Protein 6S9U (pdb70)

Structure (mmCIF, N/CA/C/O backbone):
data_6S9U
#
_entry.id   6S9U
#
_cell.length_a   63.434
_cell.length_b   92.054
_cell.length_c   179.971
_cell.angle_alpha   90.000
_cell.angle_beta   90.000
_cell.angle_gamma   90.000
#
_symmetry.space_group_name_H-M   'C 2 2 21'
#
loop_
_entity.id
_entity.type
_entity.pdbx_description
1 polymer 'Putative sucrose phosphorylase'
2 non-polymer 'PHOSPHATE ION'
3 non-polymer 2-[3-(2-HYDROXY-1,1-DIHYDROXYMETHYL-ETHYLAMINO)-PROPYLAMINO]-2-HYDROXYMETHYL-PROPANE-1,3-DIOL
4 non-polymer 2-AMINO-2-HYDROXYMETHYL-PROPANE-1,3-DIOL
5 water water
#
loop_
_atom_site.group_PDB
_atom_site.id
_atom_site.type_symbol
_atom_site.label_atom_id
_atom_site.label_alt_id
_atom_site.label_comp_id
_atom_site.label_asym_id
_atom_site.label_entity_id
_atom_site.label_seq_id
_atom_site.pdbx_PDB_ins_code
_atom_site.Cartn_x
_atom_site.Cartn_y
_atom_site.Cartn_z
_atom_site.occupancy
_atom_site.B_iso_or_equiv
_atom_site.auth_seq_id
_atom_site.auth_comp_id
_atom_site.auth_asym_id
_atom_site.auth_atom_id
_atom_site.pdbx_PDB_model_num
ATOM 1 N N . GLY A 1 5 ? 0.212 28.217 75.936 1.00 39.43 5 GLY A N 1
ATOM 2 C CA . GLY A 1 5 ? 1.080 29.354 75.668 1.00 38.67 5 GLY A CA 1
ATOM 3 C C . GLY A 1 5 ? 2.297 29.004 74.842 1.00 37.11 5 GLY A C 1
ATOM 4 O O . GLY A 1 5 ? 2.710 27.844 74.806 1.00 37.06 5 GLY A O 1
ATOM 7 N N . MET A 1 6 ? 2.894 30.003 74.176 1.00 34.60 6 MET A N 1
ATOM 8 C CA . MET A 1 6 ? 4.001 29.707 73.273 1.00 33.18 6 MET A CA 1
ATOM 9 C C . MET A 1 6 ? 5.279 29.398 74.047 1.00 31.56 6 MET A C 1
ATOM 10 O O . MET A 1 6 ? 6.027 28.481 73.686 1.00 30.31 6 MET A O 1
ATOM 24 N N . LYS A 1 7 ? 5.561 30.161 75.104 1.00 28.57 7 LYS A N 1
ATOM 25 C CA . LYS A 1 7 ? 6.719 29.851 75.935 1.00 27.54 7 LYS A CA 1
ATOM 26 C C . LYS A 1 7 ? 6.651 28.419 76.437 1.00 27.60 7 LYS A C 1
ATOM 27 O O . LYS A 1 7 ? 7.646 27.690 76.395 1.00 27.50 7 LYS A O 1
ATOM 46 N N . ALA A 1 8 ? 5.478 27.996 76.918 1.00 29.52 8 ALA A N 1
ATOM 47 C CA . ALA A 1 8 ? 5.325 26.641 77.432 1.00 29.97 8 ALA A CA 1
ATOM 48 C C . ALA A 1 8 ? 5.492 25.589 76.348 1.00 30.96 8 ALA A C 1
ATOM 49 O O . ALA A 1 8 ? 5.798 24.434 76.669 1.00 31.70 8 ALA A O 1
ATOM 56 N N . SER A 1 9 ? 5.305 25.965 75.076 1.00 29.71 9 SER A N 1
ATOM 57 C CA . SER A 1 9 ? 5.417 25.020 73.972 1.00 29.82 9 SER A CA 1
ATOM 58 C C . SER A 1 9 ? 6.855 24.810 73.519 1.00 28.34 9 SER A C 1
ATOM 59 O O . SER A 1 9 ? 7.120 23.885 72.746 1.00 28.37 9 SER A O 1
ATOM 67 N N . LEU A 1 10 ? 7.775 25.645 73.958 1.00 27.25 10 LEU A N 1
ATOM 68 C CA . LEU A 1 10 ? 9.188 25.460 73.632 1.00 25.35 10 LEU A CA 1
ATOM 69 C C . LEU A 1 10 ? 9.641 24.102 74.142 1.00 24.49 10 LEU A C 1
ATOM 70 O O . LEU A 1 10 ? 9.656 23.878 75.352 1.00 24.94 10 LEU A O 1
ATOM 86 N N . PRO A 1 11 ? 10.016 23.168 73.265 1.00 25.75 11 PRO A N 1
ATOM 87 C CA . PRO A 1 11 ? 10.470 21.858 73.753 1.00 26.27 11 PRO A CA 1
ATOM 88 C C . PRO A 1 11 ? 11.749 22.005 74.564 1.00 26.13 11 PRO A C 1
ATOM 89 O O . PRO A 1 11 ? 12.652 22.762 74.200 1.00 26.02 11 PRO A O 1
ATOM 100 N N . ASN A 1 12 ? 11.816 21.271 75.671 1.00 29.67 12 ASN A N 1
ATOM 101 C CA . ASN A 1 12 ? 12.942 21.357 76.592 1.00 30.36 12 ASN A CA 1
ATOM 102 C C . ASN A 1 12 ? 14.021 20.319 76.298 1.00 31.13 12 ASN A C 1
ATOM 103 O O . ASN A 1 12 ? 14.691 19.846 77.227 1.00 33.33 12 ASN A O 1
ATOM 114 N N . ARG A 1 13 ? 14.201 19.953 75.038 1.00 24.18 13 ARG A N 1
ATOM 115 C CA . ARG A 1 13 ? 15.188 18.958 74.654 1.00 24.47 13 ARG A CA 1
ATOM 116 C C . ARG A 1 13 ? 16.520 19.634 74.336 1.00 22.32 13 ARG A C 1
ATOM 117 O O . ARG A 1 13 ? 16.590 20.835 74.084 1.00 21.58 13 ARG A O 1
ATOM 138 N N . VAL A 1 14 ? 17.590 18.843 74.354 1.00 21.73 14 VAL A N 1
ATOM 139 C CA . VAL A 1 14 ? 18.881 19.366 73.921 1.00 21.26 14 VAL A CA 1
ATOM 140 C C . VAL A 1 14 ? 18.848 19.533 72.410 1.00 20.93 14 VAL A C 1
ATOM 141 O O . VAL A 1 14 ? 18.370 18.655 71.674 1.00 20.95 14 VAL A O 1
ATOM 154 N N . MET A 1 15 ? 19.350 20.668 71.933 1.00 21.97 15 MET A N 1
ATOM 155 C CA . MET A 1 15 ? 19.216 21.030 70.530 1.00 21.18 15 MET A CA 1
ATOM 156 C C . MET A 1 15 ? 20.583 21.132 69.883 1.00 19.46 15 MET A C 1
ATOM 157 O O . MET A 1 15 ? 21.396 21.975 70.265 1.00 18.53 15 MET A O 1
ATOM 171 N N . LEU A 1 16 ? 20.832 20.270 68.907 1.00 21.02 16 LEU A N 1
ATOM 172 C CA . LEU A 1 16 ? 22.041 20.375 68.101 1.00 21.07 16 LEU A CA 1
ATOM 173 C C . LEU A 1 16 ? 21.927 21.557 67.151 1.00 20.81 16 LEU A C 1
ATOM 174 O O . LEU A 1 16 ? 20.837 21.929 66.714 1.00 21.43 16 LEU A O 1
ATOM 190 N N . ASN A 1 17 ? 23.073 22.143 66.819 1.00 19.73 17 ASN A N 1
ATOM 191 C CA . ASN A 1 17 ? 23.120 23.280 65.914 1.00 19.40 17 ASN A CA 1
ATOM 192 C C . ASN A 1 17 ? 24.313 23.111 64.987 1.00 20.16 17 ASN A C 1
ATOM 193 O O . ASN A 1 17 ? 25.429 22.853 65.450 1.00 20.72 17 ASN A O 1
ATOM 204 N N . ALA A 1 18 ? 24.085 23.255 63.687 1.00 19.55 18 ALA A N 1
ATOM 205 C CA . ALA A 1 18 ? 25.165 23.117 62.726 1.00 20.19 18 ALA A CA 1
ATOM 206 C C . ALA A 1 18 ? 24.683 23.575 61.359 1.00 20.15 18 ALA A C 1
ATOM 207 O O . ALA A 1 18 ? 23.486 23.779 61.130 1.00 19.34 18 ALA A O 1
ATOM 214 N N . TYR A 1 19 ? 25.652 23.755 60.451 1.00 21.69 19 TYR A N 1
ATOM 215 C CA . TYR A 1 19 ? 25.321 23.860 59.042 1.00 22.14 19 TYR A CA 1
ATOM 216 C C . TYR A 1 19 ? 25.032 22.466 58.487 1.00 22.49 19 TYR A C 1
ATOM 217 O O . TYR A 1 19 ? 25.526 21.465 59.022 1.00 23.21 19 TYR A O 1
ATOM 235 N N . PRO A 1 20 ? 24.225 22.368 57.429 1.00 21.16 20 PRO A N 1
ATOM 236 C CA . PRO A 1 20 ? 23.985 21.046 56.827 1.00 21.55 20 PRO A CA 1
ATOM 237 C C . PRO A 1 20 ? 25.265 20.347 56.392 1.00 22.81 20 PRO A C 1
ATOM 238 O O . PRO A 1 20 ? 25.302 19.110 56.365 1.00 23.33 20 PRO A O 1
ATOM 249 N N . ASP A 1 21 ? 26.319 21.100 56.064 1.00 21.92 21 ASP A N 1
ATOM 250 C CA . ASP A 1 21 ? 27.589 20.527 55.633 1.00 22.72 21 ASP A CA 1
ATOM 251 C C . ASP A 1 21 ? 28.667 20.584 56.716 1.00 21.58 21 ASP A C 1
ATOM 252 O O . ASP A 1 21 ? 29.858 20.421 56.410 1.00 21.91 21 ASP A O 1
ATOM 261 N N . SER A 1 22 ? 28.282 20.807 57.974 1.00 22.50 22 SER A N 1
ATOM 262 C CA . SER A 1 22 ? 29.275 20.856 59.042 1.00 23.20 22 SER A CA 1
ATOM 263 C C . SER A 1 22 ? 29.958 19.513 59.246 1.00 25.47 22 SER A C 1
ATOM 264 O O . SER A 1 22 ? 31.141 19.476 59.634 1.00 26.87 22 SER A O 1
ATOM 272 N N . ILE A 1 23 ? 29.259 18.407 58.978 1.00 24.19 23 ILE A N 1
ATOM 273 C CA . ILE A 1 23 ? 29.754 17.067 59.279 1.00 25.38 23 ILE A CA 1
ATOM 274 C C . ILE A 1 23 ? 29.753 16.247 57.994 1.00 25.47 23 ILE A C 1
ATOM 275 O O . ILE A 1 23 ? 28.690 15.809 57.532 1.00 25.11 23 ILE A O 1
ATOM 291 N N . ASP A 1 24 ? 30.935 16.034 57.424 1.00 29.88 24 ASP A N 1
ATOM 292 C CA . ASP A 1 24 ? 31.122 15.123 56.292 1.00 31.61 24 ASP A CA 1
ATOM 293 C C . ASP A 1 24 ? 30.328 15.555 55.062 1.00 31.06 24 ASP A C 1
ATOM 294 O O . ASP A 1 24 ? 29.695 14.736 54.383 1.00 32.35 24 ASP A O 1
ATOM 303 N N . GLY A 1 25 ? 30.357 16.851 54.763 1.00 25.28 25 GLY A N 1
ATOM 304 C CA . GLY A 1 25 ? 29.983 17.348 53.459 1.00 25.31 25 GLY A CA 1
ATOM 305 C C . GLY A 1 25 ? 28.511 17.666 53.255 1.00 25.04 25 GLY A C 1
ATOM 306 O O . GLY A 1 25 ? 28.189 18.539 52.445 1.00 25.31 25 GLY A O 1
ATOM 310 N N . ASP A 1 26 ? 27.605 16.970 53.940 1.00 25.22 26 ASP A N 1
ATOM 311 C CA . ASP A 1 26 ? 26.185 17.227 53.735 1.00 24.93 26 ASP A CA 1
ATOM 312 C C . ASP A 1 26 ? 25.400 16.662 54.909 1.00 23.74 26 ASP A C 1
ATOM 313 O O . ASP A 1 26 ? 25.947 15.999 55.792 1.00 23.93 26 ASP A O 1
ATOM 322 N N . LEU A 1 27 ? 24.096 16.948 54.911 1.00 23.84 27 LEU A N 1
ATOM 323 C CA . LEU A 1 27 ? 23.277 16.630 56.077 1.00 24.61 27 LEU A CA 1
ATOM 324 C C . LEU A 1 27 ? 23.234 15.129 56.330 1.00 26.05 27 LEU A C 1
ATOM 325 O O . LEU A 1 27 ? 23.098 14.699 57.476 1.00 26.74 27 LEU A O 1
ATOM 341 N N . ALA A 1 28 ? 23.354 14.318 55.283 1.00 23.72 28 ALA A N 1
ATOM 342 C CA . ALA A 1 28 ? 23.452 12.874 55.482 1.00 23.68 28 ALA A CA 1
ATOM 343 C C . ALA A 1 28 ? 24.633 12.537 56.380 1.00 23.67 28 ALA A C 1
ATOM 344 O O . ALA A 1 28 ? 24.573 11.574 57.151 1.00 23.87 28 ALA A O 1
ATOM 351 N N . GLY A 1 29 ? 25.706 13.340 56.314 1.00 28.57 29 GLY A N 1
ATOM 352 C CA . GLY A 1 29 ? 26.851 13.108 57.182 1.00 28.56 29 GLY A CA 1
ATOM 353 C C . GLY A 1 29 ? 26.524 13.302 58.650 1.00 27.39 29 GLY A C 1
ATOM 354 O O . GLY A 1 29 ? 26.969 12.531 59.499 1.00 27.25 29 GLY A O 1
ATOM 358 N N . THR A 1 30 ? 25.739 14.337 58.970 1.00 25.58 30 THR A N 1
ATOM 359 C CA . THR A 1 30 ? 25.296 14.531 60.350 1.00 25.36 30 THR A CA 1
ATOM 360 C C . THR A 1 30 ? 24.374 13.399 60.794 1.00 25.31 30 THR A C 1
ATOM 361 O O . THR A 1 30 ? 24.477 12.916 61.928 1.00 24.65 30 THR A O 1
ATOM 372 N N . VAL A 1 31 ? 23.476 12.951 59.909 1.00 24.74 31 VAL A N 1
ATOM 373 C CA . VAL A 1 31 ? 22.581 11.847 60.251 1.00 25.55 31 VAL A CA 1
ATOM 374 C C . VAL A 1 31 ? 23.382 10.606 60.626 1.00 26.73 31 VAL A C 1
ATOM 375 O O . VAL A 1 31 ? 23.129 9.963 61.652 1.00 26.18 31 VAL A O 1
ATOM 388 N N . ARG A 1 32 ? 24.348 10.238 59.785 1.00 27.78 32 ARG A N 1
ATOM 389 C CA . ARG A 1 32 ? 25.169 9.065 60.068 1.00 30.33 32 ARG A CA 1
ATOM 390 C C . ARG A 1 32 ? 25.821 9.173 61.441 1.00 29.06 32 ARG A C 1
ATOM 391 O O . ARG A 1 32 ? 25.798 8.220 62.228 1.00 28.79 32 ARG A O 1
ATOM 412 N N . MET A 1 33 ? 26.405 10.332 61.748 1.00 29.19 33 MET A N 1
ATOM 413 C CA . MET A 1 33 ? 26.964 10.551 63.077 1.00 29.09 33 MET A CA 1
ATOM 414 C C . MET A 1 33 ? 25.897 10.373 64.151 1.00 28.79 33 MET A C 1
ATOM 415 O O . MET A 1 33 ? 26.129 9.711 65.163 1.00 29.64 33 MET A O 1
ATOM 429 N N . LEU A 1 34 ? 24.715 10.959 63.945 1.00 29.00 34 LEU A N 1
ATOM 430 C CA . LEU A 1 34 ? 23.660 10.856 64.943 1.00 29.80 34 LEU A CA 1
ATOM 431 C C . LEU A 1 34 ? 23.180 9.425 65.127 1.00 30.53 34 LEU A C 1
ATOM 432 O O . LEU A 1 34 ? 22.538 9.123 66.141 1.00 30.99 34 LEU A O 1
ATOM 448 N N . GLN A 1 35 ? 23.468 8.546 64.173 1.00 28.32 35 GLN A N 1
ATOM 449 C CA . GLN A 1 35 ? 23.091 7.149 64.288 1.00 28.33 35 GLN A CA 1
ATOM 450 C C . GLN A 1 35 ? 24.090 6.331 65.090 1.00 29.27 35 GLN A C 1
ATOM 451 O O . GLN A 1 35 ? 23.799 5.168 65.391 1.00 30.07 35 GLN A O 1
ATOM 465 N N . ARG A 1 36 ? 25.243 6.904 65.447 1.00 34.28 36 ARG A N 1
ATOM 466 C CA . ARG A 1 36 ? 26.210 6.190 66.268 1.00 36.15 36 ARG A CA 1
ATOM 467 C C . ARG A 1 36 ? 25.604 5.879 67.640 1.00 35.81 36 ARG A C 1
ATOM 468 O O . ARG A 1 36 ? 24.707 6.587 68.104 1.00 34.52 36 ARG A O 1
ATOM 489 N N . PRO A 1 37 ? 26.094 4.833 68.321 1.00 31.26 37 PRO A N 1
ATOM 490 C CA . PRO A 1 37 ? 25.586 4.560 69.676 1.00 31.89 37 PRO A CA 1
ATOM 491 C C . PRO A 1 37 ? 25.865 5.683 70.663 1.00 31.28 37 PRO A C 1
ATOM 492 O O . PRO A 1 37 ? 25.045 5.941 71.546 1.00 30.62 37 PRO A O 1
ATOM 503 N N . GLU A 1 38 ? 27.012 6.357 70.540 1.00 36.54 38 GLU A N 1
ATOM 504 C CA . GLU A 1 38 ? 27.336 7.440 71.465 1.00 36.15 38 GLU A CA 1
ATOM 505 C C . GLU A 1 38 ? 26.314 8.568 71.406 1.00 34.57 38 GLU A C 1
ATOM 506 O O . GLU A 1 38 ? 26.193 9.325 72.373 1.00 35.37 38 GLU A O 1
ATOM 518 N N . PHE A 1 39 ? 25.570 8.688 70.307 1.00 29.48 39 PHE A N 1
ATOM 519 C CA . PHE A 1 39 ? 24.602 9.762 70.127 1.00 28.24 39 PHE A CA 1
ATOM 520 C C . PHE A 1 39 ? 23.159 9.321 70.351 1.00 28.07 39 PHE A C 1
ATOM 521 O O . PHE A 1 39 ? 22.235 10.067 70.017 1.00 27.27 39 PHE A O 1
ATOM 538 N N . THR A 1 40 ? 22.942 8.135 70.902 1.00 31.61 40 THR A N 1
ATOM 539 C CA . THR A 1 40 ? 21.586 7.637 71.090 1.00 33.47 40 THR A CA 1
ATOM 540 C C . THR A 1 40 ? 20.816 8.539 72.048 1.00 32.03 40 THR A C 1
ATOM 541 O O . THR A 1 40 ? 21.222 8.730 73.198 1.00 30.67 40 THR A O 1
ATOM 552 N N . ASP A 1 41 ? 19.707 9.097 71.559 1.00 36.18 41 ASP A N 1
ATOM 553 C CA . ASP A 1 41 ? 18.820 9.951 72.344 1.00 37.16 41 ASP A CA 1
ATOM 554 C C . ASP A 1 41 ? 19.558 11.142 72.945 1.00 35.83 41 ASP A C 1
ATOM 555 O O . ASP A 1 41 ? 19.205 11.625 74.024 1.00 36.48 41 ASP A O 1
ATOM 564 N N . ALA A 1 42 ? 20.581 11.638 72.247 1.00 26.52 42 ALA A N 1
ATOM 565 C CA . ALA A 1 42 ? 21.320 12.791 72.743 1.00 24.79 42 ALA A CA 1
ATOM 566 C C . ALA A 1 42 ? 20.566 14.089 72.479 1.00 23.71 42 ALA A C 1
ATOM 567 O O . ALA A 1 42 ? 20.513 14.971 73.345 1.00 22.78 42 ALA A O 1
ATOM 574 N N . PHE A 1 43 ? 19.956 14.210 71.299 1.00 27.73 43 PHE A N 1
ATOM 575 C CA . PHE A 1 43 ? 19.301 15.445 70.892 1.00 26.37 43 PHE A CA 1
ATOM 576 C C . PHE A 1 43 ? 17.858 15.172 70.507 1.00 26.60 43 PHE A C 1
ATOM 577 O O . PHE A 1 43 ? 17.577 14.225 69.762 1.00 27.93 43 PHE A O 1
ATOM 594 N N . GLY A 1 44 ? 16.958 16.015 70.986 1.00 23.55 44 GLY A N 1
ATOM 595 C CA . GLY A 1 44 ? 15.573 15.959 70.568 1.00 23.87 44 GLY A CA 1
ATOM 596 C C . GLY A 1 44 ? 15.225 17.118 69.663 1.00 22.76 44 GLY A C 1
ATOM 597 O O . GLY A 1 44 ? 1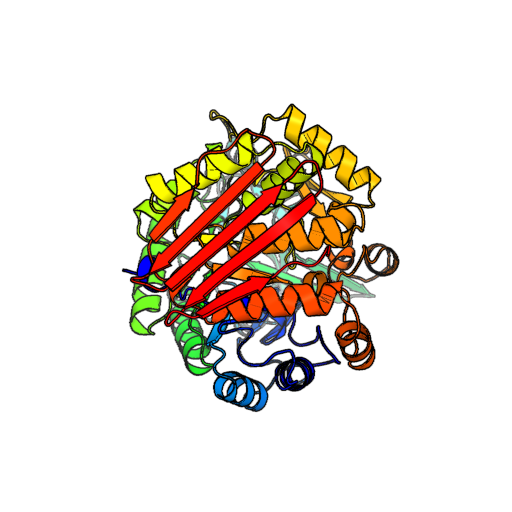4.085 17.235 69.207 1.00 22.93 44 GLY A O 1
ATOM 601 N N . LEU A 1 45 ? 16.204 17.984 69.406 1.00 21.83 45 LEU A N 1
ATOM 602 C CA . LEU A 1 45 ? 16.029 19.162 68.568 1.00 21.43 45 LEU A CA 1
ATOM 603 C C . LEU A 1 45 ? 17.280 19.352 67.718 1.00 20.95 45 LEU A C 1
ATOM 604 O O . LEU A 1 45 ? 18.376 18.956 68.119 1.00 20.93 45 LEU A O 1
ATOM 620 N N . PHE A 1 46 ? 17.106 19.965 66.545 1.00 22.43 46 PHE A N 1
ATOM 621 C CA . PHE A 1 46 ? 18.222 20.230 65.631 1.00 22.69 46 PHE A CA 1
ATOM 622 C C . PHE A 1 46 ? 17.924 21.521 64.877 1.00 21.00 46 PHE A C 1
ATOM 623 O O . PHE A 1 46 ? 17.040 21.552 64.008 1.00 20.07 46 PHE A O 1
ATOM 640 N N . TYR A 1 47 ? 18.666 22.579 65.208 1.00 19.85 47 TYR A N 1
ATOM 641 C CA . TYR A 1 47 ? 18.629 23.844 64.476 1.00 19.20 47 TYR A CA 1
ATOM 642 C C . TYR A 1 47 ? 19.626 23.738 63.329 1.00 19.92 47 TYR A C 1
ATOM 643 O O . TYR A 1 47 ? 20.845 23.824 63.531 1.00 19.37 47 TYR A O 1
ATOM 661 N N . VAL A 1 48 ? 19.108 23.539 62.119 1.00 22.42 48 VAL A N 1
ATOM 662 C CA . VAL A 1 48 ? 19.940 23.481 60.925 1.00 23.49 48 VAL A CA 1
ATOM 663 C C . VAL A 1 48 ? 19.974 24.870 60.311 1.00 23.05 48 VAL A C 1
ATOM 664 O O . VAL A 1 48 ? 18.920 25.464 60.033 1.00 23.85 48 VAL A O 1
ATOM 677 N N . LEU A 1 49 ? 21.182 25.382 60.083 1.00 20.56 49 LEU A N 1
ATOM 678 C CA . LEU A 1 49 ? 21.358 26.736 59.610 1.00 19.89 49 LEU A CA 1
ATOM 679 C C . LEU A 1 49 ? 20.894 26.862 58.162 1.00 20.98 49 LEU A C 1
ATOM 680 O O . LEU A 1 49 ? 20.812 25.868 57.434 1.00 22.01 49 LEU A O 1
ATOM 696 N N . PRO A 1 50 ? 20.571 28.086 57.729 1.00 20.23 50 PRO A N 1
ATOM 697 C CA . PRO A 1 50 ? 19.743 28.253 56.522 1.00 20.06 50 PRO A CA 1
ATOM 698 C C . PRO A 1 50 ? 20.425 27.912 55.210 1.00 19.71 50 PRO A C 1
ATOM 699 O O . PRO A 1 50 ? 19.769 27.993 54.165 1.00 19.46 50 PRO A O 1
ATOM 710 N N . SER A 1 51 ? 21.705 27.527 55.197 1.00 19.83 51 SER A N 1
ATOM 711 C CA . SER A 1 51 ? 22.265 26.990 53.959 1.00 20.92 51 SER A CA 1
ATOM 712 C C . SER A 1 51 ? 21.672 25.624 53.607 1.00 20.42 51 SER A C 1
ATOM 713 O O . SER A 1 51 ? 22.014 25.060 52.555 1.00 19.90 51 SER A O 1
ATOM 721 N N . ILE A 1 52 ? 20.789 25.078 54.450 1.00 20.02 52 ILE A N 1
ATOM 722 C CA . ILE A 1 52 ? 19.997 23.929 54.053 1.00 20.89 52 ILE A CA 1
ATOM 723 C C . ILE A 1 52 ? 19.042 24.295 52.922 1.00 20.80 52 ILE A C 1
ATOM 724 O O . ILE A 1 52 ? 18.635 23.418 52.162 1.00 21.20 52 ILE A O 1
ATOM 740 N N . PHE A 1 53 ? 18.702 25.574 52.789 1.00 21.43 53 PHE A N 1
ATOM 741 C CA . PHE A 1 53 ? 17.872 26.073 51.703 1.00 21.99 53 PHE A CA 1
ATOM 742 C C . PHE A 1 53 ? 18.734 26.654 50.577 1.00 22.11 53 PHE A C 1
ATOM 743 O O . PHE A 1 53 ? 19.926 26.927 50.729 1.00 21.64 53 PHE A O 1
ATOM 760 N N . ASN A 1 54 ? 18.103 26.858 49.425 1.00 23.78 54 ASN A N 1
ATOM 761 C CA . ASN A 1 54 ? 18.785 27.472 48.286 1.00 23.61 54 ASN A CA 1
ATOM 762 C C . ASN A 1 54 ? 19.166 28.905 48.634 1.00 23.11 54 ASN A C 1
ATOM 763 O O . ASN A 1 54 ? 18.301 29.714 48.985 1.00 23.25 54 ASN A O 1
ATOM 774 N N . SER A 1 55 ? 20.452 29.219 48.522 1.00 20.29 55 SER A N 1
ATOM 775 C CA . SER A 1 55 ? 20.989 30.473 49.025 1.00 21.07 55 SER A CA 1
ATOM 776 C C . SER A 1 55 ? 22.332 30.733 48.353 1.00 22.62 55 SER A C 1
ATOM 777 O O . SER A 1 55 ? 22.896 29.857 47.692 1.00 22.97 55 SER A O 1
ATOM 785 N N . ASP A 1 56 ? 22.841 31.957 48.536 1.00 25.08 56 ASP A N 1
ATOM 786 C CA . ASP A 1 56 ? 24.158 32.304 48.007 1.00 28.16 56 ASP A CA 1
ATOM 787 C C . ASP A 1 56 ? 25.055 32.891 49.098 1.00 31.19 56 ASP A C 1
ATOM 788 O O . ASP A 1 56 ? 25.846 32.161 49.704 1.00 33.25 56 ASP A O 1
ATOM 797 N N . LEU A 1 57 ? 24.920 34.185 49.381 1.00 31.68 57 LEU A N 1
ATOM 798 C CA . LEU A 1 57 ? 25.837 34.870 50.274 1.00 32.36 57 LEU A CA 1
ATOM 799 C C . LEU A 1 57 ? 25.581 34.518 51.742 1.00 31.41 57 LEU A C 1
ATOM 800 O O . LEU A 1 57 ? 24.597 33.863 52.100 1.00 30.83 57 LEU A O 1
ATOM 816 N N . ASP A 1 58 ? 26.501 34.971 52.599 1.00 30.80 58 ASP A N 1
ATOM 817 C CA . ASP A 1 58 ? 26.314 34.947 54.054 1.00 30.03 58 ASP A CA 1
ATOM 818 C C . ASP A 1 58 ? 25.977 33.543 54.545 1.00 27.41 58 ASP A C 1
ATOM 819 O O . ASP A 1 58 ? 25.167 33.365 55.449 1.00 25.79 58 ASP A O 1
ATOM 828 N N . ARG A 1 59 ? 26.614 32.549 53.932 1.00 28.54 59 ARG A N 1
ATOM 829 C CA . ARG A 1 59 ? 26.431 31.134 54.229 1.00 27.64 59 ARG A CA 1
ATOM 830 C C . ARG A 1 59 ? 25.010 30.812 54.665 1.00 27.21 59 ARG A C 1
ATOM 831 O O . ARG A 1 59 ? 24.777 30.427 55.819 1.00 28.34 59 ARG A O 1
ATOM 852 N N . GLY A 1 60 ? 24.055 30.988 53.755 1.00 23.42 60 GLY A N 1
ATOM 853 C CA . GLY A 1 60 ? 22.689 30.561 53.955 1.00 21.78 60 GLY A CA 1
ATOM 854 C C . GLY A 1 60 ? 21.716 31.682 54.227 1.00 20.16 60 GLY A C 1
ATOM 855 O O . GLY A 1 60 ? 20.512 31.516 53.976 1.00 20.08 60 GLY A O 1
ATOM 859 N N . PHE A 1 61 ? 22.180 32.812 54.739 1.00 20.23 61 PHE A N 1
ATOM 860 C CA . PHE A 1 61 ? 21.251 33.867 55.134 1.00 18.98 61 PHE A CA 1
ATOM 861 C C . PHE A 1 61 ? 20.882 34.791 53.985 1.00 19.09 61 PHE A C 1
ATOM 862 O O . PHE A 1 61 ? 20.085 35.710 54.182 1.00 18.97 61 PHE A O 1
ATOM 879 N N . SER A 1 62 ? 21.429 34.566 52.794 1.00 20.38 62 SER A N 1
ATOM 880 C CA . SER A 1 62 ? 20.933 35.214 51.577 1.00 21.89 62 SER A CA 1
ATOM 881 C C . SER A 1 62 ? 20.110 34.155 50.841 1.00 21.76 62 SER A C 1
ATOM 882 O O . SER A 1 62 ? 20.639 33.346 50.071 1.00 23.29 62 SER A O 1
ATOM 890 N N . ILE A 1 63 ? 18.804 34.162 51.098 1.00 19.42 63 ILE A N 1
ATOM 891 C CA . ILE A 1 63 ? 17.897 33.100 50.670 1.00 19.45 63 ILE A CA 1
ATOM 892 C C . ILE A 1 63 ? 17.424 33.364 49.248 1.00 19.92 63 ILE A C 1
ATOM 893 O O . ILE A 1 63 ? 16.946 34.458 48.933 1.00 20.21 63 ILE A O 1
ATOM 909 N N . ILE A 1 64 ? 17.530 32.347 48.398 1.00 22.04 64 ILE A N 1
ATOM 910 C CA . ILE A 1 64 ? 16.872 32.354 47.094 1.00 22.54 64 ILE A CA 1
ATOM 911 C C . ILE A 1 64 ? 15.435 31.855 47.205 1.00 23.72 64 ILE A C 1
ATOM 912 O O . ILE A 1 64 ? 14.497 32.538 46.788 1.00 24.27 64 ILE A O 1
ATOM 928 N N . ASP A 1 65 ? 15.249 30.669 47.784 1.00 23.11 65 ASP A N 1
ATOM 929 C CA . ASP A 1 65 ? 13.931 30.147 48.113 1.00 23.35 65 ASP A CA 1
ATOM 930 C C . ASP A 1 65 ? 14.099 29.152 49.262 1.00 23.70 65 ASP A C 1
ATOM 931 O O . ASP A 1 65 ? 15.222 28.840 49.689 1.00 24.12 65 ASP A O 1
ATOM 940 N N . TYR A 1 66 ? 12.970 28.644 49.759 1.00 22.11 66 TYR A N 1
ATOM 941 C CA . TYR A 1 66 ? 12.970 27.738 50.896 1.00 21.78 66 TYR A CA 1
ATOM 942 C C . TYR A 1 66 ? 12.853 26.276 50.492 1.00 22.50 66 TYR A C 1
ATOM 943 O O . TYR A 1 66 ? 12.534 25.428 51.331 1.00 22.79 66 TYR A O 1
ATOM 961 N N . ASP A 1 67 ? 13.099 25.958 49.230 1.00 22.76 67 ASP A N 1
ATOM 962 C CA . ASP A 1 67 ? 13.356 24.573 48.876 1.00 24.39 67 ASP A CA 1
ATOM 963 C C . ASP A 1 67 ? 14.752 24.197 49.361 1.00 24.61 67 ASP A C 1
ATOM 964 O O . ASP A 1 67 ? 15.601 25.055 49.614 1.00 23.61 67 ASP A O 1
ATOM 973 N N . LEU A 1 68 ? 14.982 22.897 49.503 1.00 26.04 68 LEU A N 1
ATOM 974 C CA . LEU A 1 68 ? 16.241 22.413 50.039 1.00 25.15 68 LEU A CA 1
ATOM 975 C C . LEU A 1 68 ? 17.334 22.480 48.980 1.00 25.23 68 LEU A C 1
ATOM 976 O O . LEU A 1 68 ? 17.108 22.191 47.801 1.00 25.70 68 LEU A O 1
ATOM 992 N N . ASN A 1 69 ? 18.528 22.867 49.411 1.00 24.29 69 ASN A N 1
ATOM 993 C CA . ASN A 1 69 ? 19.707 22.842 48.549 1.00 24.80 69 ASN A CA 1
ATOM 994 C C . ASN A 1 69 ? 20.141 21.390 48.407 1.00 24.94 69 ASN A C 1
ATOM 995 O O . ASN A 1 69 ? 20.717 20.810 49.329 1.00 23.86 69 ASN A O 1
ATOM 1006 N N . SER A 1 70 ? 19.860 20.796 47.243 1.00 25.51 70 SER A N 1
ATOM 1007 C CA . SER A 1 70 ? 20.054 19.363 47.079 1.00 27.28 70 SER A CA 1
ATOM 1008 C C . SER A 1 70 ? 21.516 18.953 47.212 1.00 28.46 70 SER A C 1
ATOM 1009 O O . SER A 1 70 ? 21.794 17.785 47.499 1.00 29.03 70 SER A O 1
ATOM 1017 N N . ASP A 1 71 ? 22.458 19.873 47.011 1.00 30.08 71 ASP A N 1
ATOM 1018 C CA . ASP A 1 71 ? 23.856 19.525 47.232 1.00 31.23 71 ASP A CA 1
ATOM 1019 C C . ASP A 1 71 ? 24.109 19.179 48.691 1.00 28.63 71 ASP A C 1
ATOM 1020 O O . ASP A 1 71 ? 24.978 18.354 48.995 1.00 28.14 71 ASP A O 1
ATOM 1029 N N . LEU A 1 72 ? 23.350 19.786 49.604 1.00 26.82 72 LEU A N 1
ATOM 1030 C CA . LEU A 1 72 ? 23.629 19.672 51.019 1.00 25.36 72 LEU A CA 1
ATOM 1031 C C . LEU A 1 72 ? 22.564 18.951 51.823 1.00 25.17 72 LEU A C 1
ATOM 1032 O O . LEU A 1 72 ? 22.885 18.441 52.902 1.00 25.99 72 LEU A O 1
ATOM 1048 N N . ALA A 1 73 ? 21.324 18.890 51.349 1.00 24.65 73 ALA A N 1
ATOM 1049 C CA . ALA A 1 73 ? 20.264 18.319 52.164 1.00 23.48 73 ALA A CA 1
ATOM 1050 C C . ALA A 1 73 ? 19.146 17.813 51.272 1.00 23.07 73 ALA A C 1
ATOM 1051 O O . ALA A 1 73 ? 18.972 18.271 50.142 1.00 23.70 73 ALA A O 1
ATOM 1058 N N . SER A 1 74 ? 18.390 16.860 51.815 1.00 22.09 74 SER A N 1
ATOM 1059 C CA . SER A 1 74 ? 17.274 16.248 51.118 1.00 22.73 74 SER A CA 1
ATOM 1060 C C . SER A 1 74 ? 16.175 15.914 52.119 1.00 23.22 74 SER A C 1
ATOM 1061 O O . SER A 1 74 ? 16.388 15.899 53.337 1.00 22.55 74 SER A O 1
ATOM 1069 N N . ALA A 1 75 ? 14.984 15.619 51.584 1.00 25.03 75 ALA A N 1
ATOM 1070 C CA . ALA A 1 75 ? 13.885 15.162 52.429 1.00 25.49 75 ALA A CA 1
ATOM 1071 C C . ALA A 1 75 ? 14.211 13.833 53.094 1.00 27.00 75 ALA A C 1
ATOM 1072 O O . ALA A 1 75 ? 13.681 13.525 54.170 1.00 26.78 75 ALA A O 1
ATOM 1079 N N . GLU A 1 76 ? 15.076 13.028 52.471 1.00 24.75 76 GLU A N 1
ATOM 1080 C CA . GLU A 1 76 ? 15.464 11.751 53.056 1.00 26.57 76 GLU A CA 1
ATOM 1081 C C . GLU A 1 76 ? 16.276 11.954 54.333 1.00 24.41 76 GLU A C 1
ATOM 1082 O O . GLU A 1 76 ? 16.152 11.168 55.277 1.00 24.62 76 GLU A O 1
ATOM 1094 N N . ASP A 1 77 ? 17.098 13.007 54.387 1.00 26.93 77 ASP A N 1
ATOM 1095 C CA . ASP A 1 77 ? 17.801 13.329 55.622 1.00 26.78 77 ASP A CA 1
ATOM 1096 C C . ASP A 1 77 ? 16.815 13.732 56.716 1.00 26.70 77 ASP A C 1
ATOM 1097 O O . ASP A 1 77 ? 16.974 13.348 57.881 1.00 27.16 77 ASP A O 1
ATOM 1106 N N . LEU A 1 78 ? 15.794 14.517 56.362 1.00 28.08 78 LEU A N 1
ATOM 1107 C CA . LEU A 1 78 ? 14.816 14.947 57.356 1.00 27.23 78 LEU A CA 1
ATOM 1108 C C . LEU A 1 78 ? 14.040 13.754 57.900 1.00 27.61 78 LEU A C 1
ATOM 1109 O O . LEU A 1 78 ? 13.802 13.658 59.107 1.00 28.30 78 LEU A O 1
ATOM 1125 N N . ALA A 1 79 ? 13.636 12.832 57.023 1.00 24.63 79 ALA A N 1
ATOM 1126 C CA . ALA A 1 79 ? 12.980 11.615 57.480 1.00 25.16 79 ALA A CA 1
ATOM 1127 C C . ALA A 1 79 ? 13.886 10.817 58.411 1.00 25.12 79 ALA A C 1
ATOM 1128 O O . ALA A 1 79 ? 13.424 10.273 59.422 1.00 25.17 79 ALA A O 1
ATOM 1135 N N . ALA A 1 80 ? 15.182 10.742 58.093 1.00 25.58 80 ALA A N 1
ATOM 1136 C CA . ALA A 1 80 ? 16.114 10.021 58.952 1.00 25.96 80 ALA A CA 1
ATOM 1137 C C . ALA A 1 80 ? 16.271 10.696 60.309 1.00 25.19 80 ALA A C 1
ATOM 1138 O O . ALA A 1 80 ? 16.457 10.007 61.316 1.00 25.20 80 ALA A O 1
ATOM 1145 N N . LEU A 1 81 ? 16.211 12.029 60.353 1.00 25.37 81 LEU A N 1
ATOM 1146 C CA . LEU A 1 81 ? 16.270 12.735 61.629 1.00 25.65 81 LEU A CA 1
ATOM 1147 C C . LEU A 1 81 ? 14.995 12.515 62.431 1.00 27.05 81 LEU A C 1
ATOM 1148 O O . LEU A 1 81 ? 15.039 12.341 63.652 1.00 26.09 81 LEU A O 1
ATOM 1164 N N . ASP A 1 82 ? 13.846 12.511 61.755 1.00 32.81 82 ASP A N 1
ATOM 1165 C CA . ASP A 1 82 ? 12.596 12.222 62.439 1.00 34.45 82 ASP A CA 1
ATOM 1166 C C . ASP A 1 82 ? 12.603 10.806 62.997 1.00 36.02 82 ASP A C 1
ATOM 1167 O O . ASP A 1 82 ? 12.125 10.566 64.110 1.00 37.17 82 ASP A O 1
ATOM 1176 N N . GLU A 1 83 ? 13.153 9.855 62.237 1.00 33.94 83 GLU A N 1
ATOM 1177 C CA . GLU A 1 83 ? 13.277 8.486 62.722 1.00 34.98 83 GLU A CA 1
ATOM 1178 C C . GLU A 1 83 ? 14.057 8.436 64.030 1.00 33.12 83 GLU A C 1
ATOM 1179 O O . GLU A 1 83 ? 13.743 7.633 64.919 1.00 32.91 83 GLU A O 1
ATOM 1191 N N . LEU A 1 84 ? 15.076 9.279 64.164 1.00 32.16 84 LEU A N 1
ATOM 1192 C CA . LEU A 1 84 ? 15.865 9.368 65.387 1.00 31.96 84 LEU A CA 1
ATOM 1193 C C . LEU A 1 84 ? 15.175 10.159 66.494 1.00 31.35 84 LEU A C 1
ATOM 1194 O O . LEU A 1 84 ? 15.777 10.355 67.552 1.00 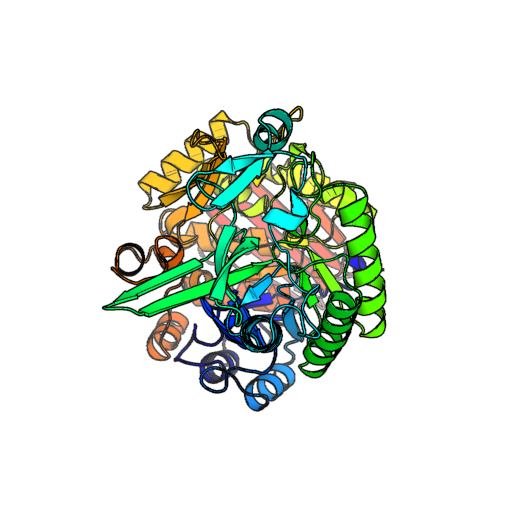30.61 84 LEU A O 1
ATOM 1210 N N . GLY A 1 85 ? 13.944 10.611 66.280 1.00 34.16 85 GLY A N 1
ATOM 1211 C CA . GLY A 1 85 ? 13.230 11.370 67.288 1.00 34.42 85 GLY A CA 1
ATOM 1212 C C . GLY A 1 85 ? 13.671 12.807 67.413 1.00 33.39 85 GLY A C 1
ATOM 1213 O O . GLY A 1 85 ? 13.567 13.393 68.494 1.00 33.92 85 GLY A O 1
ATOM 1217 N N . ILE A 1 86 ? 14.161 13.400 66.330 1.00 28.42 86 ILE A N 1
ATOM 1218 C CA . ILE A 1 86 ? 14.742 14.735 66.360 1.00 26.86 86 ILE A CA 1
ATOM 1219 C C . ILE A 1 86 ? 13.787 15.692 65.661 1.00 26.77 86 ILE A C 1
ATOM 1220 O O . ILE A 1 86 ? 13.491 15.529 64.472 1.00 26.20 86 ILE A O 1
ATOM 1236 N N . MET A 1 87 ? 13.290 16.671 66.414 1.00 28.49 87 MET A N 1
ATOM 1237 C CA . MET A 1 87 ? 12.506 17.762 65.866 1.00 28.69 87 MET A CA 1
ATOM 1238 C C . MET A 1 87 ? 13.429 18.830 65.285 1.00 26.96 87 MET A C 1
ATOM 1239 O O . MET A 1 87 ? 14.594 18.965 65.679 1.00 26.12 87 MET A O 1
ATOM 1253 N N . LEU A 1 88 ? 12.883 19.612 64.361 1.00 25.58 88 LEU A N 1
ATOM 1254 C CA . LEU A 1 88 ? 13.670 20.551 63.577 1.00 25.11 88 LEU A CA 1
ATOM 1255 C C . LEU A 1 88 ? 13.400 21.996 63.977 1.00 23.00 88 LEU A C 1
ATOM 1256 O O . LEU A 1 88 ? 12.283 22.372 64.337 1.00 23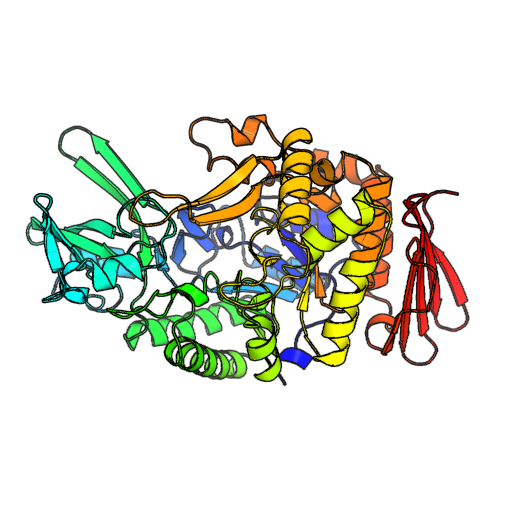.31 88 LEU A O 1
ATOM 1272 N N . LYS A 1 89 ? 14.450 22.804 63.907 1.00 21.73 89 LYS A N 1
ATOM 1273 C CA . LYS A 1 89 ? 14.360 24.250 64.027 1.00 21.59 89 LYS A CA 1
ATOM 1274 C C . LYS A 1 89 ? 14.990 24.874 62.790 1.00 21.51 89 LYS A C 1
ATOM 1275 O O . LYS A 1 89 ? 16.134 24.552 62.448 1.00 21.52 89 LYS A O 1
ATOM 1294 N N . PHE A 1 90 ? 14.245 25.761 62.125 1.00 22.15 90 PHE A N 1
ATOM 1295 C CA . PHE A 1 90 ? 14.735 26.436 60.936 1.00 22.42 90 PHE A CA 1
ATOM 1296 C C . PHE A 1 90 ? 14.527 27.943 61.053 1.00 23.21 90 PHE A C 1
ATOM 1297 O O . PHE A 1 90 ? 13.695 28.425 61.824 1.00 23.53 90 PHE A O 1
ATOM 1314 N N . ASP A 1 91 ? 15.269 28.682 60.230 1.00 23.76 91 ASP A N 1
ATOM 1315 C CA . ASP A 1 91 ? 15.064 30.112 60.088 1.00 23.08 91 ASP A CA 1
ATOM 1316 C C . ASP A 1 91 ? 13.904 30.404 59.141 1.00 23.33 91 ASP A C 1
ATOM 1317 O O . ASP A 1 91 ? 13.644 29.661 58.191 1.00 23.14 91 ASP A O 1
ATOM 1326 N N . MET A 1 92 ? 13.210 31.498 59.414 1.00 22.32 92 MET A N 1
ATOM 1327 C CA . MET A 1 92 ? 12.611 32.305 58.366 1.00 22.67 92 MET A CA 1
ATOM 1328 C C . MET A 1 92 ? 13.396 33.611 58.361 1.00 20.81 92 MET A C 1
ATOM 1329 O O . MET A 1 92 ? 13.325 34.388 59.322 1.00 19.50 92 MET A O 1
ATOM 1343 N N . VAL A 1 93 ? 14.179 33.829 57.305 1.00 22.76 93 VAL A N 1
ATOM 1344 C CA . VAL A 1 93 ? 15.000 35.030 57.176 1.00 21.92 93 VAL A CA 1
ATOM 1345 C C . VAL A 1 93 ? 14.088 36.138 56.661 1.00 21.74 93 VAL A C 1
ATOM 1346 O O . VAL A 1 93 ? 14.204 36.578 55.511 1.00 23.15 93 VAL A O 1
ATOM 1359 N N . LEU A 1 94 ? 13.179 36.599 57.511 1.00 20.21 94 LEU A N 1
ATOM 1360 C CA . LEU A 1 94 ? 12.065 37.410 57.033 1.00 20.83 94 LEU A CA 1
ATOM 1361 C C . LEU A 1 94 ? 12.450 38.840 56.698 1.00 19.90 94 LEU A C 1
ATOM 1362 O O . LEU A 1 94 ? 11.661 39.538 56.055 1.00 20.23 94 LEU A O 1
ATOM 1378 N N . ASN A 1 95 ? 13.628 39.294 57.098 1.00 19.47 95 ASN A N 1
ATOM 1379 C CA . ASN A 1 95 ? 13.993 40.668 56.807 1.00 19.55 95 ASN A CA 1
ATOM 1380 C C . ASN A 1 95 ? 14.467 40.874 55.374 1.00 19.50 95 ASN A C 1
ATOM 1381 O O . ASN A 1 95 ? 14.450 42.014 54.893 1.00 19.64 95 ASN A O 1
ATOM 1392 N N . HIS A 1 96 ? 14.884 39.823 54.673 1.00 21.04 96 HIS A N 1
ATOM 1393 C CA . HIS A 1 96 ? 15.495 40.057 53.372 1.00 21.00 96 HIS A CA 1
ATOM 1394 C C . HIS A 1 96 ? 15.554 38.783 52.554 1.00 21.43 96 HIS A C 1
ATOM 1395 O O . HIS A 1 96 ? 15.445 37.670 53.076 1.00 21.47 96 HIS A O 1
ATOM 1409 N N . LEU A 1 97 ? 15.709 38.974 51.249 1.00 20.38 97 LEU A N 1
ATOM 1410 C CA . LEU A 1 97 ? 15.888 37.885 50.302 1.00 21.65 97 LEU A CA 1
ATOM 1411 C C . LEU A 1 97 ? 17.089 38.191 49.416 1.00 22.53 97 LEU A C 1
ATOM 1412 O O . LEU A 1 97 ? 17.510 39.341 49.276 1.00 22.66 97 LEU A O 1
ATOM 1428 N N . SER A 1 98 ? 17.631 37.140 48.806 1.00 23.41 98 SER A N 1
ATOM 1429 C CA . SER A 1 98 ? 18.741 37.313 47.887 1.00 23.25 98 SER A CA 1
ATOM 1430 C C . SER A 1 98 ? 18.285 38.001 46.606 1.00 22.81 98 SER A C 1
ATOM 1431 O O . SER A 1 98 ? 17.163 37.793 46.124 1.00 22.42 98 SER A O 1
ATOM 1439 N N . VAL A 1 99 ? 19.184 38.819 46.048 1.00 21.81 99 VAL A N 1
ATOM 1440 C CA . VAL A 1 99 ? 19.005 39.331 44.691 1.00 21.43 99 VAL A CA 1
ATOM 1441 C C . VAL A 1 99 ? 18.617 38.212 43.741 1.00 20.87 99 VAL A C 1
ATOM 1442 O O . VAL A 1 99 ? 17.857 38.427 42.793 1.00 21.47 99 VAL A O 1
ATOM 1455 N N . GLY A 1 100 ? 19.139 37.011 43.967 1.00 20.96 100 GLY A N 1
ATOM 1456 C CA . GLY A 1 100 ? 18.846 35.873 43.121 1.00 21.44 100 GLY A CA 1
ATOM 1457 C C . GLY A 1 100 ? 17.535 35.192 43.389 1.00 20.79 100 GLY A C 1
ATOM 1458 O O . GLY A 1 100 ? 17.189 34.228 42.700 1.00 20.85 100 GLY A O 1
ATOM 1462 N N . SER A 1 101 ? 16.790 35.665 44.382 1.00 22.85 101 SER A N 1
ATOM 1463 C CA . SER A 1 101 ? 15.471 35.118 44.651 1.00 23.02 101 SER A CA 1
ATOM 1464 C C . SER A 1 101 ? 14.553 35.376 43.459 1.00 23.96 101 SER A C 1
ATOM 1465 O O . SER A 1 101 ? 14.724 36.364 42.734 1.00 25.29 101 SER A O 1
ATOM 1473 N N . PRO A 1 102 ? 13.555 34.518 43.243 1.00 23.35 102 PRO A N 1
ATOM 1474 C CA . PRO A 1 102 ? 12.624 34.769 42.125 1.00 24.02 102 PRO A CA 1
ATOM 1475 C C . PRO A 1 102 ? 11.913 36.107 42.223 1.00 23.79 102 PRO A C 1
ATOM 1476 O O . PRO A 1 102 ? 11.686 36.757 41.197 1.00 23.88 102 PRO A O 1
ATOM 1487 N N . GLN A 1 103 ? 11.561 36.546 43.433 1.00 22.69 103 GLN A N 1
ATOM 1488 C CA . GLN A 1 103 ? 10.870 37.822 43.573 1.00 22.79 103 GLN A CA 1
ATOM 1489 C C . GLN A 1 103 ? 11.739 38.969 43.070 1.00 22.38 103 GLN A C 1
ATOM 1490 O O . GLN A 1 103 ? 11.275 39.827 42.305 1.00 22.90 103 GLN A O 1
ATOM 1504 N N . PHE A 1 104 ? 13.013 39.002 43.483 1.00 21.01 104 PHE A N 1
ATOM 1505 C CA . PHE A 1 104 ? 13.862 40.129 43.106 1.00 22.12 104 PHE A CA 1
ATOM 1506 C C . PHE A 1 104 ? 14.276 40.031 41.642 1.00 23.59 104 PHE A C 1
ATOM 1507 O O . PHE A 1 104 ? 14.407 41.052 40.958 1.00 24.12 104 PHE A O 1
ATOM 1524 N N . GLN A 1 105 ? 14.507 38.810 41.150 1.00 22.57 105 GLN A N 1
ATOM 1525 C CA . GLN A 1 105 ? 14.782 38.628 39.730 1.00 23.32 105 GLN A CA 1
ATOM 1526 C C . GLN A 1 105 ? 13.612 39.123 38.890 1.00 23.12 105 GLN A C 1
ATOM 1527 O O . GLN A 1 105 ? 13.807 39.728 37.831 1.00 23.70 105 GLN A O 1
ATOM 1541 N N . ASP A 1 106 ? 12.384 38.876 39.349 1.00 23.86 106 ASP A N 1
ATOM 1542 C CA . ASP A 1 106 ? 11.217 39.383 38.622 1.00 25.58 106 ASP A CA 1
A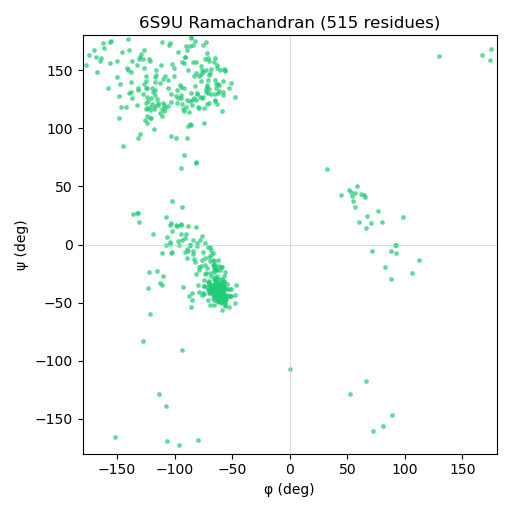TOM 1543 C C . ASP A 1 106 ? 11.182 40.907 38.661 1.00 25.55 106 ASP A C 1
ATOM 1544 O O . ASP A 1 106 ? 10.802 41.556 37.677 1.00 25.14 106 ASP A O 1
ATOM 1553 N N . LEU A 1 107 ? 11.604 41.499 39.780 1.00 25.49 107 LEU A N 1
ATOM 1554 C CA . LEU A 1 107 ? 11.685 42.954 39.866 1.00 25.43 107 LEU A CA 1
ATOM 1555 C C . LEU A 1 107 ? 12.670 43.498 38.838 1.00 25.23 107 LEU A C 1
ATOM 1556 O O . LEU A 1 107 ? 12.385 44.477 38.141 1.00 25.12 107 LEU A O 1
ATOM 1572 N N . LEU A 1 108 ? 13.846 42.870 38.732 1.00 25.08 108 LEU A N 1
ATOM 1573 C CA . LEU A 1 108 ? 14.858 43.329 37.785 1.00 25.60 108 LEU A CA 1
ATOM 1574 C C . LEU A 1 108 ? 14.448 43.083 36.340 1.00 26.89 108 LEU A C 1
ATOM 1575 O O . LEU A 1 108 ? 14.924 43.787 35.443 1.00 27.13 108 LEU A O 1
ATOM 1591 N N . LYS A 1 109 ? 13.569 42.104 36.106 1.00 27.77 109 LYS A N 1
ATOM 1592 C CA . LYS A 1 109 ? 13.165 41.758 34.749 1.00 30.32 109 LYS A CA 1
ATOM 1593 C C . LYS A 1 109 ? 12.025 42.646 34.260 1.00 30.76 109 LYS A C 1
ATOM 1594 O O . LYS A 1 109 ? 12.024 43.073 33.105 1.00 31.38 109 LYS A O 1
ATOM 1613 N N . HIS A 1 110 ? 11.043 42.927 35.117 1.00 32.52 110 HIS A N 1
ATOM 1614 C CA . HIS A 1 110 ? 9.880 43.712 34.734 1.00 33.02 110 HIS A CA 1
ATOM 1615 C C . HIS A 1 110 ? 9.823 45.084 35.389 1.00 32.14 110 HIS A C 1
ATOM 1616 O O . HIS A 1 110 ? 8.949 45.882 35.029 1.00 31.93 110 HIS A O 1
ATOM 1630 N N . GLY A 1 111 ? 10.715 45.375 36.330 1.00 28.45 111 GLY A N 1
ATOM 1631 C CA . GLY A 1 111 ? 10.788 46.708 36.903 1.00 28.19 111 GLY A CA 1
ATOM 1632 C C . GLY A 1 111 ? 9.448 47.202 37.401 1.00 28.73 111 GLY A C 1
ATOM 1633 O O . GLY A 1 111 ? 8.741 46.522 38.156 1.00 28.72 111 GLY A O 1
ATOM 1637 N N . ASP A 1 112 ? 9.078 48.406 36.959 1.00 33.00 112 ASP A N 1
ATOM 1638 C CA . ASP A 1 112 ? 7.866 49.051 37.451 1.00 33.56 112 ASP A CA 1
ATOM 1639 C C . ASP A 1 112 ? 6.609 48.251 37.131 1.00 33.89 112 ASP A C 1
ATOM 1640 O O . ASP A 1 112 ? 5.580 48.458 37.782 1.00 34.40 112 ASP A O 1
ATOM 1649 N N . ASP A 1 113 ? 6.670 47.332 36.171 1.00 31.82 113 ASP A N 1
ATOM 1650 C CA . ASP A 1 113 ? 5.542 46.466 35.859 1.00 31.74 113 ASP A CA 1
ATOM 1651 C C . ASP A 1 113 ? 5.536 45.173 36.667 1.00 30.36 113 ASP A C 1
ATOM 1652 O O . ASP A 1 113 ? 4.601 44.376 36.526 1.00 30.39 113 ASP A O 1
ATOM 1661 N N . SER A 1 114 ? 6.558 44.941 37.483 1.00 28.44 114 SER A N 1
ATOM 1662 C CA . SER A 1 114 ? 6.671 43.683 38.203 1.00 27.52 114 SER A CA 1
ATOM 1663 C C . SER A 1 114 ? 5.623 43.591 39.302 1.00 26.98 114 SER A C 1
ATOM 1664 O O . SER A 1 114 ? 5.308 44.578 39.971 1.00 26.50 114 SER A O 1
ATOM 1672 N N . ALA A 1 115 ? 5.072 42.389 39.481 1.00 29.06 115 ALA A N 1
ATOM 1673 C CA . ALA A 1 115 ? 4.177 42.130 40.601 1.00 29.59 115 ALA A CA 1
ATOM 1674 C C . ALA A 1 115 ? 4.865 42.296 41.950 1.00 28.08 115 ALA A C 1
ATOM 1675 O O . ALA A 1 115 ? 4.178 42.358 42.976 1.00 26.52 115 ALA A O 1
ATOM 1682 N N . PHE A 1 116 ? 6.196 42.370 41.972 1.00 29.16 116 PHE A N 1
ATOM 1683 C CA . PHE A 1 116 ? 6.965 42.551 43.193 1.00 28.43 116 PHE A CA 1
ATOM 1684 C C . PHE A 1 116 ? 7.547 43.956 43.296 1.00 28.06 116 PHE A C 1
ATOM 1685 O O . PHE A 1 116 ? 8.526 44.171 44.022 1.00 26.53 116 PHE A O 1
ATOM 1702 N N . ARG A 1 117 ? 6.931 44.923 42.606 1.00 30.08 117 ARG A N 1
ATOM 1703 C CA . ARG A 1 117 ? 7.407 46.301 42.641 1.00 31.37 117 ARG A CA 1
ATOM 1704 C C . ARG A 1 117 ? 7.267 46.920 44.024 1.00 30.35 117 ARG A C 1
ATOM 1705 O O . ARG A 1 117 ? 7.881 47.958 44.291 1.00 30.17 117 ARG A O 1
ATOM 1726 N N . ASP A 1 118 ? 6.497 46.299 44.919 1.00 28.22 118 ASP A N 1
ATOM 1727 C CA . ASP A 1 118 ? 6.342 46.779 46.290 1.00 28.25 118 ASP A CA 1
ATOM 1728 C C . ASP A 1 118 ? 6.832 45.767 47.317 1.00 25.11 118 ASP A C 1
ATOM 1729 O O . ASP A 1 118 ? 6.629 45.975 48.516 1.00 24.32 118 ASP A O 1
ATOM 1738 N N . PHE A 1 119 ? 7.499 44.692 46.872 1.00 24.33 119 PHE A N 1
ATOM 1739 C CA . PHE A 1 119 ? 7.944 43.602 47.738 1.00 22.94 119 PHE A CA 1
ATOM 1740 C C . PHE A 1 119 ? 9.225 43.961 48.488 1.00 22.11 119 PHE A C 1
ATOM 1741 O O . PHE A 1 119 ? 9.421 43.534 49.630 1.00 21.55 119 PHE A O 1
ATOM 1758 N N . PHE A 1 120 ? 10.113 44.718 47.854 1.00 21.47 120 PHE A N 1
ATOM 1759 C CA . PHE A 1 120 ? 11.357 45.202 48.440 1.00 20.84 120 PHE A CA 1
ATOM 1760 C C . PHE A 1 120 ? 11.208 46.700 48.714 1.00 21.10 120 PHE A C 1
ATOM 1761 O O . PHE A 1 120 ? 10.095 47.251 48.644 1.00 21.94 120 PHE A O 1
ATOM 1778 N N . ILE A 1 121 ? 12.313 47.367 49.049 1.00 21.01 121 ILE A N 1
ATOM 1779 C CA . ILE A 1 121 ? 12.257 48.765 49.472 1.00 22.14 121 ILE A CA 1
ATOM 1780 C C . ILE A 1 121 ? 13.154 49.621 48.588 1.00 22.12 121 ILE A C 1
ATOM 1781 O O . ILE A 1 121 ? 14.388 49.528 48.658 1.00 20.98 121 ILE A O 1
ATOM 1797 N N . ASP A 1 122 ? 12.535 50.470 47.772 1.00 23.26 122 ASP A N 1
ATOM 1798 C CA . ASP A 1 122 ? 13.252 51.474 46.998 1.00 24.16 122 ASP A CA 1
ATOM 1799 C C . ASP A 1 122 ? 13.687 52.580 47.952 1.00 24.07 122 ASP A C 1
ATOM 1800 O O . ASP A 1 122 ? 12.844 53.264 48.549 1.00 23.64 122 ASP A O 1
ATOM 1809 N N . TRP A 1 123 ? 15.007 52.755 48.083 1.00 22.33 123 TRP A N 1
ATOM 1810 C CA . TRP A 1 123 ? 15.561 53.690 49.055 1.00 22.76 123 TRP A CA 1
ATOM 1811 C C . TRP A 1 123 ? 15.191 55.130 48.735 1.00 24.04 123 TRP A C 1
ATOM 1812 O O . TRP A 1 123 ? 14.837 55.897 49.639 1.00 24.83 123 TRP A O 1
ATOM 1833 N N . ASN A 1 124 ? 15.268 55.524 47.460 1.00 25.71 124 ASN A N 1
ATOM 1834 C CA . ASN A 1 124 ? 14.958 56.902 47.096 1.00 27.63 124 ASN A CA 1
ATOM 1835 C C . ASN A 1 124 ? 13.472 57.202 47.270 1.00 27.56 124 ASN A C 1
ATOM 1836 O O . ASN A 1 124 ? 13.100 58.323 47.636 1.00 26.93 124 ASN A O 1
ATOM 1847 N N . GLU A 1 125 ? 12.609 56.222 46.986 1.00 31.88 125 GLU A N 1
ATOM 1848 C CA . GLU A 1 125 ? 11.196 56.357 47.328 1.00 33.77 125 GLU A CA 1
ATOM 1849 C C . GLU A 1 125 ? 11.015 56.543 48.828 1.00 32.09 125 GLU A C 1
ATOM 1850 O O . GLU A 1 125 ? 10.296 57.444 49.280 1.00 31.06 125 GLU A O 1
ATOM 1862 N N . PHE A 1 126 ? 11.647 55.667 49.616 1.00 29.79 126 PHE A N 1
ATOM 1863 C CA . PHE A 1 126 ? 11.447 55.657 51.063 1.00 29.42 126 PHE A CA 1
ATOM 1864 C C . PHE A 1 126 ? 11.783 57.007 51.676 1.00 29.33 126 PHE A C 1
ATOM 1865 O O . PHE A 1 126 ? 11.095 57.470 52.593 1.00 29.66 126 PHE A O 1
ATOM 1882 N N . TRP A 1 127 ? 12.835 57.654 51.180 1.00 27.76 127 TRP A N 1
ATOM 1883 C CA . TRP A 1 127 ? 13.319 58.899 51.752 1.00 28.31 127 TRP A CA 1
ATOM 1884 C C . TRP A 1 127 ? 12.920 60.113 50.930 1.00 29.67 127 TRP A C 1
ATOM 1885 O O . TRP A 1 127 ? 13.525 61.182 51.086 1.00 30.11 127 TRP A O 1
ATOM 1906 N N . GLU A 1 128 ? 11.917 59.975 50.064 1.00 31.74 128 GLU A N 1
ATOM 1907 C CA . GLU A 1 128 ? 11.475 61.103 49.254 1.00 34.17 128 GLU A CA 1
ATOM 1908 C C . GLU A 1 128 ? 11.050 62.255 50.157 1.00 34.44 128 GLU A C 1
ATOM 1909 O O . GLU A 1 128 ? 10.247 62.077 51.077 1.00 33.83 128 GLU A O 1
ATOM 1921 N N . GLY A 1 129 ? 11.598 63.437 49.893 1.00 39.54 129 GLY A N 1
ATOM 1922 C CA . GLY A 1 129 ? 11.301 64.597 50.704 1.00 41.18 129 GLY A CA 1
ATOM 1923 C C . GLY A 1 129 ? 11.894 64.570 52.092 1.00 41.66 129 GLY A C 1
ATOM 1924 O O . GLY A 1 129 ? 11.431 65.309 52.965 1.00 42.33 129 GLY A O 1
ATOM 1928 N N . GLU A 1 130 ? 12.908 63.736 52.328 1.00 38.55 130 GLU A N 1
ATOM 1929 C CA . GLU A 1 130 ? 13.519 63.638 53.647 1.00 39.15 130 GLU A CA 1
ATOM 1930 C C . GLU A 1 130 ? 15.040 63.591 53.553 1.00 39.28 130 GLU A C 1
ATOM 1931 O O . GLU A 1 130 ? 15.707 63.054 54.446 1.00 38.42 130 GLU A O 1
ATOM 1943 N N . GLY A 1 131 ? 15.598 64.150 52.487 1.00 39.75 131 GLY A N 1
ATOM 1944 C CA . GLY A 1 131 ? 17.036 64.181 52.311 1.00 40.80 131 GLY A CA 1
ATOM 1945 C C . GLY A 1 131 ? 17.380 64.769 50.964 1.00 42.42 131 GLY A C 1
ATOM 1946 O O . GLY A 1 131 ? 16.522 64.953 50.096 1.00 42.53 131 GLY A O 1
ATOM 1950 N N . GLU A 1 132 ? 18.662 65.070 50.802 1.00 51.80 132 GLU A N 1
ATOM 1951 C CA . GLU A 1 132 ? 19.180 65.607 49.553 1.00 54.22 132 GLU A CA 1
ATOM 1952 C C . GLU A 1 132 ? 19.846 64.492 48.759 1.00 53.42 132 GLU A C 1
ATOM 1953 O O . GLU A 1 132 ? 20.347 63.517 49.323 1.00 53.01 132 GLU A O 1
ATOM 1965 N N . LEU A 1 133 ? 19.848 64.644 47.439 1.00 49.68 133 LEU A N 1
ATOM 1966 C CA . LEU A 1 133 ? 20.417 63.632 46.563 1.00 49.35 133 LEU A CA 1
ATOM 1967 C C . LEU A 1 133 ? 21.933 63.761 46.494 1.00 51.12 133 LEU A C 1
ATOM 1968 O O . LEU A 1 133 ? 22.466 64.848 46.249 1.00 51.94 133 LEU A O 1
ATOM 1984 N N . HIS A 1 134 ? 22.620 62.646 46.715 1.00 55.95 134 HIS A N 1
ATOM 1985 C CA . HIS A 1 134 ? 24.060 62.583 46.555 1.00 57.90 134 HIS A CA 1
ATOM 1986 C C . HIS A 1 134 ? 24.424 62.664 45.077 1.00 58.02 134 HIS A C 1
ATOM 1987 O O . HIS A 1 134 ? 23.600 62.414 44.191 1.00 57.45 134 HIS A O 1
ATOM 2001 N N . ALA A 1 135 ? 25.684 63.015 44.810 1.00 58.89 135 ALA A N 1
ATOM 2002 C CA . ALA A 1 135 ? 26.152 63.022 43.430 1.00 58.58 135 ALA A CA 1
ATOM 2003 C C . ALA A 1 135 ? 25.967 61.656 42.782 1.00 56.83 135 ALA A C 1
ATOM 2004 O O . ALA A 1 135 ? 25.676 61.570 41.582 1.00 56.92 135 ALA A O 1
ATOM 2011 N N . ASP A 1 136 ? 26.105 60.583 43.561 1.00 50.64 136 ASP A N 1
ATOM 2012 C CA . ASP A 1 136 ? 25.998 59.235 43.027 1.00 49.80 136 ASP A CA 1
ATOM 2013 C C . ASP A 1 136 ? 24.568 58.836 42.681 1.00 47.54 136 ASP A C 1
ATOM 2014 O O . ASP A 1 136 ? 24.381 57.805 42.027 1.00 47.31 136 ASP A O 1
ATOM 2023 N N . GLY A 1 137 ? 23.567 59.609 43.101 1.00 40.20 137 GLY A N 1
ATOM 2024 C CA . GLY A 1 137 ? 22.187 59.364 42.731 1.00 37.78 137 GLY A CA 1
ATOM 2025 C C . GLY A 1 137 ? 21.288 58.929 43.865 1.00 35.54 137 GLY A C 1
ATOM 2026 O O . GLY A 1 137 ? 20.060 58.934 43.700 1.00 34.40 137 GLY A O 1
ATOM 2030 N N . HIS A 1 138 ? 21.850 58.549 45.006 1.00 36.34 138 HIS A N 1
ATOM 2031 C CA . HIS A 1 138 ? 21.051 58.076 46.124 1.00 34.33 138 HIS A CA 1
ATOM 2032 C C . HIS A 1 138 ? 20.694 59.233 47.047 1.00 34.36 138 HIS A C 1
ATOM 2033 O O . HIS A 1 138 ? 21.377 60.262 47.095 1.00 34.78 138 HIS A O 1
ATOM 2047 N N . VAL A 1 139 ? 19.612 59.047 47.792 1.00 31.76 139 VAL A N 1
ATOM 2048 C CA . VAL A 1 139 ? 19.166 60.058 48.738 1.00 32.24 139 VAL A CA 1
ATOM 2049 C C . VAL A 1 139 ? 19.941 59.902 50.040 1.00 32.14 139 VAL A C 1
ATOM 2050 O O . VAL A 1 139 ? 19.982 58.817 50.626 1.00 30.33 139 VAL A O 1
ATOM 2063 N N . VAL A 1 140 ? 20.557 60.995 50.487 1.00 37.90 140 VAL A N 1
ATOM 2064 C CA . VAL A 1 140 ? 21.203 61.048 51.799 1.00 38.73 140 VAL A CA 1
ATOM 2065 C C . VAL A 1 140 ? 20.154 61.565 52.791 1.00 38.96 140 VAL A C 1
ATOM 2066 O O . VAL A 1 140 ? 19.723 62.717 52.660 1.00 39.45 140 VAL A O 1
ATOM 2079 N N . PRO A 1 141 ? 19.732 60.758 53.761 1.00 33.68 141 PRO A N 1
ATOM 2080 C CA . PRO A 1 141 ? 18.747 61.251 54.731 1.00 34.16 141 PRO A CA 1
ATOM 2081 C C . PRO A 1 141 ? 19.243 62.504 55.431 1.00 36.00 141 PRO A C 1
ATOM 2082 O O . PRO A 1 141 ? 20.443 62.699 55.623 1.00 36.77 141 PRO A O 1
ATOM 2093 N N . SER A 1 142 ? 18.296 63.360 55.812 1.00 42.06 142 SER A N 1
ATOM 2094 C CA . SER A 1 142 ? 18.635 64.567 56.551 1.00 43.48 142 SER A CA 1
ATOM 2095 C C . SER A 1 142 ? 19.380 64.210 57.835 1.00 43.23 142 SER A C 1
ATOM 2096 O O . SER A 1 142 ? 19.179 63.130 58.399 1.00 42.26 142 SER A O 1
ATOM 2104 N N . PRO A 1 143 ? 20.247 65.105 58.322 1.00 41.76 143 PRO A N 1
ATOM 2105 C CA . PRO A 1 143 ? 21.023 64.790 59.536 1.00 41.88 143 PRO A CA 1
ATOM 2106 C C . PRO A 1 143 ? 20.186 64.347 60.724 1.00 41.57 143 PRO A C 1
ATOM 2107 O O . PRO A 1 143 ? 20.611 63.463 61.478 1.00 40.18 143 PRO A O 1
ATOM 2118 N N . GLU A 1 144 ? 19.011 64.949 60.925 1.00 52.22 144 GLU A N 1
ATOM 2119 C CA . GLU A 1 144 ? 18.139 64.532 62.017 1.00 53.34 144 GLU A CA 1
ATOM 2120 C C . GLU A 1 144 ? 17.747 63.067 61.872 1.00 50.79 144 GLU A C 1
ATOM 2121 O O . GLU A 1 144 ? 17.695 62.330 62.865 1.00 50.45 144 GLU A O 1
ATOM 2133 N N . HIS A 1 145 ? 17.472 62.628 60.639 1.00 37.35 145 HIS A N 1
ATOM 2134 C CA . HIS A 1 145 ? 17.142 61.231 60.383 1.00 34.95 145 HIS A CA 1
ATOM 2135 C C . HIS A 1 145 ? 18.385 60.351 60.421 1.00 36.31 145 HIS A C 1
ATOM 2136 O O . HIS A 1 145 ? 18.362 59.253 60.987 1.00 35.73 145 HIS A O 1
ATOM 2150 N N . LEU A 1 146 ? 19.471 60.818 59.806 1.00 48.81 146 LEU A N 1
ATOM 2151 C CA . LEU A 1 146 ? 20.682 60.012 59.707 1.00 50.09 146 LEU A CA 1
ATOM 2152 C C . LEU A 1 146 ? 21.253 59.710 61.084 1.00 51.68 146 LEU A C 1
ATOM 2153 O O . LEU A 1 146 ? 21.715 58.593 61.337 1.00 51.19 146 LEU A O 1
ATOM 2169 N N . ASP A 1 147 ? 21.222 60.691 61.992 1.00 58.45 147 ASP A N 1
ATOM 2170 C CA . ASP A 1 147 ? 21.704 60.466 63.350 1.00 60.81 147 ASP A CA 1
ATOM 2171 C C . ASP A 1 147 ? 21.040 59.243 63.971 1.00 60.39 147 ASP A C 1
ATOM 2172 O O . ASP A 1 147 ? 21.716 58.320 64.441 1.00 60.50 147 ASP A O 1
ATOM 2181 N N . ARG A 1 148 ? 19.705 59.220 63.969 1.00 58.29 148 ARG A N 1
ATOM 2182 C CA . ARG A 1 148 ? 18.958 58.169 64.643 1.00 57.48 148 ARG A CA 1
ATOM 2183 C C . ARG A 1 148 ? 19.159 56.805 64.006 1.00 55.62 148 ARG A C 1
ATOM 2184 O O . ARG A 1 148 ? 18.886 55.790 64.656 1.00 55.65 148 ARG A O 1
ATOM 2205 N N . LEU A 1 149 ? 19.646 56.760 62.768 1.00 50.21 149 LEU A N 1
ATOM 2206 C CA . LEU A 1 149 ? 19.695 55.516 62.013 1.00 47.37 149 LEU A CA 1
ATOM 2207 C C . LEU A 1 149 ? 20.639 54.519 62.666 1.00 46.14 149 LEU A C 1
ATOM 2208 O O . LEU A 1 149 ? 21.816 54.816 62.888 1.00 47.07 149 LEU A O 1
ATOM 2224 N N . PHE A 1 150 ? 20.120 53.334 62.969 1.00 39.83 150 PHE A N 1
ATOM 2225 C CA . PHE A 1 150 ? 20.949 52.224 63.420 1.00 39.30 150 PHE A CA 1
ATOM 2226 C C . PHE A 1 150 ? 21.647 51.609 62.214 1.00 39.64 150 PHE A C 1
ATOM 2227 O O . PHE A 1 150 ? 20.995 51.258 61.225 1.00 38.79 150 PHE A O 1
ATOM 2244 N N . MET A 1 151 ? 22.971 51.487 62.289 1.00 42.76 151 MET A N 1
ATOM 2245 C CA . MET A 1 151 ? 23.776 51.089 61.143 1.00 43.81 151 MET A CA 1
ATOM 2246 C C . MET A 1 151 ? 24.540 49.808 61.434 1.00 41.59 151 MET A C 1
ATOM 2247 O O . MET A 1 151 ? 25.266 49.720 62.431 1.00 41.86 151 MET A O 1
ATOM 2261 N N . ARG A 1 152 ? 24.367 48.823 60.557 1.00 41.63 152 ARG A N 1
ATOM 2262 C CA . ARG A 1 152 ? 25.157 47.597 60.562 1.00 41.79 152 ARG A CA 1
ATOM 2263 C C . ARG A 1 152 ? 26.218 47.643 59.469 1.00 44.77 152 ARG A C 1
ATOM 2264 O O . ARG A 1 152 ? 26.421 46.634 58.800 1.00 46.25 152 ARG A O 1
ATOM 2285 N N . LYS A 1 153 ? 26.830 48.817 59.202 1.00 41.44 153 LYS A N 1
ATOM 2286 C CA . LYS A 1 153 ? 27.962 48.957 58.289 1.00 40.79 153 LYS A CA 1
ATOM 2287 C C . LYS A 1 153 ? 28.225 50.424 57.963 1.00 41.51 153 LYS A C 1
ATOM 2288 O O . LYS A 1 153 ? 27.365 51.281 58.205 1.00 42.35 153 LYS A O 1
ATOM 2307 N N . PRO A 1 154 ? 29.398 50.761 57.427 1.00 44.36 154 PRO A N 1
ATOM 2308 C CA . PRO A 1 154 ? 29.677 52.160 57.091 1.00 44.89 154 PRO A CA 1
ATOM 2309 C C . PRO A 1 154 ? 28.935 52.579 55.835 1.00 43.55 154 PRO A C 1
ATOM 2310 O O . PRO A 1 154 ? 28.696 51.782 54.925 1.00 41.59 154 PRO A O 1
ATOM 2321 N N . GLY A 1 155 ? 28.579 53.856 55.793 1.00 51.09 155 GLY A N 1
ATOM 2322 C CA . GLY A 1 155 ? 27.759 54.360 54.718 1.00 50.23 155 GLY A CA 1
ATOM 2323 C C . GLY A 1 155 ? 26.296 54.053 54.976 1.00 47.93 155 GLY A C 1
ATOM 2324 O O . GLY A 1 155 ? 25.863 53.836 56.109 1.00 48.73 155 GLY A O 1
ATOM 2328 N N . LEU A 1 156 ? 25.540 54.012 53.907 1.00 35.82 156 LEU A N 1
ATOM 2329 C CA . LEU A 1 156 ? 24.110 53.771 54.018 1.00 32.95 156 LEU A CA 1
ATOM 2330 C C . LEU A 1 156 ? 23.775 52.334 53.657 1.00 30.54 156 LEU A C 1
ATOM 2331 O O . LEU A 1 156 ? 24.522 51.668 52.936 1.00 30.78 156 LEU A O 1
ATOM 2347 N N . PRO A 1 157 ? 22.660 51.818 54.156 1.00 27.01 157 PRO A N 1
ATOM 2348 C CA . PRO A 1 157 ? 22.259 50.432 53.830 1.00 25.54 157 PRO A CA 1
ATOM 2349 C C . PRO A 1 157 ? 21.559 50.346 52.479 1.00 24.14 157 PRO A C 1
ATOM 2350 O O . PRO A 1 157 ? 20.361 50.091 52.368 1.00 24.07 157 PRO A O 1
ATOM 2361 N N . ILE A 1 158 ? 22.331 50.531 51.407 1.00 25.95 158 ILE A N 1
ATOM 2362 C CA . ILE A 1 158 ? 21.773 50.579 50.062 1.00 25.90 158 ILE A CA 1
ATOM 2363 C C . ILE A 1 158 ? 22.642 49.796 49.090 1.00 25.34 158 ILE A C 1
ATOM 2364 O O . ILE A 1 158 ? 23.867 49.718 49.237 1.00 25.69 158 ILE A O 1
ATOM 2380 N N . LEU A 1 159 ? 21.991 49.223 48.077 1.00 23.61 159 LEU A N 1
ATOM 2381 C CA . LEU A 1 159 ? 22.672 48.609 46.943 1.00 23.26 159 LEU A CA 1
ATOM 2382 C C . LEU A 1 159 ? 22.092 49.198 45.665 1.00 25.00 159 LEU A C 1
ATOM 2383 O O . LEU A 1 159 ? 20.869 49.221 45.486 1.00 25.16 159 LEU A O 1
ATOM 2399 N N . GLN A 1 160 ? 22.960 49.664 44.782 1.00 26.34 160 GLN A N 1
ATOM 2400 C CA . GLN A 1 160 ? 22.523 50.165 43.486 1.00 27.78 160 GLN A CA 1
ATOM 2401 C C . GLN A 1 160 ? 22.281 48.994 42.542 1.00 27.04 160 GLN A C 1
ATOM 2402 O O . GLN A 1 160 ? 23.133 48.107 42.403 1.00 27.89 160 GLN A O 1
ATOM 2416 N N . VAL A 1 161 ? 21.118 48.990 41.898 1.00 25.04 161 VAL A N 1
ATOM 2417 C CA . VAL A 1 161 ? 20.745 47.930 40.975 1.00 25.32 161 VAL A CA 1
ATOM 2418 C C . VAL A 1 161 ? 20.283 48.560 39.668 1.00 26.24 161 VAL A C 1
ATOM 2419 O O . VAL A 1 161 ? 19.985 49.754 39.593 1.00 26.89 161 VAL A O 1
ATOM 2432 N N . ARG A 1 162 ? 20.233 47.734 38.632 1.00 29.02 162 ARG A N 1
ATOM 2433 C CA . ARG A 1 162 ? 19.904 48.168 37.278 1.00 30.35 162 ARG A CA 1
ATOM 2434 C C . ARG A 1 162 ? 18.526 47.638 36.917 1.00 29.96 162 ARG A C 1
ATOM 2435 O O . ARG A 1 162 ? 18.309 46.424 36.910 1.00 30.80 162 ARG A O 1
ATOM 2456 N N . PHE A 1 163 ? 17.595 48.554 36.618 1.00 28.23 163 PHE A N 1
ATOM 2457 C CA . PHE A 1 163 ? 16.245 48.211 36.221 1.00 26.60 163 PHE A CA 1
ATOM 2458 C C . PHE A 1 163 ? 16.132 48.073 34.706 1.00 26.86 163 PHE A C 1
ATOM 2459 O O . PHE A 1 163 ? 16.995 48.551 33.965 1.00 26.67 163 PHE A O 1
ATOM 2476 N N . PRO A 1 164 ? 15.079 47.411 34.215 1.00 27.70 164 PRO A N 1
ATOM 2477 C CA . PRO A 1 164 ? 15.012 47.102 32.776 1.00 27.63 164 PRO A CA 1
ATOM 2478 C C . PRO A 1 164 ? 14.815 48.319 31.882 1.00 27.86 164 PRO A C 1
ATOM 2479 O O . PRO A 1 164 ? 15.010 48.192 30.670 1.00 28.69 164 PRO A O 1
ATOM 2490 N N . ASP A 1 165 ? 14.444 49.481 32.425 1.00 27.09 165 ASP A N 1
ATOM 2491 C CA . ASP A 1 165 ? 14.351 50.696 31.625 1.00 28.47 165 ASP A CA 1
ATOM 2492 C C . ASP A 1 165 ? 15.692 51.403 31.476 1.00 29.96 165 ASP A C 1
ATOM 2493 O O . ASP A 1 165 ? 15.746 52.485 30.875 1.00 30.33 165 ASP A O 1
ATOM 2502 N N . GLY A 1 166 ? 16.770 50.821 32.002 1.00 31.23 166 GLY A N 1
ATOM 2503 C CA . GLY A 1 166 ? 18.080 51.418 31.898 1.00 31.98 166 GLY A CA 1
ATOM 2504 C C . GLY A 1 166 ? 18.455 52.326 33.049 1.00 32.02 166 GLY A C 1
ATOM 2505 O O . GLY A 1 166 ? 19.566 52.875 33.046 1.00 33.46 166 GLY A O 1
ATOM 2509 N N . SER A 1 167 ? 17.573 52.500 34.030 1.00 27.34 167 SER A N 1
ATOM 2510 C CA . SER A 1 167 ? 17.868 53.346 35.171 1.00 25.96 167 SER A CA 1
ATOM 2511 C C . SER A 1 167 ? 18.654 52.577 36.230 1.00 25.30 167 SER A C 1
ATOM 2512 O O . SER A 1 167 ? 18.625 51.347 36.295 1.00 24.13 167 SER A O 1
ATOM 2520 N N . ASP A 1 168 ? 19.375 53.330 37.057 1.00 29.64 168 ASP A N 1
ATOM 2521 C CA . ASP A 1 168 ? 20.025 52.802 38.248 1.00 29.40 168 ASP A CA 1
ATOM 2522 C C . ASP A 1 168 ? 19.205 53.215 39.463 1.00 29.16 168 ASP A C 1
ATOM 2523 O O . ASP A 1 168 ? 18.979 54.409 39.682 1.00 30.01 168 ASP A O 1
ATOM 2532 N N . ARG A 1 169 ? 18.763 52.234 40.245 1.00 25.92 169 ARG A N 1
ATOM 2533 C CA . ARG A 1 169 ? 17.937 52.487 41.412 1.00 25.56 169 ARG A CA 1
ATOM 2534 C C . ARG A 1 169 ? 18.626 51.944 42.657 1.00 24.01 169 ARG A C 1
ATOM 2535 O O . ARG A 1 169 ? 19.502 51.078 42.590 1.00 23.59 169 ARG A O 1
ATOM 2556 N N . PHE A 1 170 ? 18.230 52.481 43.800 1.00 23.67 170 PHE A N 1
ATOM 2557 C CA . PHE A 1 170 ? 18.845 52.146 45.077 1.00 23.09 170 PHE A CA 1
ATOM 2558 C C . PHE A 1 170 ? 17.834 51.428 45.948 1.00 21.60 170 PHE A C 1
ATOM 2559 O O . PHE A 1 170 ? 16.758 51.965 46.228 1.00 20.82 170 PHE A O 1
ATOM 2576 N N . TYR A 1 171 ? 18.179 50.209 46.358 1.00 21.27 171 TYR A N 1
ATOM 2577 C CA . TYR A 1 171 ? 17.300 49.368 47.159 1.00 21.71 171 TYR A CA 1
ATOM 2578 C C . TYR A 1 171 ? 17.916 49.087 48.519 1.00 23.50 171 TYR A C 1
ATOM 2579 O O . TYR A 1 171 ? 19.134 48.951 48.647 1.00 24.59 171 TYR A O 1
ATOM 2597 N N . TRP A 1 172 ? 17.054 49.030 49.532 1.00 22.90 172 TRP A N 1
ATOM 2598 C CA . TRP A 1 172 ? 17.504 48.885 50.908 1.00 22.00 172 TRP A CA 1
ATOM 2599 C C . TRP A 1 172 ? 18.243 47.567 51.085 1.00 21.17 172 TRP A C 1
ATOM 2600 O O . TRP A 1 172 ? 17.742 46.504 50.705 1.00 21.17 172 TRP A O 1
ATOM 2621 N N . ASN A 1 173 ? 19.425 47.637 51.694 1.00 23.55 173 ASN A N 1
ATOM 2622 C CA . ASN A 1 173 ? 20.318 46.482 51.839 1.00 22.96 173 ASN A CA 1
ATOM 2623 C C . ASN A 1 173 ? 21.024 46.607 53.186 1.00 21.80 173 ASN A C 1
ATOM 2624 O O . ASN A 1 173 ? 22.145 47.105 53.287 1.00 22.99 173 ASN A O 1
ATOM 2635 N N . THR A 1 174 ? 20.365 46.133 54.248 1.00 19.37 174 THR A N 1
ATOM 2636 C CA . THR A 1 174 ? 20.922 46.328 55.586 1.00 19.80 174 THR A CA 1
ATOM 2637 C C . THR A 1 174 ? 22.227 45.554 55.772 1.00 19.32 174 THR A C 1
ATOM 2638 O O . THR A 1 174 ? 23.149 46.045 56.434 1.00 19.16 174 THR A O 1
ATOM 2649 N N . PHE A 1 175 ? 22.331 44.359 55.201 1.00 20.82 175 PHE A N 1
ATOM 2650 C CA . PHE A 1 175 ? 23.396 43.411 55.532 1.00 22.39 175 PHE A CA 1
ATOM 2651 C C . PHE A 1 175 ? 24.314 43.223 54.318 1.00 24.22 175 PHE A C 1
ATOM 2652 O O . PHE A 1 175 ? 24.790 44.228 53.790 1.00 23.83 175 PHE A O 1
ATOM 2669 N N . TYR A 1 176 ? 24.595 41.985 53.878 1.00 26.65 176 TYR A N 1
ATOM 2670 C CA . TYR A 1 176 ? 25.655 41.681 52.915 1.00 29.40 176 TYR A CA 1
ATOM 2671 C C . TYR A 1 176 ? 25.338 42.228 51.526 1.00 26.59 176 TYR A C 1
ATOM 2672 O O . TYR A 1 176 ? 24.175 42.275 51.097 1.00 25.03 176 TYR A O 1
ATOM 2690 N N . GLN A 1 177 ? 26.394 42.543 50.782 1.00 23.73 177 GLN A N 1
ATOM 2691 C CA . GLN A 1 177 ? 26.271 42.762 49.349 1.00 23.93 177 GLN A CA 1
ATOM 2692 C C . GLN A 1 177 ? 27.583 42.362 48.683 1.00 24.60 177 GLN A C 1
ATOM 2693 O O . GLN A 1 177 ? 28.633 42.315 49.323 1.00 24.77 177 GLN A O 1
ATOM 2707 N N . ARG A 1 178 ? 27.500 42.063 47.389 1.00 27.60 178 ARG A N 1
ATOM 2708 C CA . ARG A 1 178 ? 28.656 41.752 46.563 1.00 28.98 178 ARG A CA 1
ATOM 2709 C C . ARG A 1 178 ? 28.483 42.465 45.232 1.00 28.46 178 ARG A C 1
ATOM 2710 O O . ARG A 1 178 ? 27.450 42.300 44.577 1.00 29.20 178 ARG A O 1
ATOM 2731 N N . VAL A 1 179 ? 29.476 43.252 44.836 1.00 23.90 179 VAL A N 1
ATOM 2732 C CA . VAL A 1 179 ? 29.462 43.922 43.540 1.00 24.81 179 VAL A CA 1
ATOM 2733 C C . VAL A 1 179 ? 30.690 43.483 42.756 1.00 26.07 179 VAL A C 1
ATOM 2734 O O . VAL A 1 179 ? 31.820 43.769 43.161 1.00 26.18 179 VAL A O 1
ATOM 2747 N N . GLU A 1 180 ? 30.459 42.800 41.636 1.00 35.08 180 GLU A N 1
ATOM 2748 C CA . GLU A 1 180 ? 31.506 42.320 40.749 1.00 38.71 180 GLU A CA 1
ATOM 2749 C C . GLU A 1 180 ? 31.475 43.099 39.442 1.00 39.83 180 GLU A C 1
ATOM 2750 O O . GLU A 1 180 ? 30.397 43.427 38.929 1.00 39.71 180 GLU A O 1
ATOM 2762 N N . THR A 1 181 ? 32.647 43.378 38.889 1.00 32.05 181 THR A N 1
ATOM 2763 C CA . THR A 1 181 ? 32.696 44.080 37.618 1.00 34.99 181 THR A CA 1
ATOM 2764 C C . THR A 1 181 ? 33.797 43.513 36.734 1.00 37.62 181 THR A C 1
ATOM 2765 O O . THR A 1 181 ? 34.813 43.003 37.216 1.00 37.95 181 THR A O 1
ATOM 2776 N N . ILE A 1 182 ? 33.558 43.603 35.425 1.00 52.17 182 ILE A N 1
ATOM 2777 C CA . ILE A 1 182 ? 34.566 43.451 34.382 1.00 56.54 182 ILE A CA 1
ATOM 2778 C C . ILE A 1 182 ? 33.980 44.220 33.198 1.00 59.49 182 ILE A C 1
ATOM 2779 O O . ILE A 1 182 ? 32.826 44.672 33.257 1.00 59.26 182 ILE A O 1
ATOM 2795 N N . ASP A 1 183 ? 34.757 44.343 32.119 1.00 61.69 183 ASP A N 1
ATOM 2796 C CA . ASP A 1 183 ? 34.501 45.268 31.010 1.00 63.81 183 ASP A CA 1
ATOM 2797 C C . ASP A 1 183 ? 33.239 46.092 31.230 1.00 64.11 183 ASP A C 1
ATOM 2798 O O . ASP A 1 183 ? 33.248 46.996 32.065 1.00 63.77 183 ASP A O 1
ATOM 2807 N N . GLY A 1 184 ? 32.157 45.813 30.517 1.00 77.60 184 GLY A N 1
ATOM 2808 C CA . GLY A 1 184 ? 30.957 46.612 30.657 1.00 75.40 184 GLY A CA 1
ATOM 2809 C C . GLY A 1 184 ? 29.942 46.081 31.636 1.00 71.43 184 GLY A C 1
ATOM 2810 O O . GLY A 1 184 ? 28.828 46.618 31.704 1.00 70.63 184 GLY A O 1
ATOM 2814 N N . GLU A 1 185 ? 30.285 45.060 32.410 1.00 50.65 185 GLU A N 1
ATOM 2815 C CA . GLU A 1 185 ? 29.297 44.271 33.134 1.00 47.94 185 GLU A CA 1
ATOM 2816 C C . GLU A 1 185 ? 29.474 44.451 34.635 1.00 43.99 185 GLU A C 1
ATOM 2817 O O . GLU A 1 185 ? 30.538 44.153 35.186 1.00 44.53 185 GLU A O 1
ATOM 2829 N N . ARG A 1 186 ? 28.428 44.947 35.279 1.00 39.00 186 ARG A N 1
ATOM 2830 C CA . ARG A 1 186 ? 28.357 45.088 36.729 1.00 36.15 186 ARG A CA 1
ATOM 2831 C C . ARG A 1 186 ? 27.300 44.114 37.224 1.00 34.93 186 ARG A C 1
ATOM 2832 O O . ARG A 1 186 ? 26.112 44.274 36.921 1.00 35.48 186 ARG A O 1
ATOM 2853 N N . SER A 1 187 ? 27.728 43.103 37.969 1.00 36.37 187 SER A N 1
ATOM 2854 C CA . SER A 1 187 ? 26.826 42.131 38.565 1.00 34.79 187 SER A CA 1
ATOM 2855 C C . SER A 1 187 ? 26.850 42.310 40.078 1.00 32.68 187 SER A C 1
ATOM 2856 O O . SER A 1 187 ? 27.826 42.819 40.641 1.00 32.57 187 SER A O 1
ATOM 2864 N N . TYR A 1 188 ? 25.765 41.909 40.731 1.00 28.39 188 TYR A N 1
ATOM 2865 C CA . TYR A 1 188 ? 25.653 42.136 42.162 1.00 27.15 188 TYR A CA 1
ATOM 2866 C C . TYR A 1 188 ? 24.810 41.045 42.788 1.00 26.08 188 TYR A C 1
ATOM 2867 O O . TYR A 1 188 ? 23.860 40.543 42.176 1.00 26.39 188 TYR A O 1
ATOM 2885 N N . LEU A 1 189 ? 25.193 40.666 43.995 1.00 26.69 189 LEU A N 1
ATOM 2886 C CA . LEU A 1 189 ? 24.378 39.854 44.880 1.00 26.22 189 LEU A CA 1
ATOM 2887 C C . LEU A 1 189 ? 24.179 40.631 46.174 1.00 25.58 189 LEU A C 1
ATOM 2888 O O . LEU A 1 189 ? 24.935 41.560 46.486 1.00 25.45 189 LEU A O 1
ATOM 2904 N N . GLY A 1 190 ? 23.151 40.259 46.925 1.00 21.59 190 GLY A N 1
ATOM 2905 C CA . GLY A 1 190 ? 22.909 40.950 48.168 1.00 21.33 190 GLY A CA 1
ATOM 2906 C C . GLY A 1 190 ? 21.641 40.555 48.890 1.00 20.55 190 GLY A C 1
ATOM 2907 O O . GLY A 1 190 ? 20.694 40.033 48.289 1.00 20.42 190 GLY A O 1
ATOM 2911 N N . GLN A 1 191 ? 21.616 40.822 50.190 1.00 23.42 191 GLN A N 1
ATOM 2912 C CA . GLN A 1 191 ? 20.434 40.603 51.025 1.00 23.05 191 GLN A CA 1
ATOM 2913 C C . GLN A 1 191 ? 19.565 41.849 50.924 1.00 22.23 191 GLN A C 1
ATOM 2914 O O . GLN A 1 191 ? 19.855 42.876 51.535 1.00 23.20 191 GLN A O 1
ATOM 2928 N N . MET A 1 192 ? 18.497 41.755 50.138 1.00 20.78 192 MET A N 1
ATOM 2929 C CA . MET A 1 192 ? 17.620 42.889 49.872 1.00 20.09 192 MET A CA 1
ATOM 2930 C C . MET A 1 192 ? 16.457 42.875 50.858 1.00 19.70 192 MET A C 1
ATOM 2931 O O . MET A 1 192 ? 15.685 41.915 50.899 1.00 20.74 192 MET A O 1
ATOM 2945 N N . ASP A 1 193 ? 16.326 43.947 51.632 1.00 17.56 193 ASP A N 1
ATOM 2946 C CA . ASP A 1 193 ? 15.327 43.995 52.691 1.00 17.24 193 ASP A CA 1
ATOM 2947 C C . ASP A 1 193 ? 13.920 43.944 52.104 1.00 18.27 193 ASP A C 1
ATOM 2948 O O . ASP A 1 193 ? 13.639 44.536 51.060 1.00 19.25 193 ASP A O 1
ATOM 2957 N N . LEU A 1 194 ? 13.042 43.222 52.784 1.00 19.78 194 LEU A N 1
ATOM 2958 C CA . LEU A 1 194 ? 11.661 43.060 52.355 1.00 19.85 194 LEU A CA 1
ATOM 2959 C C . LEU A 1 194 ? 10.801 44.185 52.920 1.00 19.47 194 LEU A C 1
ATOM 2960 O O . LEU A 1 194 ? 11.072 44.722 53.990 1.00 19.25 194 LEU A O 1
ATOM 2976 N N . ASN A 1 195 ? 9.752 44.532 52.185 1.00 20.81 195 ASN A N 1
ATOM 2977 C CA . ASN A 1 195 ? 8.818 45.561 52.615 1.00 20.99 195 ASN A CA 1
ATOM 2978 C C . ASN A 1 195 ? 7.739 44.906 53.464 1.00 21.14 195 ASN A C 1
ATOM 2979 O O . ASN A 1 195 ? 6.794 44.313 52.936 1.00 21.95 195 ASN A O 1
ATOM 2990 N N . ALA A 1 196 ? 7.855 45.060 54.787 1.00 17.44 196 ALA A N 1
ATOM 2991 C CA . ALA A 1 196 ? 6.887 44.496 55.710 1.00 18.75 196 ALA A CA 1
ATOM 2992 C C . ALA A 1 196 ? 5.518 45.167 55.638 1.00 21.55 196 ALA A C 1
ATOM 2993 O O . ALA A 1 196 ? 4.589 44.711 56.314 1.00 21.28 196 ALA A O 1
ATOM 3000 N N . GLU A 1 197 ? 5.365 46.222 54.845 1.00 31.52 197 GLU A N 1
ATOM 3001 C CA . GLU A 1 197 ? 4.047 46.822 54.627 1.00 35.37 197 GLU A CA 1
ATOM 3002 C C . GLU A 1 197 ? 3.284 46.176 53.470 1.00 34.51 197 GLU A C 1
ATOM 3003 O O . GLU A 1 197 ? 2.111 46.509 53.263 1.00 35.14 197 GLU A O 1
ATOM 3015 N N . SER A 1 198 ? 3.932 45.258 52.740 1.00 29.33 198 SER A N 1
ATOM 3016 C CA . SER A 1 198 ? 3.363 44.671 51.525 1.00 28.54 198 SER A CA 1
ATOM 3017 C C . SER A 1 198 ? 2.551 43.428 51.847 1.00 25.43 198 SER A C 1
ATOM 3018 O O . SER A 1 198 ? 3.093 42.495 52.461 1.00 23.27 198 SER A O 1
ATOM 3026 N N . PRO A 1 199 ? 1.276 43.356 51.454 1.00 24.88 199 PRO A N 1
ATOM 3027 C CA . PRO A 1 199 ? 0.540 42.097 51.643 1.00 25.66 199 PRO A CA 1
ATOM 3028 C C . PRO A 1 199 ? 1.206 40.912 50.966 1.00 25.76 199 PRO A C 1
ATOM 3029 O O . PRO A 1 199 ? 1.101 39.787 51.469 1.00 24.88 199 PRO A O 1
ATOM 3040 N N . ARG A 1 200 ? 1.897 41.130 49.839 1.00 29.71 200 ARG A N 1
ATOM 3041 C CA . ARG A 1 200 ? 2.584 40.030 49.170 1.00 31.38 200 ARG A CA 1
ATOM 3042 C C . ARG A 1 200 ? 3.684 39.449 50.053 1.00 29.59 200 ARG A C 1
ATOM 3043 O O . ARG A 1 200 ? 3.897 38.228 50.079 1.00 29.23 200 ARG A O 1
ATOM 3064 N N . VAL A 1 201 ? 4.409 40.311 50.774 1.00 24.35 201 VAL A N 1
ATOM 3065 C CA . VAL A 1 201 ? 5.418 39.816 51.705 1.00 23.72 201 VAL A CA 1
ATOM 3066 C C . VAL A 1 201 ? 4.767 38.956 52.785 1.00 22.97 201 VAL A C 1
ATOM 3067 O O . VAL A 1 201 ? 5.285 37.898 53.148 1.00 22.01 201 VAL A O 1
ATOM 3080 N N . TRP A 1 202 ? 3.620 39.395 53.313 1.00 25.48 202 TRP A N 1
ATOM 3081 C CA . TRP A 1 202 ? 2.961 38.626 54.366 1.00 25.66 202 TRP A CA 1
ATOM 3082 C C . TRP A 1 202 ? 2.385 37.330 53.824 1.00 24.84 202 TRP A C 1
ATOM 3083 O O . TRP A 1 202 ? 2.387 36.320 54.536 1.00 24.05 202 TRP A O 1
ATOM 3104 N N . THR A 1 203 ? 1.919 37.333 52.572 1.00 25.13 203 THR A N 1
ATOM 3105 C CA . THR A 1 203 ? 1.556 36.077 51.926 1.00 26.04 203 THR A CA 1
ATOM 3106 C C . THR A 1 203 ? 2.770 35.151 51.801 1.00 25.28 203 THR A C 1
ATOM 3107 O O . THR A 1 203 ? 2.655 33.930 51.961 1.00 25.49 203 THR A O 1
ATOM 3118 N N . PHE A 1 204 ? 3.947 35.711 51.524 1.00 23.36 204 PHE A N 1
ATOM 3119 C CA . PHE A 1 204 ? 5.153 34.893 51.438 1.00 23.63 204 PHE A CA 1
ATOM 3120 C C . PHE A 1 204 ? 5.535 34.345 52.807 1.00 23.52 204 PHE A C 1
ATOM 3121 O O . PHE A 1 204 ? 5.990 33.199 52.914 1.00 23.82 204 PHE A O 1
ATOM 3138 N N . TYR A 1 205 ? 5.346 35.140 53.864 1.00 23.09 205 TYR A N 1
ATOM 3139 C CA . TYR A 1 205 ? 5.594 34.645 55.214 1.00 22.93 205 TYR A CA 1
ATOM 3140 C C . TYR A 1 205 ? 4.721 33.427 55.511 1.00 24.28 205 TYR A C 1
ATOM 3141 O O . TYR A 1 205 ? 5.204 32.405 56.008 1.00 23.48 205 TYR A O 1
ATOM 3159 N N . ARG A 1 206 ? 3.421 33.524 55.220 1.00 27.46 206 ARG A N 1
ATOM 3160 C CA . ARG A 1 206 ? 2.505 32.425 55.519 1.00 31.12 206 ARG A CA 1
ATOM 3161 C C . ARG A 1 206 ? 2.887 31.166 54.744 1.00 31.16 206 ARG A C 1
ATOM 3162 O O . ARG A 1 206 ? 2.968 30.076 55.314 1.00 31.03 206 ARG A O 1
ATOM 3183 N N . GLU A 1 207 ? 3.113 31.297 53.432 1.00 30.72 207 GLU A N 1
ATOM 3184 C CA . GLU A 1 207 ? 3.549 30.155 52.635 1.00 30.60 207 GLU A CA 1
ATOM 3185 C C . GLU A 1 207 ? 4.852 29.571 53.177 1.00 28.16 207 GLU A C 1
ATOM 3186 O O . GLU A 1 207 ? 5.020 28.349 53.224 1.00 28.79 207 GLU A O 1
ATOM 3198 N N . THR A 1 208 ? 5.789 30.428 53.585 1.00 24.38 208 THR A N 1
ATOM 3199 C CA . THR A 1 208 ? 7.061 29.925 54.089 1.00 23.02 208 THR A CA 1
ATOM 3200 C C . THR A 1 208 ? 6.859 29.143 55.383 1.00 23.34 208 THR A C 1
ATOM 3201 O O . THR A 1 208 ? 7.449 28.073 55.560 1.00 22.79 208 THR A O 1
ATOM 3212 N N . PHE A 1 209 ? 6.014 29.651 56.287 1.00 28.25 209 PHE A N 1
ATOM 3213 C CA . PHE A 1 209 ? 5.692 28.912 57.506 1.00 29.54 209 PHE A CA 1
ATOM 3214 C C . PHE A 1 209 ? 5.109 27.538 57.176 1.00 29.01 209 PHE A C 1
ATOM 3215 O O . PHE A 1 209 ? 5.459 26.538 57.810 1.00 27.47 209 PHE A O 1
ATOM 3232 N N . GLU A 1 210 ? 4.215 27.472 56.186 1.00 29.89 210 GLU A N 1
ATOM 3233 C CA . GLU A 1 210 ? 3.656 26.184 55.786 1.00 33.07 210 GLU A CA 1
ATOM 3234 C C . GLU A 1 210 ? 4.742 25.268 55.245 1.00 31.80 210 GLU A C 1
ATOM 3235 O O . GLU A 1 210 ? 4.779 24.075 55.570 1.00 32.08 210 GLU A O 1
ATOM 3247 N N . LYS A 1 211 ? 5.644 25.812 54.428 1.00 31.61 211 LYS A N 1
ATOM 3248 C CA . LYS A 1 211 ? 6.740 25.016 53.895 1.00 31.93 211 LYS A CA 1
ATOM 3249 C C . LYS A 1 211 ? 7.600 24.455 55.022 1.00 31.62 211 LYS A C 1
ATOM 3250 O O . LYS A 1 211 ? 7.932 23.266 55.035 1.00 32.12 211 LYS A O 1
ATOM 3269 N N . LEU A 1 212 ? 7.963 25.298 55.990 1.00 27.12 212 LEU A N 1
ATOM 3270 C CA . LEU A 1 212 ? 8.824 24.838 57.074 1.00 26.17 212 LEU A CA 1
ATOM 3271 C C . LEU A 1 212 ? 8.118 23.789 57.923 1.00 26.31 212 LEU A C 1
ATOM 3272 O O . LEU A 1 212 ? 8.732 22.796 58.334 1.00 25.20 212 LEU A O 1
ATOM 3288 N N . ALA A 1 213 ? 6.829 23.995 58.205 1.00 27.63 213 ALA A N 1
ATOM 3289 C CA . ALA A 1 213 ? 6.073 22.999 58.955 1.00 29.18 213 ALA A CA 1
ATOM 3290 C C . ALA A 1 213 ? 6.058 21.667 58.218 1.00 31.30 213 ALA A C 1
ATOM 3291 O O . ALA A 1 213 ? 6.218 20.607 58.832 1.00 31.14 213 ALA A O 1
ATOM 3298 N N . ARG A 1 214 ? 5.879 21.703 56.892 1.00 42.48 214 ARG A N 1
ATOM 3299 C CA . ARG A 1 214 ? 5.913 20.479 56.101 1.00 44.91 214 ARG A CA 1
ATOM 3300 C C . ARG A 1 214 ? 7.241 19.747 56.266 1.00 42.76 214 ARG A C 1
ATOM 3301 O O . ARG A 1 214 ? 7.283 18.513 56.244 1.00 42.93 214 ARG A O 1
ATOM 3322 N N . TYR A 1 215 ? 8.341 20.491 56.399 1.00 35.10 215 TYR A N 1
ATOM 3323 C CA . TYR A 1 215 ? 9.642 19.862 56.567 1.00 34.51 215 TYR A CA 1
ATOM 3324 C C . TYR A 1 215 ? 9.794 19.190 57.929 1.00 35.54 215 TYR A C 1
ATOM 3325 O O . TYR A 1 215 ? 10.777 18.468 58.139 1.00 36.33 215 TYR A O 1
ATOM 3343 N N . GLY A 1 216 ? 8.877 19.431 58.859 1.00 34.18 216 GLY A N 1
ATOM 3344 C CA . GLY A 1 216 ? 9.021 18.959 60.214 1.00 33.24 216 GLY A CA 1
ATOM 3345 C C . GLY A 1 216 ? 9.552 19.991 61.184 1.00 32.04 216 GLY A C 1
ATOM 3346 O O . GLY A 1 216 ? 10.141 19.614 62.206 1.00 32.35 216 GLY A O 1
ATOM 3350 N N . ALA A 1 217 ? 9.385 21.276 60.890 1.00 27.75 217 ALA A N 1
ATOM 3351 C CA . ALA A 1 217 ? 9.829 22.309 61.809 1.00 26.47 217 ALA A CA 1
ATOM 3352 C C . ALA A 1 217 ? 8.918 22.358 63.030 1.00 25.70 217 ALA A C 1
ATOM 3353 O O . ALA A 1 217 ? 7.695 22.259 62.918 1.00 26.07 217 ALA A O 1
ATOM 3360 N N . LYS A 1 218 ? 9.526 22.499 64.203 1.00 28.05 218 LYS A N 1
ATOM 3361 C CA . LYS A 1 218 ? 8.798 22.812 65.425 1.00 28.53 218 LYS A CA 1
ATOM 3362 C C . LYS A 1 218 ? 9.084 24.218 65.923 1.00 25.61 218 LYS A C 1
ATOM 3363 O O . LYS A 1 218 ? 8.237 24.809 66.593 1.00 25.44 218 LYS A O 1
ATOM 3382 N N . ILE A 1 219 ? 10.259 24.758 65.609 1.00 24.47 219 ILE A N 1
ATOM 3383 C CA . ILE A 1 219 ? 10.654 26.107 65.996 1.00 23.20 219 ILE A CA 1
ATOM 3384 C C . ILE A 1 219 ? 11.026 26.856 64.730 1.00 23.80 219 ILE A C 1
ATOM 3385 O O . ILE A 1 219 ? 11.757 26.320 63.883 1.00 23.98 219 ILE A O 1
ATOM 3401 N N . VAL A 1 220 ? 10.550 28.089 64.609 1.00 22.63 220 VAL A N 1
ATOM 3402 C CA . VAL A 1 220 ? 10.957 28.976 63.533 1.00 23.19 220 VAL A CA 1
ATOM 3403 C C . VAL A 1 220 ? 11.650 30.175 64.162 1.00 22.34 220 VAL A C 1
ATOM 3404 O O . VAL A 1 220 ? 11.048 30.903 64.960 1.00 22.70 220 VAL A O 1
ATOM 3417 N N . ARG A 1 221 ? 12.916 30.360 63.814 1.00 22.18 221 ARG A N 1
ATOM 3418 C CA . ARG A 1 221 ? 13.730 31.473 64.280 1.00 22.23 221 ARG A CA 1
ATOM 3419 C C . ARG A 1 221 ? 13.483 32.669 63.375 1.00 20.85 221 ARG A C 1
ATOM 3420 O O . ARG A 1 221 ? 13.660 32.571 62.161 1.00 20.92 221 ARG A O 1
ATOM 3441 N N . LEU A 1 222 ? 13.082 33.790 63.963 1.00 20.86 222 LEU A N 1
ATOM 3442 C CA . LEU A 1 222 ? 12.864 35.031 63.208 1.00 20.15 222 LEU A CA 1
ATOM 3443 C C . LEU A 1 222 ? 14.197 35.777 63.182 1.00 19.90 222 LEU A C 1
ATOM 3444 O O . LEU A 1 222 ? 14.522 36.565 64.074 1.00 20.33 222 LEU A O 1
ATOM 3460 N N . ASP A 1 223 ? 14.968 35.521 62.137 1.00 20.33 223 ASP A N 1
ATOM 3461 C CA . ASP A 1 223 ? 16.301 36.093 61.997 1.00 20.03 223 ASP A CA 1
ATOM 3462 C C . ASP A 1 223 ? 16.239 37.610 61.927 1.00 20.62 223 ASP A C 1
ATOM 3463 O O . ASP A 1 223 ? 15.361 38.179 61.271 1.00 22.07 223 ASP A O 1
ATOM 3472 N N . ALA A 1 224 ? 17.169 38.262 62.629 1.00 18.44 224 ALA A N 1
ATOM 3473 C CA . ALA A 1 224 ? 17.311 39.713 62.586 1.00 19.44 224 ALA A CA 1
ATOM 3474 C C . ALA A 1 224 ? 15.959 40.420 62.671 1.00 19.83 224 ALA A C 1
ATOM 3475 O O . ALA A 1 224 ? 15.716 41.406 61.964 1.00 18.66 224 ALA A O 1
ATOM 3482 N N . PHE A 1 225 ? 15.091 39.939 63.563 1.00 21.25 225 PHE A N 1
ATOM 3483 C CA . PHE A 1 225 ? 13.710 40.408 63.585 1.00 21.76 225 PHE A CA 1
ATOM 3484 C C . PHE A 1 225 ? 13.605 41.876 63.977 1.00 21.89 225 PHE A C 1
ATOM 3485 O O . PHE A 1 225 ? 12.664 42.565 63.546 1.00 20.70 225 PHE A O 1
ATOM 3502 N N . ALA A 1 226 ? 14.540 42.371 64.789 1.00 21.35 226 ALA A N 1
ATOM 3503 C CA . ALA A 1 226 ? 14.490 43.760 65.226 1.00 21.75 226 ALA A CA 1
ATOM 3504 C C . ALA A 1 226 ? 14.719 44.743 64.083 1.00 20.40 226 ALA A C 1
ATOM 3505 O O . ALA A 1 226 ? 14.393 45.931 64.222 1.00 20.50 226 ALA A O 1
ATOM 3512 N N . TYR A 1 227 ? 15.266 44.278 62.964 1.00 20.17 227 TYR A N 1
ATOM 3513 C CA . TYR A 1 227 ? 15.574 45.137 61.829 1.00 19.51 227 TYR A CA 1
ATOM 3514 C C . TYR A 1 227 ? 14.436 45.238 60.819 1.00 20.12 227 TYR A C 1
ATOM 3515 O O . TYR A 1 227 ? 14.523 46.048 59.889 1.00 20.36 227 TYR A O 1
ATOM 3533 N N . LEU A 1 228 ? 13.370 44.459 60.985 1.00 21.32 228 LEU A N 1
ATOM 3534 C CA . LEU A 1 228 ? 12.341 44.366 59.951 1.00 21.63 228 LEU A CA 1
ATOM 3535 C C . LEU A 1 228 ? 11.612 45.691 59.761 1.00 23.14 228 LEU A C 1
ATOM 3536 O O . LEU A 1 228 ? 11.501 46.186 58.635 1.00 23.37 228 LEU A O 1
ATOM 3552 N N . HIS A 1 229 ? 11.097 46.278 60.842 1.00 24.71 229 HIS A N 1
ATOM 3553 C CA . HIS A 1 229 ? 10.288 47.481 60.712 1.00 25.29 229 HIS A CA 1
ATOM 3554 C C . HIS A 1 229 ? 11.170 48.694 60.428 1.00 24.93 229 HIS A C 1
ATOM 3555 O O . HIS A 1 229 ? 12.118 48.980 61.169 1.00 24.66 229 HIS A O 1
ATOM 3569 N N . LYS A 1 230 ? 10.837 49.420 59.362 1.00 24.77 230 LYS A N 1
ATOM 3570 C CA . LYS A 1 230 ? 11.604 50.581 58.938 1.00 24.40 230 LYS A CA 1
ATOM 3571 C C . LYS A 1 230 ? 10.691 51.785 58.843 1.00 24.70 230 LYS A C 1
ATOM 3572 O O . LYS A 1 230 ? 9.542 51.684 58.408 1.00 24.28 230 LYS A O 1
ATOM 3591 N N . ALA A 1 231 ? 11.207 52.933 59.267 1.00 26.42 231 ALA A N 1
ATOM 3592 C CA . ALA A 1 231 ? 10.397 54.142 59.251 1.00 28.41 231 ALA A CA 1
ATOM 3593 C C . ALA A 1 231 ? 11.314 55.349 59.247 1.00 29.97 231 ALA A C 1
ATOM 3594 O O . ALA A 1 231 ? 12.289 55.387 60.003 1.00 30.25 231 ALA A O 1
ATOM 3601 N N . VAL A 1 232 ? 11.010 56.314 58.380 1.00 28.79 232 VAL A N 1
ATOM 3602 C CA . VAL A 1 232 ? 11.706 57.587 58.407 1.00 30.05 232 VAL A CA 1
ATOM 3603 C C . VAL A 1 232 ? 11.634 58.143 59.818 1.00 31.26 232 VAL A C 1
ATOM 3604 O O . VAL A 1 232 ? 10.577 58.119 60.455 1.00 31.40 232 VAL A O 1
ATOM 3617 N N . GLY A 1 233 ? 12.764 58.629 60.318 1.00 32.57 233 GLY A N 1
ATOM 3618 C CA . GLY A 1 233 ? 12.800 59.297 61.594 1.00 34.01 233 GLY A CA 1
ATOM 3619 C C . GLY A 1 233 ? 13.000 58.402 62.797 1.00 34.47 233 GLY A C 1
ATOM 3620 O O . GLY A 1 233 ? 13.145 58.920 63.909 1.00 35.99 233 GLY A O 1
ATOM 3624 N N . ASP A 1 234 ? 13.007 57.089 62.618 1.00 32.27 234 ASP A N 1
ATOM 3625 C CA . ASP A 1 234 ? 13.257 56.150 63.701 1.00 31.72 234 ASP A CA 1
ATOM 3626 C C . ASP A 1 234 ? 14.602 55.463 63.489 1.00 29.43 234 ASP A C 1
ATOM 3627 O O . ASP A 1 234 ? 15.275 55.666 62.475 1.00 28.10 234 ASP A O 1
ATOM 3636 N N . THR A 1 235 ? 14.998 54.657 64.480 1.00 30.43 235 THR A N 1
ATOM 3637 C CA . THR A 1 235 ? 16.315 54.024 64.443 1.00 29.06 235 THR A CA 1
ATOM 3638 C C . THR A 1 235 ? 16.326 52.777 63.570 1.00 27.58 235 THR A C 1
ATOM 3639 O O . THR A 1 235 ? 17.383 52.390 63.055 1.00 27.39 235 THR A O 1
ATOM 3650 N N . ASN A 1 236 ? 15.169 52.136 63.406 1.00 25.91 236 ASN A N 1
ATOM 3651 C CA . ASN A 1 236 ? 15.032 50.894 62.658 1.00 23.78 236 ASN A CA 1
ATOM 3652 C C . ASN A 1 236 ? 15.735 49.732 63.335 1.00 22.94 236 ASN A C 1
ATOM 3653 O O . ASN A 1 236 ? 16.117 48.752 62.673 1.00 21.95 236 ASN A O 1
ATOM 3664 N N . PHE A 1 237 ? 15.913 49.819 64.647 1.00 21.56 237 PHE A N 1
ATOM 3665 C CA . PHE A 1 237 ? 16.199 48.653 65.474 1.00 21.61 237 PHE A CA 1
ATOM 3666 C C . PHE A 1 237 ? 15.076 48.554 66.500 1.00 22.18 237 PHE A C 1
ATOM 3667 O O . PHE A 1 237 ? 14.976 49.393 67.403 1.00 22.28 237 PHE A O 1
ATOM 3684 N N . PHE A 1 238 ? 14.216 47.548 66.333 1.00 23.13 238 PHE A N 1
ATOM 3685 C CA . PHE A 1 238 ? 13.081 47.313 67.215 1.00 24.32 238 PHE A CA 1
ATOM 3686 C C . PHE A 1 238 ? 12.207 48.565 67.355 1.00 23.79 238 PHE A C 1
ATOM 3687 O O . PHE A 1 238 ? 11.799 48.951 68.448 1.00 24.35 238 PHE A O 1
ATOM 3704 N N . ASN A 1 239 ? 11.918 49.207 66.224 1.00 25.04 239 ASN A N 1
ATOM 3705 C CA . ASN A 1 239 ? 10.936 50.282 66.225 1.00 26.24 239 ASN A CA 1
ATOM 3706 C C . ASN A 1 239 ? 9.655 49.793 66.892 1.00 27.30 239 ASN A C 1
ATOM 3707 O O . ASN A 1 239 ? 9.224 48.657 66.682 1.00 27.08 239 ASN A O 1
ATOM 3718 N N . THR A 1 240 ? 9.051 50.650 67.702 1.00 29.96 240 THR A N 1
ATOM 3719 C CA . THR A 1 240 ? 7.787 50.299 68.332 1.00 31.97 240 THR A CA 1
ATOM 3720 C C . THR A 1 240 ? 6.754 51.377 68.053 1.00 32.81 240 THR A C 1
ATOM 3721 O O . THR A 1 240 ? 7.106 52.546 67.868 1.00 33.63 240 THR A O 1
ATOM 3732 N N . PRO A 1 241 ? 5.465 51.014 68.024 1.00 30.80 241 PRO A N 1
ATOM 3733 C CA . PRO A 1 241 ? 4.948 49.658 68.258 1.00 29.47 241 PRO A CA 1
ATOM 3734 C C . PRO A 1 241 ? 5.034 48.731 67.054 1.00 26.47 241 PRO A C 1
ATOM 3735 O O . PRO A 1 241 ? 4.631 47.578 67.153 1.00 26.73 241 PRO A O 1
ATOM 3746 N N . GLY A 1 242 ? 5.586 49.219 65.942 1.00 27.18 242 GLY A N 1
ATOM 3747 C CA . GLY A 1 242 ? 5.568 48.450 64.708 1.00 26.30 242 GLY A CA 1
ATOM 3748 C C . GLY A 1 242 ? 6.093 47.034 64.860 1.00 26.25 242 GLY A C 1
ATOM 3749 O O . GLY A 1 242 ? 5.513 46.083 64.317 1.00 25.60 242 GLY A O 1
ATOM 3753 N N . THR A 1 243 ? 7.214 46.870 65.571 1.00 23.90 243 THR A N 1
ATOM 3754 C CA . THR A 1 243 ? 7.799 45.541 65.713 1.00 22.90 243 THR A CA 1
ATOM 3755 C C . THR A 1 243 ? 6.855 44.600 66.449 1.00 23.41 243 THR A C 1
ATOM 3756 O O . THR A 1 243 ? 6.765 43.411 66.117 1.00 22.40 243 THR A O 1
ATOM 3767 N N . TRP A 1 244 ? 6.138 45.111 67.449 1.00 25.62 244 TRP A N 1
ATOM 3768 C CA . TRP A 1 244 ? 5.178 44.274 68.155 1.00 27.53 244 TRP A CA 1
ATOM 3769 C C . TRP A 1 244 ? 4.026 43.870 67.241 1.00 28.33 244 TRP A C 1
ATOM 3770 O O . TRP A 1 244 ? 3.549 42.733 67.304 1.00 28.15 244 TRP A O 1
ATOM 3791 N N . ASP A 1 245 ? 3.563 44.788 66.385 1.00 29.93 245 ASP A N 1
ATOM 3792 C CA . ASP A 1 245 ? 2.440 44.472 65.505 1.00 31.58 245 ASP A CA 1
ATOM 3793 C C . ASP A 1 245 ? 2.824 43.395 64.494 1.00 29.08 245 ASP A C 1
ATOM 3794 O O . ASP A 1 245 ? 2.037 42.482 64.222 1.00 28.51 245 ASP A O 1
ATOM 3803 N N . HIS A 1 246 ? 4.027 43.489 63.926 1.00 25.73 246 HIS A N 1
ATOM 3804 C CA . HIS A 1 246 ? 4.510 42.440 63.034 1.00 24.44 246 HIS A CA 1
ATOM 3805 C C . HIS A 1 246 ? 4.638 41.111 63.768 1.00 23.76 246 HIS A C 1
ATOM 3806 O O . HIS A 1 246 ? 4.275 40.062 63.230 1.00 23.82 246 HIS A O 1
ATOM 3820 N N . LEU A 1 247 ? 5.153 41.135 64.999 1.00 24.18 247 LEU A N 1
ATOM 3821 C CA . LEU A 1 247 ? 5.381 39.887 65.725 1.00 24.56 247 LEU A CA 1
ATOM 3822 C C . LEU A 1 247 ? 4.062 39.182 66.036 1.00 25.29 247 LEU A C 1
ATOM 3823 O O . LEU A 1 247 ? 3.927 37.975 65.807 1.00 24.47 247 LEU A O 1
ATOM 3839 N N . ASP A 1 248 ? 3.076 39.918 66.560 1.00 26.38 248 ASP A N 1
ATOM 3840 C CA . ASP A 1 248 ? 1.788 39.298 66.860 1.00 30.76 248 ASP A CA 1
ATOM 3841 C C . ASP A 1 248 ? 1.136 38.728 65.607 1.00 30.25 248 ASP A C 1
ATOM 3842 O O . ASP A 1 248 ? 0.446 37.704 65.675 1.00 31.15 248 ASP A O 1
ATOM 3851 N N . ARG A 1 249 ? 1.335 39.376 64.457 1.00 32.11 249 ARG A N 1
ATOM 3852 C CA . ARG A 1 249 ? 0.760 38.858 63.221 1.00 32.26 249 ARG A CA 1
ATOM 3853 C C . ARG A 1 249 ? 1.448 37.559 62.816 1.00 30.71 249 ARG A C 1
ATOM 3854 O O . ARG A 1 249 ? 0.788 36.598 62.401 1.00 31.17 249 ARG A O 1
ATOM 3875 N N . LEU A 1 250 ? 2.776 37.509 62.951 1.00 25.66 250 LEU A N 1
ATOM 3876 C CA . LEU A 1 250 ? 3.499 36.268 62.720 1.00 24.63 250 LEU A CA 1
ATOM 3877 C C . LEU A 1 250 ? 3.054 35.194 63.699 1.00 25.42 250 LEU A C 1
ATOM 3878 O O . LEU A 1 250 ? 2.905 34.023 63.325 1.00 25.25 250 LEU A O 1
ATOM 3894 N N . ARG A 1 251 ? 2.826 35.582 64.958 1.00 27.61 251 ARG A N 1
ATOM 3895 C CA . ARG A 1 251 ? 2.407 34.627 65.975 1.00 29.13 251 ARG A CA 1
ATOM 3896 C C . ARG A 1 251 ? 1.146 33.896 65.541 1.00 31.44 251 ARG A C 1
ATOM 3897 O O . ARG A 1 251 ? 1.056 32.669 65.642 1.00 31.80 251 ARG A O 1
ATOM 3918 N N . THR A 1 252 ? 0.155 34.642 65.063 1.00 34.82 252 THR A N 1
ATOM 3919 C CA . THR A 1 252 ? -1.076 34.021 64.590 1.00 37.24 252 THR A CA 1
ATOM 3920 C C . THR A 1 252 ? -0.776 33.002 63.502 1.00 37.94 252 THR A C 1
ATOM 3921 O O . THR A 1 252 ? -1.184 31.839 63.591 1.00 39.23 252 THR A O 1
ATOM 3932 N N . ILE A 1 253 ? -0.039 33.416 62.471 1.00 36.23 253 ILE A N 1
ATOM 3933 C CA . ILE A 1 253 ? 0.318 32.485 61.407 1.00 36.35 253 ILE A CA 1
ATOM 3934 C C . ILE A 1 253 ? 1.060 31.293 61.991 1.00 36.01 253 ILE A C 1
ATOM 3935 O O . ILE A 1 253 ? 0.774 30.136 61.658 1.00 35.91 253 ILE A O 1
ATOM 3951 N N . SER A 1 254 ? 2.015 31.558 62.881 1.00 37.67 254 SER A N 1
ATOM 3952 C CA . SER A 1 254 ? 2.783 30.484 63.497 1.00 37.95 254 SER A CA 1
ATOM 3953 C C . SER A 1 254 ? 1.860 29.485 64.177 1.00 38.60 254 SER A C 1
ATOM 3954 O O . SER A 1 254 ? 1.997 28.271 63.995 1.00 38.83 254 SER A O 1
ATOM 3962 N N . GLU A 1 255 ? 0.889 29.985 64.943 1.00 38.56 255 GLU A N 1
ATOM 3963 C CA . GLU A 1 255 ? 0.024 29.099 65.709 1.00 39.97 255 GLU A CA 1
ATOM 3964 C C . GLU A 1 255 ? -0.828 28.222 64.804 1.00 39.49 255 GLU A C 1
ATOM 3965 O O . GLU A 1 255 ? -1.120 27.072 65.152 1.00 38.62 255 GLU A O 1
ATOM 3977 N N . GLU A 1 256 ? -1.231 28.739 63.641 1.00 44.31 256 GLU A N 1
ATOM 3978 C CA . GLU A 1 256 ? -2.005 27.941 62.699 1.00 46.09 256 GLU A CA 1
ATOM 3979 C C . GLU A 1 256 ? -1.220 26.750 62.169 1.00 43.56 256 GLU A C 1
ATOM 3980 O O . GLU A 1 256 ? -1.825 25.788 61.685 1.00 44.00 256 GLU A O 1
ATOM 3992 N N . ASN A 1 257 ? 0.107 26.788 62.249 1.00 39.14 257 ASN A N 1
ATOM 3993 C CA . ASN A 1 257 ? 0.942 25.691 61.790 1.00 38.50 257 ASN A CA 1
ATOM 3994 C C . ASN A 1 257 ? 1.557 24.904 62.938 1.00 37.33 257 ASN A C 1
ATOM 3995 O O . ASN A 1 257 ? 2.388 24.021 62.690 1.00 37.59 257 ASN A O 1
ATOM 4006 N N . GLY A 1 258 ? 1.180 25.197 64.178 1.00 36.45 258 GLY A N 1
ATOM 4007 C CA . GLY A 1 258 ? 1.735 24.486 65.310 1.00 34.90 258 GLY A CA 1
ATOM 4008 C C . GLY A 1 258 ? 3.220 24.714 65.507 1.00 34.51 258 GLY A C 1
ATOM 4009 O O . GLY A 1 258 ? 3.949 23.770 65.836 1.00 35.88 258 GLY A O 1
ATOM 4013 N N . LEU A 1 259 ? 3.683 25.945 65.330 1.00 32.51 259 LEU A N 1
ATOM 4014 C CA . LEU A 1 259 ? 5.102 26.267 65.395 1.00 30.31 259 LEU A CA 1
ATOM 4015 C C . LEU A 1 259 ? 5.386 27.215 66.549 1.00 28.33 259 LEU A C 1
ATOM 4016 O O . LEU A 1 259 ? 4.546 28.037 66.919 1.00 29.18 259 LEU A O 1
ATOM 4032 N N . VAL A 1 260 ? 6.585 27.106 67.102 1.00 27.69 260 VAL A N 1
ATOM 4033 C CA . VAL A 1 260 ? 7.054 27.992 68.157 1.00 27.94 260 VAL A CA 1
ATOM 4034 C C . VAL A 1 260 ? 7.929 29.063 67.521 1.00 27.30 260 VAL A C 1
ATOM 4035 O O . VAL A 1 260 ? 8.875 28.744 66.786 1.00 27.16 260 VAL A O 1
ATOM 4048 N N . LEU A 1 261 ? 7.628 30.325 67.811 1.00 27.76 261 LEU A N 1
ATOM 4049 C CA . LEU A 1 261 ? 8.388 31.444 67.276 1.00 27.31 261 LEU A CA 1
ATOM 4050 C C . LEU A 1 261 ? 9.512 31.816 68.234 1.00 26.06 261 LEU A C 1
ATOM 4051 O O . LEU A 1 261 ? 9.287 31.934 69.443 1.00 27.31 261 LEU A O 1
ATOM 4067 N N . LEU A 1 262 ? 10.707 32.027 67.688 1.00 24.82 262 LEU A N 1
ATOM 4068 C CA . LEU A 1 262 ? 11.882 32.419 68.462 1.00 23.17 262 LEU A CA 1
ATOM 4069 C C . LEU A 1 262 ? 12.550 33.600 67.769 1.00 23.33 262 LEU A C 1
ATOM 4070 O O . LEU A 1 262 ? 13.400 33.421 66.888 1.00 22.78 262 LEU A O 1
ATOM 4086 N N . PRO A 1 263 ? 12.182 34.827 68.130 1.00 25.16 263 PRO A N 1
ATOM 4087 C CA . PRO A 1 263 ? 12.802 35.994 67.485 1.00 25.62 263 PRO A CA 1
ATOM 4088 C C . PRO A 1 263 ? 14.240 36.190 67.942 1.00 25.02 263 PRO A C 1
ATOM 4089 O O . PRO A 1 263 ? 14.535 36.181 69.140 1.00 25.63 263 PRO A O 1
ATOM 4100 N N . GLU A 1 264 ? 15.136 36.376 66.973 1.00 22.99 264 GLU A N 1
ATOM 4101 C CA . GLU A 1 264 ? 16.551 36.612 67.259 1.00 21.85 264 GLU A CA 1
ATOM 4102 C C . GLU A 1 264 ? 16.777 38.108 67.453 1.00 22.59 264 GLU A C 1
ATOM 4103 O O . GLU A 1 264 ? 16.634 38.892 66.505 1.00 22.99 264 GLU A O 1
ATOM 4115 N N . ILE A 1 265 ? 17.145 38.504 68.669 1.00 21.44 265 ILE A N 1
ATOM 4116 C CA . ILE A 1 265 ? 17.346 39.911 68.998 1.00 22.80 265 ILE A CA 1
ATOM 4117 C C . ILE A 1 265 ? 18.532 40.039 69.942 1.00 21.65 265 ILE A C 1
ATOM 4118 O O . ILE A 1 265 ? 18.508 39.506 71.057 1.00 20.77 265 ILE A O 1
ATOM 4134 N N . HIS A 1 266 ? 19.564 40.751 69.494 1.00 24.36 266 HIS A N 1
ATOM 4135 C CA . HIS A 1 266 ? 20.735 41.044 70.318 1.00 23.52 266 HIS A CA 1
ATOM 4136 C C . HIS A 1 266 ? 20.558 42.412 70.977 1.00 24.97 266 HIS A C 1
ATOM 4137 O O . HIS A 1 266 ? 21.272 43.378 70.713 1.00 24.91 266 HIS A O 1
ATOM 4151 N N . GLY A 1 267 ? 19.566 42.473 71.864 1.00 23.56 267 GLY A N 1
ATOM 4152 C CA . GLY A 1 267 ? 19.332 43.684 72.627 1.00 24.45 267 GLY A CA 1
ATOM 4153 C C . GLY A 1 267 ? 20.240 43.773 73.846 1.00 23.80 267 GLY A C 1
ATOM 4154 O O . GLY A 1 267 ? 20.592 42.771 74.473 1.00 21.97 267 GLY A O 1
ATOM 4158 N N . GLU A 1 268 ? 20.649 45.000 74.165 1.00 25.95 268 GLU A N 1
ATOM 4159 C CA . GLU A 1 268 ? 21.392 45.226 75.397 1.00 25.82 268 GLU A CA 1
ATOM 4160 C C . GLU A 1 268 ? 20.488 44.885 76.578 1.00 24.96 268 GLU A C 1
ATOM 4161 O O . GLU A 1 268 ? 19.309 45.264 76.603 1.00 24.49 268 GLU A O 1
ATOM 4173 N N . TYR A 1 269 ? 21.039 44.147 77.544 1.00 24.91 269 TYR A N 1
ATOM 4174 C CA . TYR A 1 269 ? 20.271 43.743 78.711 1.00 25.72 269 TYR A CA 1
ATOM 4175 C C . TYR A 1 269 ? 19.506 44.907 79.320 1.00 26.73 269 TYR A C 1
ATOM 4176 O O . TYR A 1 269 ? 18.336 44.760 79.697 1.00 26.62 269 TYR A O 1
ATOM 4194 N N . GLY A 1 270 ? 20.147 46.064 79.436 1.00 27.74 270 GLY A N 1
ATOM 4195 C CA . GLY A 1 270 ? 19.538 47.186 80.114 1.00 29.27 270 GLY A CA 1
ATOM 4196 C C . GLY A 1 270 ? 18.328 47.769 79.417 1.00 29.79 270 GLY A C 1
ATOM 4197 O O . GLY A 1 270 ? 17.619 48.569 80.041 1.00 31.04 270 GLY A O 1
ATOM 4201 N N . THR A 1 271 ? 18.088 47.409 78.150 1.00 28.76 271 THR A N 1
ATOM 4202 C CA . THR A 1 271 ? 16.867 47.816 77.469 1.00 29.64 271 THR A CA 1
ATOM 4203 C C . THR A 1 271 ? 15.659 46.996 77.906 1.00 30.00 271 THR A C 1
ATOM 4204 O O . THR A 1 271 ? 14.523 47.423 77.671 1.00 30.90 271 THR A O 1
ATOM 4215 N N . LYS A 1 272 ? 15.884 45.825 78.504 1.00 30.30 272 LYS A N 1
ATOM 4216 C CA . LYS A 1 272 ? 14.835 44.927 78.981 1.00 30.91 272 LYS A CA 1
ATOM 4217 C C . LYS A 1 272 ? 13.910 44.456 77.859 1.00 29.77 272 LYS A C 1
ATOM 4218 O O . LYS A 1 272 ? 12.798 43.982 78.124 1.00 29.75 272 LYS A O 1
ATOM 4237 N N . ILE A 1 273 ? 14.354 44.556 76.603 1.00 28.82 273 ILE A N 1
ATOM 4238 C CA . ILE A 1 273 ? 13.600 43.969 75.497 1.00 28.95 273 ILE A CA 1
ATOM 4239 C C . I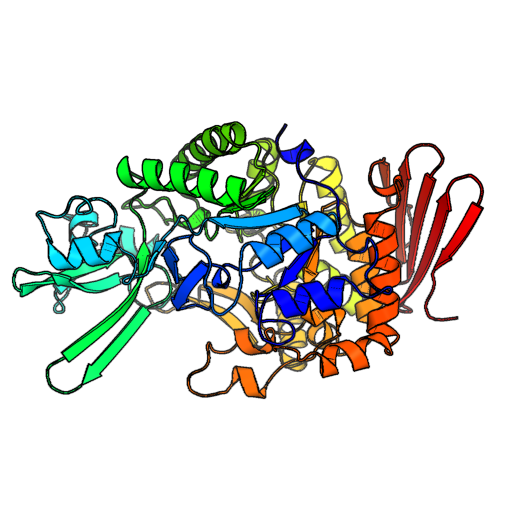LE A 1 273 ? 13.287 42.506 75.784 1.00 26.82 273 ILE A C 1
ATOM 4240 O O . ILE A 1 273 ? 12.163 42.037 75.560 1.00 25.58 273 ILE A O 1
ATOM 4256 N N . HIS A 1 274 ? 14.278 41.758 76.284 1.00 24.65 274 HIS A N 1
ATOM 4257 C CA . HIS A 1 274 ? 14.057 40.351 76.587 1.00 25.30 274 HIS A CA 1
ATOM 4258 C C . HIS A 1 274 ? 12.944 40.162 77.605 1.00 26.82 274 HIS A C 1
ATOM 4259 O O . HIS A 1 274 ? 12.202 39.173 77.535 1.00 27.16 274 HIS A O 1
ATOM 4273 N N . GLU A 1 275 ? 12.800 41.100 78.546 1.00 28.95 275 GLU A N 1
ATOM 4274 C CA . GLU A 1 275 ? 11.706 41.014 79.506 1.00 29.21 275 GLU A CA 1
ATOM 4275 C C . GLU A 1 275 ? 10.362 41.282 78.842 1.00 28.93 275 GLU A C 1
ATOM 4276 O O . GLU A 1 275 ? 9.373 40.600 79.138 1.00 28.88 275 GLU A O 1
ATOM 4288 N N . GLU A 1 276 ? 10.298 42.272 77.948 1.00 28.16 276 GLU A N 1
ATOM 4289 C CA . GLU A 1 276 ? 9.042 42.555 77.260 1.00 28.68 276 GLU A CA 1
ATOM 4290 C C . GLU A 1 276 ? 8.619 41.379 76.385 1.00 27.52 276 GLU A C 1
ATOM 4291 O O . GLU A 1 276 ? 7.445 41.001 76.369 1.00 28.37 276 GLU A O 1
ATOM 4303 N N . LEU A 1 277 ? 9.563 40.789 75.650 1.00 26.14 277 LEU A N 1
ATOM 4304 C CA . LEU A 1 277 ? 9.247 39.618 74.839 1.00 25.71 277 LEU A CA 1
ATOM 4305 C C . LEU A 1 277 ? 8.714 38.475 75.695 1.00 25.79 277 LEU A C 1
ATOM 4306 O O . LEU A 1 277 ? 7.726 37.823 75.326 1.00 26.08 277 LEU A O 1
ATOM 4322 N N . SER A 1 278 ? 9.342 38.224 76.843 1.00 27.05 278 SER A N 1
ATOM 4323 C CA . SER A 1 278 ? 8.887 37.154 77.724 1.00 28.25 278 SER A CA 1
ATOM 4324 C C . SER A 1 278 ? 7.513 37.459 78.302 1.00 29.10 278 SER A C 1
ATOM 4325 O O . SER A 1 278 ? 6.644 36.578 78.352 1.00 28.62 278 SER A O 1
ATOM 4333 N N . ASP A 1 279 ? 7.284 38.705 78.726 1.00 25.78 279 ASP A N 1
ATOM 4334 C CA . ASP A 1 279 ? 5.987 39.058 79.282 1.00 27.44 279 ASP A CA 1
ATOM 4335 C C . ASP A 1 279 ? 4.879 38.982 78.239 1.00 27.73 279 ASP A C 1
ATOM 4336 O O . ASP A 1 279 ? 3.704 38.897 78.602 1.00 28.38 279 ASP A O 1
ATOM 4345 N N . ARG A 1 280 ? 5.227 39.018 76.958 1.00 30.64 280 ARG A N 1
ATOM 4346 C CA . ARG A 1 280 ? 4.274 38.823 75.878 1.00 30.43 280 ARG A CA 1
ATOM 4347 C C . ARG A 1 280 ? 4.231 37.375 75.406 1.00 29.09 280 ARG A C 1
ATOM 4348 O O . ARG A 1 280 ? 3.731 37.100 74.309 1.00 29.82 280 ARG A O 1
ATOM 4369 N N . ASP A 1 281 ? 4.737 36.451 76.223 1.00 27.27 281 ASP A N 1
ATOM 4370 C CA . ASP A 1 281 ? 4.658 35.013 75.969 1.00 27.17 281 ASP A CA 1
ATOM 4371 C C . ASP A 1 281 ? 5.446 34.609 74.724 1.00 26.94 281 ASP A C 1
ATOM 4372 O O . ASP A 1 281 ? 4.985 33.797 73.923 1.00 27.56 281 ASP A O 1
ATOM 4381 N N . TYR A 1 282 ? 6.641 35.164 74.564 1.00 26.80 282 TYR A N 1
ATOM 4382 C CA . TYR A 1 282 ? 7.531 34.744 73.505 1.00 26.68 282 TYR A CA 1
ATOM 4383 C C . TYR A 1 282 ? 8.814 34.186 74.115 1.00 26.29 282 TYR A C 1
ATOM 4384 O O . TYR A 1 282 ? 9.395 34.820 75.008 1.00 27.23 282 TYR A O 1
ATOM 4402 N N . PRO A 1 283 ? 9.280 33.016 73.689 1.00 21.57 283 PRO A N 1
ATOM 4403 C CA . PRO A 1 283 ? 10.626 32.587 74.086 1.00 20.70 283 PRO A CA 1
ATOM 4404 C C . PRO A 1 283 ? 11.659 33.518 73.473 1.00 20.37 283 PRO A C 1
ATOM 4405 O O . PRO A 1 283 ? 11.412 34.194 72.476 1.00 20.80 283 PRO A O 1
ATOM 4416 N N . VAL A 1 284 ? 12.828 33.560 74.101 1.00 23.14 284 VAL A N 1
ATOM 4417 C CA . VAL A 1 284 ? 13.928 34.391 73.628 1.00 23.24 284 VAL A CA 1
ATOM 4418 C C . VAL A 1 284 ? 15.222 33.594 73.711 1.00 23.28 284 VAL A C 1
ATOM 4419 O O . VAL A 1 284 ? 15.336 32.618 74.453 1.00 22.49 284 VAL A O 1
ATOM 4432 N N . TYR A 1 285 ? 16.203 34.021 72.923 1.00 23.52 285 TYR A N 1
ATOM 4433 C CA . TYR A 1 285 ? 17.561 33.530 73.102 1.00 22.12 285 TYR A CA 1
ATOM 4434 C C . TYR A 1 285 ? 18.132 34.069 74.409 1.00 22.19 285 TYR A C 1
ATOM 4435 O O . TYR A 1 285 ? 17.817 35.179 74.831 1.00 22.19 285 TYR A O 1
ATOM 4453 N N . ASP A 1 286 ? 18.991 33.278 75.042 1.00 23.10 286 ASP A N 1
ATOM 4454 C CA . ASP A 1 286 ? 19.793 33.745 76.168 1.00 22.59 286 ASP A CA 1
ATOM 4455 C C . ASP A 1 286 ? 21.177 34.093 75.621 1.00 20.35 286 ASP A C 1
ATOM 4456 O O . ASP A 1 286 ? 22.058 33.248 75.533 1.00 19.64 286 ASP A O 1
ATOM 4465 N N . PHE A 1 287 ? 21.347 35.357 75.232 1.00 20.59 287 PHE A N 1
ATOM 4466 C CA . PHE A 1 287 ? 22.628 35.887 74.770 1.00 20.75 287 PHE A CA 1
ATOM 4467 C C . PHE A 1 287 ? 23.452 36.491 75.905 1.00 20.52 287 PHE A C 1
ATOM 4468 O O . PHE A 1 287 ? 24.508 37.085 75.649 1.00 20.72 287 PHE A O 1
ATOM 4485 N N . PHE A 1 288 ? 22.984 36.370 77.147 1.00 20.98 288 PHE A N 1
ATOM 4486 C CA . PHE A 1 288 ? 23.730 36.817 78.314 1.00 21.33 288 PHE A CA 1
ATOM 4487 C C . PHE A 1 288 ? 24.579 35.698 78.904 1.00 21.70 288 PHE A C 1
ATOM 4488 O O . PHE A 1 288 ? 25.695 35.941 79.379 1.00 21.66 288 PHE A O 1
ATOM 4505 N N . PHE A 1 289 ? 24.070 34.466 78.877 1.00 20.34 289 PHE A N 1
ATOM 4506 C CA . PHE A 1 289 ? 24.791 33.356 79.495 1.00 20.17 289 PHE A CA 1
ATOM 4507 C C . PHE A 1 289 ? 26.177 33.107 78.905 1.00 20.12 289 PHE A C 1
ATOM 4508 O O . PHE A 1 289 ? 27.094 32.769 79.679 1.00 19.75 289 PHE A O 1
ATOM 4525 N N . PRO A 1 290 ? 26.402 33.225 77.592 1.00 19.56 290 PRO A N 1
ATOM 4526 C CA . PRO A 1 290 ? 27.758 32.947 77.074 1.00 19.43 290 PRO A CA 1
ATOM 4527 C C . PRO A 1 290 ? 28.833 33.786 77.734 1.00 19.01 290 PRO A C 1
ATOM 4528 O O . PRO A 1 290 ? 29.859 33.246 78.192 1.00 18.32 290 PRO A O 1
ATOM 4539 N N . GLY A 1 291 ? 28.634 35.104 77.793 1.00 19.16 291 GLY A N 1
ATOM 4540 C CA . GLY A 1 291 ? 29.607 35.952 78.456 1.00 20.00 291 GLY A CA 1
ATOM 4541 C C . GLY A 1 291 ? 29.628 35.777 79.961 1.00 20.31 291 GLY A C 1
ATOM 4542 O O . GLY A 1 291 ? 30.687 35.910 80.595 1.00 19.95 291 GLY A O 1
ATOM 4546 N N . LEU A 1 292 ? 28.467 35.512 80.561 1.00 21.29 292 LEU A N 1
ATOM 4547 C CA . LEU A 1 292 ? 28.414 35.367 82.015 1.00 22.34 292 LEU A CA 1
ATOM 4548 C C . LEU A 1 292 ? 29.148 34.107 82.472 1.00 21.35 292 LEU A C 1
ATOM 4549 O O . LEU A 1 292 ? 29.792 34.105 83.525 1.00 21.13 292 LEU A O 1
ATOM 4565 N N . VAL A 1 293 ? 29.062 33.025 81.702 1.00 19.57 293 VAL A N 1
ATOM 4566 C CA . VAL A 1 293 ? 29.707 31.785 82.115 1.00 19.58 293 VAL A CA 1
ATOM 4567 C C . VAL A 1 293 ? 31.220 31.887 81.926 1.00 19.95 293 VAL A C 1
ATOM 4568 O O . VAL A 1 293 ? 31.996 31.376 82.734 1.00 19.86 293 VAL A O 1
ATOM 4581 N N . ILE A 1 294 ? 31.657 32.583 80.875 1.00 20.25 294 ILE A N 1
ATOM 4582 C CA . ILE A 1 294 ? 33.085 32.852 80.710 1.00 20.84 294 ILE A CA 1
ATOM 4583 C C . ILE A 1 294 ? 33.597 33.677 81.883 1.00 21.60 294 ILE A C 1
ATOM 4584 O O . ILE A 1 294 ? 34.639 33.369 82.479 1.00 22.90 294 ILE A O 1
ATOM 4600 N N . ASP A 1 295 ? 32.868 34.739 82.237 1.00 22.78 295 ASP A N 1
ATOM 4601 C CA . ASP A 1 295 ? 33.288 35.580 83.346 1.00 23.60 295 ASP A CA 1
ATOM 4602 C C . ASP A 1 295 ? 33.249 34.813 84.663 1.00 22.63 295 ASP A C 1
ATOM 4603 O O . ASP A 1 295 ? 34.154 34.940 85.490 1.00 21.94 295 ASP A O 1
ATOM 4612 N N . ALA A 1 296 ? 32.205 34.006 84.871 1.00 23.68 296 ALA A N 1
ATOM 4613 C CA . ALA A 1 296 ? 32.114 33.214 86.090 1.00 23.55 296 ALA A CA 1
ATOM 4614 C C . ALA A 1 296 ? 33.284 32.245 86.198 1.00 24.25 296 ALA A C 1
ATOM 4615 O O . ALA A 1 296 ? 33.861 32.070 87.277 1.00 25.12 296 ALA A O 1
ATOM 4622 N N . ILE A 1 297 ? 33.656 31.608 85.086 1.00 22.73 297 ILE A N 1
ATOM 4623 C CA . ILE A 1 297 ? 34.756 30.652 85.121 1.00 23.36 297 ILE A CA 1
ATOM 4624 C C . ILE A 1 297 ? 36.092 31.377 85.233 1.00 23.78 297 ILE A C 1
ATOM 4625 O O . ILE A 1 297 ? 36.950 30.985 86.032 1.00 23.61 297 ILE A O 1
ATOM 4641 N N . ASP A 1 298 ? 36.276 32.468 84.477 1.00 23.04 298 ASP A N 1
ATOM 4642 C CA . ASP A 1 298 ? 37.550 33.184 84.510 1.00 23.16 298 ASP A CA 1
ATOM 4643 C C . ASP A 1 298 ? 37.813 33.798 85.881 1.00 23.68 298 ASP A C 1
ATOM 4644 O O . ASP A 1 298 ? 38.972 33.967 86.279 1.00 22.84 298 ASP A O 1
ATOM 4653 N N . SER A 1 299 ? 36.752 34.159 86.617 1.00 26.90 299 SER A N 1
ATOM 4654 C CA . SER A 1 299 ? 36.919 34.783 87.924 1.00 27.44 299 SER A CA 1
ATOM 4655 C C . SER A 1 299 ? 36.669 33.826 89.084 1.00 26.63 299 SER A C 1
ATOM 4656 O O . SER A 1 299 ? 36.909 34.199 90.235 1.00 26.98 299 SER A O 1
ATOM 4664 N N . ALA A 1 300 ? 36.189 32.616 88.812 1.00 23.04 300 ALA A N 1
ATOM 4665 C CA . ALA A 1 300 ? 35.847 31.655 89.862 1.00 24.09 300 ALA A CA 1
ATOM 4666 C C . ALA A 1 300 ? 34.878 32.267 90.877 1.00 25.55 300 ALA A C 1
ATOM 4667 O O . ALA A 1 300 ? 35.045 32.136 92.092 1.00 25.51 300 ALA A O 1
ATOM 4674 N N A SER A 1 301 ? 33.857 32.952 90.370 0.50 27.27 301 SER A N 1
ATOM 4675 N N B SER A 1 301 ? 33.846 32.933 90.357 0.50 27.25 301 SER A N 1
ATOM 4676 C CA A SER A 1 301 ? 32.815 33.512 91.221 0.50 27.96 301 SER A CA 1
ATOM 4677 C CA B SER A 1 301 ? 32.820 33.573 91.176 0.50 27.44 301 SER A CA 1
ATOM 4678 C C A SER A 1 301 ? 31.502 33.480 90.452 0.50 27.63 301 SER A C 1
ATOM 4679 C C B SER A 1 301 ? 31.492 33.496 90.434 0.50 27.56 301 SER A C 1
ATOM 4680 O O A SER A 1 301 ? 31.474 33.724 89.241 0.50 27.17 301 SER A O 1
ATOM 4681 O O B SER A 1 301 ? 31.442 33.717 89.219 0.50 27.14 301 SER A O 1
ATOM 4696 N N . ASN A 1 302 ? 30.422 33.185 91.167 1.00 27.47 302 ASN A N 1
ATOM 4697 C CA . ASN A 1 302 ? 29.105 32.992 90.569 1.00 26.55 302 ASN A CA 1
ATOM 4698 C C . ASN A 1 302 ? 28.213 34.225 90.634 1.00 26.70 302 ASN A C 1
ATOM 4699 O O . ASN A 1 302 ? 27.068 34.163 90.162 1.00 26.70 302 ASN A O 1
ATOM 4711 N N . THR A 1 303 ? 28.705 35.333 91.196 1.00 27.90 303 THR A N 1
ATOM 4712 C CA . THR A 1 303 ? 27.824 36.428 91.593 1.00 28.64 303 THR A CA 1
ATOM 4713 C C . THR A 1 303 ? 26.980 36.934 90.429 1.00 27.11 303 THR A C 1
ATOM 4714 O O . THR A 1 303 ? 25.755 37.057 90.539 1.00 26.53 303 THR A O 1
ATOM 4725 N N . HIS A 1 304 ? 27.621 37.261 89.309 1.00 25.73 304 HIS A N 1
ATOM 4726 C CA . HIS A 1 304 ? 26.890 37.838 88.189 1.00 26.34 304 HIS A CA 1
ATOM 4727 C C . HIS A 1 304 ? 26.001 36.797 87.522 1.00 27.10 304 HIS A C 1
ATOM 4728 O O . HIS A 1 304 ? 24.861 37.097 87.135 1.00 26.79 304 HIS A O 1
ATOM 4742 N N . LEU A 1 305 ? 26.491 35.564 87.400 1.00 25.32 305 LEU A N 1
ATOM 4743 C CA . LEU A 1 305 ? 25.692 34.521 86.768 1.00 24.53 305 LEU A CA 1
ATOM 4744 C C . LEU A 1 305 ? 24.452 34.204 87.587 1.00 24.91 305 LEU A C 1
ATOM 4745 O O . LEU A 1 305 ? 23.352 34.072 87.026 1.00 24.63 305 LEU A O 1
ATOM 4761 N N . LEU A 1 306 ? 24.598 34.101 88.916 1.00 28.52 306 LEU A N 1
ATOM 4762 C CA . LEU A 1 306 ? 23.444 33.804 89.756 1.00 29.77 306 LEU A CA 1
ATOM 4763 C C . LEU A 1 306 ? 22.383 34.899 89.645 1.00 29.90 306 LEU A C 1
ATOM 4764 O O . LEU A 1 306 ? 21.183 34.609 89.618 1.00 30.58 306 LEU A O 1
ATOM 4780 N N . ARG A 1 307 ? 22.803 36.167 89.609 1.00 30.20 307 ARG A N 1
ATOM 4781 C CA . ARG A 1 307 ? 21.834 37.245 89.460 1.00 31.78 307 ARG A CA 1
ATOM 4782 C C . ARG A 1 307 ? 20.974 37.027 88.217 1.00 28.87 307 ARG A C 1
ATOM 4783 O O . ARG A 1 307 ? 19.750 37.181 88.270 1.00 28.25 307 ARG A O 1
ATOM 4804 N N . TRP A 1 308 ? 21.596 36.658 87.095 1.00 23.62 308 TRP A N 1
ATOM 4805 C CA . TRP A 1 308 ? 20.842 36.419 85.870 1.00 22.96 308 TRP A CA 1
ATOM 4806 C C . TRP A 1 308 ? 19.972 35.170 85.990 1.00 23.96 308 TRP A C 1
ATOM 4807 O O . TRP A 1 308 ? 18.816 35.164 85.544 1.00 24.70 308 TRP A O 1
ATOM 4828 N N . ILE A 1 309 ? 20.504 34.107 86.593 1.00 24.78 309 ILE A N 1
ATOM 4829 C CA . ILE A 1 309 ? 19.700 32.908 86.819 1.00 26.04 309 ILE A CA 1
ATOM 4830 C C . ILE A 1 309 ? 18.461 33.239 87.644 1.00 27.82 309 ILE A C 1
ATOM 4831 O O . ILE A 1 309 ? 17.360 32.744 87.365 1.00 27.82 309 ILE A O 1
ATOM 4847 N N . ASP A 1 310 ? 18.614 34.079 88.668 1.00 29.05 310 ASP A N 1
ATOM 4848 C CA . ASP A 1 310 ? 17.468 34.418 89.508 1.00 31.34 310 ASP A CA 1
ATOM 4849 C C . ASP A 1 310 ? 16.404 35.176 88.718 1.00 29.94 310 ASP A C 1
ATOM 4850 O O . ASP A 1 310 ? 15.200 35.000 88.952 1.00 29.32 310 ASP A O 1
ATOM 4859 N N . GLU A 1 311 ? 16.826 36.037 87.785 1.00 28.37 311 GLU A N 1
ATOM 4860 C CA . GLU A 1 311 ? 15.853 36.802 87.005 1.00 28.84 311 GLU A CA 1
ATOM 4861 C C . GLU A 1 311 ? 15.098 35.918 86.021 1.00 27.36 311 GLU A C 1
ATOM 4862 O O . GLU A 1 311 ? 13.917 36.170 85.749 1.00 27.45 311 GLU A O 1
ATOM 4874 N N . ILE A 1 312 ? 15.751 34.878 85.494 1.00 27.65 312 ILE A N 1
ATOM 4875 C CA . ILE A 1 312 ? 15.058 33.909 84.645 1.00 26.73 312 ILE A CA 1
ATOM 4876 C C . ILE A 1 312 ? 13.870 33.315 85.389 1.00 27.84 312 ILE A C 1
ATOM 4877 O O . ILE A 1 312 ? 12.761 33.202 84.844 1.00 27.59 312 ILE A O 1
ATOM 4893 N N . ILE A 1 313 ? 14.089 32.918 86.648 1.00 28.00 313 ILE A N 1
ATOM 4894 C CA . ILE A 1 313 ? 13.013 32.356 87.454 1.00 29.45 313 ILE A CA 1
ATOM 4895 C C . ILE A 1 313 ? 11.995 33.436 87.800 1.00 30.73 313 ILE A C 1
ATOM 4896 O O . ILE A 1 313 ? 10.789 33.269 87.580 1.00 30.64 313 ILE A O 1
ATOM 4912 N N . GLU A 1 314 ? 12.470 34.560 88.347 1.00 32.99 314 GLU A N 1
ATOM 4913 C CA . GLU A 1 314 ? 11.568 35.598 88.834 1.00 36.50 314 GLU A CA 1
ATOM 4914 C C . GLU A 1 314 ? 10.731 36.186 87.706 1.00 35.59 314 GLU A C 1
ATOM 4915 O O . GLU A 1 314 ? 9.553 36.510 87.904 1.00 36.63 314 GLU A O 1
ATOM 4927 N N . ARG A 1 315 ? 11.311 36.325 86.517 1.00 37.01 315 ARG A N 1
ATOM 4928 C CA . ARG A 1 315 ? 10.588 36.864 85.373 1.00 37.46 315 ARG A CA 1
ATOM 4929 C C . ARG A 1 315 ? 10.002 35.781 84.471 1.00 35.92 315 ARG A C 1
ATOM 4930 O O . ARG A 1 315 ? 9.371 36.111 83.461 1.00 35.23 315 ARG A O 1
ATOM 4951 N N . ASP A 1 316 ? 10.207 34.506 84.801 1.00 32.39 316 ASP A N 1
ATOM 4952 C CA . ASP A 1 316 ? 9.608 33.394 84.065 1.00 32.08 316 ASP A CA 1
ATOM 4953 C C . ASP A 1 316 ? 10.005 33.426 82.590 1.00 29.33 316 ASP A C 1
ATOM 4954 O O . ASP A 1 316 ? 9.170 33.326 81.686 1.00 28.95 316 ASP A O 1
ATOM 4963 N N . ILE A 1 317 ? 11.303 33.539 82.352 1.00 28.26 317 ILE A N 1
ATOM 4964 C CA . ILE A 1 317 ? 11.837 33.708 81.010 1.00 26.84 317 ILE A CA 1
ATOM 4965 C C . ILE A 1 317 ? 12.121 32.335 80.410 1.00 25.29 317 ILE A C 1
ATOM 4966 O O . ILE A 1 317 ? 12.959 31.583 80.925 1.00 23.50 317 ILE A O 1
ATOM 4982 N N . ALA A 1 318 ? 11.433 32.022 79.315 1.00 23.57 318 ALA A N 1
ATOM 4983 C CA . ALA A 1 318 ? 11.708 30.821 78.541 1.00 23.08 318 ALA A CA 1
ATOM 4984 C C . ALA A 1 318 ? 12.807 31.161 77.545 1.00 23.21 318 ALA A C 1
ATOM 4985 O O . ALA A 1 318 ? 12.664 32.101 76.753 1.00 24.37 318 ALA A O 1
ATOM 4992 N N . THR A 1 319 ? 13.905 30.411 77.594 1.00 22.37 319 THR A N 1
ATOM 4993 C CA . THR A 1 319 ? 15.060 30.731 76.773 1.00 21.90 319 THR A CA 1
ATOM 4994 C C . THR A 1 319 ? 15.519 29.529 75.961 1.00 20.46 319 THR A C 1
ATOM 4995 O O . THR A 1 319 ? 15.200 28.375 76.247 1.00 19.56 319 THR A O 1
ATOM 5006 N N . VAL A 1 320 ? 16.262 29.843 74.913 1.00 21.86 320 VAL A N 1
ATOM 5007 C CA . VAL A 1 320 ? 17.196 28.924 74.280 1.00 21.06 320 VAL A CA 1
ATOM 5008 C C . VAL A 1 320 ? 18.578 29.457 74.621 1.00 20.27 320 VAL A C 1
ATOM 5009 O O . VAL A 1 320 ? 18.932 30.568 74.206 1.00 19.77 320 VAL A O 1
ATOM 5022 N N . ASN A 1 321 ? 19.350 28.695 75.384 1.00 21.11 321 ASN A N 1
ATOM 5023 C CA . ASN A 1 321 ? 20.688 29.128 75.757 1.00 21.11 321 ASN A CA 1
ATOM 5024 C C . ASN A 1 321 ? 21.732 28.376 74.924 1.00 20.73 321 ASN A C 1
ATOM 5025 O O . ASN A 1 321 ? 21.428 27.458 74.154 1.00 20.42 321 ASN A O 1
ATOM 5036 N N . MET A 1 322 ? 22.980 28.786 75.087 1.00 19.10 322 MET A N 1
ATOM 5037 C CA . MET A 1 322 ? 24.040 28.275 74.247 1.00 18.62 322 MET A CA 1
ATOM 5038 C C . MET A 1 322 ? 25.375 28.688 74.845 1.00 18.25 322 MET A C 1
ATOM 5039 O O . MET A 1 322 ? 25.463 29.620 75.643 1.00 17.52 322 MET A O 1
ATOM 5053 N N . LEU A 1 323 ? 26.420 27.990 74.423 1.00 20.64 323 LEU A N 1
ATOM 5054 C CA . LEU A 1 323 ? 27.777 28.494 74.582 1.00 20.77 323 LEU A CA 1
ATOM 5055 C C . LEU A 1 323 ? 28.090 29.218 73.275 1.00 20.95 323 LEU A C 1
ATOM 5056 O O . LEU A 1 323 ? 27.771 30.399 73.128 1.00 20.77 323 LEU A O 1
ATOM 5072 N N . GLY A 1 324 ? 28.664 28.508 72.301 1.00 20.00 324 GLY A N 1
ATOM 5073 C CA . GLY A 1 324 ? 28.918 29.091 71.002 1.00 19.69 324 GLY A CA 1
ATOM 5074 C C . GLY A 1 324 ? 27.752 28.912 70.043 1.00 19.42 324 GLY A C 1
ATOM 5075 O O . GLY A 1 324 ? 26.829 28.145 70.296 1.00 19.25 324 GLY A O 1
ATOM 5079 N N . CYS A 1 325 ? 27.808 29.651 68.934 1.00 20.47 325 CYS A N 1
ATOM 5080 C CA . CYS A 1 325 ? 26.891 29.468 67.824 1.00 20.11 325 CYS A CA 1
ATOM 5081 C C . CYS A 1 325 ? 27.608 29.898 66.546 1.00 19.22 325 CYS A C 1
ATOM 5082 O O . CYS A 1 325 ? 28.836 30.066 66.521 1.00 19.35 325 CYS A O 1
ATOM 5090 N N . HIS A 1 326 ? 26.836 30.085 65.469 1.00 18.05 326 HIS A N 1
ATOM 5091 C CA . HIS A 1 326 ? 27.443 30.432 64.188 1.00 18.56 326 HIS A CA 1
ATOM 5092 C C . HIS A 1 326 ? 27.937 31.871 64.155 1.00 18.75 326 HIS A C 1
ATOM 5093 O O . HIS A 1 326 ? 28.739 32.211 63.276 1.00 19.24 326 HIS A O 1
ATOM 5107 N N . ASP A 1 327 ? 27.466 32.718 65.076 1.00 20.71 327 ASP A N 1
ATOM 5108 C CA . ASP A 1 327 ? 27.964 34.076 65.210 1.00 22.59 327 ASP A CA 1
ATOM 5109 C C . ASP A 1 327 ? 29.031 34.120 66.314 1.00 23.12 327 ASP A C 1
ATOM 5110 O O . ASP A 1 327 ? 29.426 33.090 66.879 1.00 22.45 327 ASP A O 1
ATOM 5119 N N . GLY A 1 328 ? 29.475 35.336 66.657 1.00 23.76 328 GLY A N 1
ATOM 5120 C CA . GLY A 1 328 ? 30.437 35.502 67.726 1.00 23.15 328 GLY A CA 1
ATOM 5121 C C . GLY A 1 328 ? 29.791 35.496 69.109 1.00 22.10 328 GLY A C 1
ATOM 5122 O O . GLY A 1 328 ? 28.563 35.448 69.271 1.00 20.26 328 GLY A O 1
ATOM 5126 N N . ILE A 1 329 ? 30.652 35.544 70.117 1.00 19.54 329 ILE A N 1
ATOM 5127 C CA . ILE A 1 329 ? 30.237 35.616 71.517 1.00 19.91 329 ILE A CA 1
ATOM 5128 C C . ILE A 1 329 ? 29.669 37.006 71.777 1.00 19.22 329 ILE A C 1
ATOM 5129 O O . ILE A 1 329 ? 30.379 38.002 71.599 1.00 19.14 329 ILE A O 1
ATOM 5145 N N . PRO A 1 330 ? 28.407 37.128 72.198 1.00 19.64 330 PRO A N 1
ATOM 5146 C CA . PRO A 1 330 ? 27.822 38.465 72.385 1.00 20.35 330 PRO A CA 1
ATOM 5147 C C . PRO A 1 330 ? 28.439 39.179 73.578 1.00 20.92 330 PRO A C 1
ATOM 5148 O O . PRO A 1 330 ? 28.561 38.607 74.660 1.00 22.24 330 PRO A O 1
ATOM 5159 N N . VAL A 1 331 ? 28.806 40.445 73.382 1.00 21.52 331 VAL A N 1
ATOM 5160 C CA . VAL A 1 331 ? 29.323 41.285 74.454 1.00 21.35 331 VAL A CA 1
ATOM 5161 C C . VAL A 1 331 ? 28.505 42.559 74.630 1.00 22.23 331 VAL A C 1
ATOM 5162 O O . VAL A 1 331 ? 28.285 43.009 75.758 1.00 22.56 331 VAL A O 1
ATOM 5175 N N . ILE A 1 332 ? 28.027 43.157 73.538 1.00 23.71 332 ILE A N 1
ATOM 5176 C CA . ILE A 1 332 ? 27.156 44.313 73.689 1.00 25.22 332 ILE A CA 1
ATOM 5177 C C . ILE A 1 332 ? 25.899 43.924 74.457 1.00 23.71 332 ILE A C 1
ATOM 5178 O O . ILE A 1 332 ? 25.348 44.733 75.219 1.00 23.30 332 ILE A O 1
ATOM 5194 N N . ASP A 1 333 ? 25.433 42.681 74.280 1.00 21.58 333 ASP A N 1
ATOM 5195 C CA . ASP A 1 333 ? 24.220 42.227 74.947 1.00 21.61 333 ASP A CA 1
ATOM 5196 C C . ASP A 1 333 ? 24.309 42.384 76.460 1.00 22.40 333 ASP A C 1
ATOM 5197 O O . ASP A 1 333 ? 23.275 42.482 77.130 1.00 21.13 333 ASP A O 1
ATOM 5206 N N . LEU A 1 334 ? 25.521 42.429 77.015 1.00 23.43 334 LEU A N 1
ATOM 5207 C CA . LEU A 1 334 ? 25.694 42.478 78.457 1.00 24.23 334 LEU A CA 1
ATOM 5208 C C . LEU A 1 334 ? 25.599 43.887 79.030 1.00 26.10 334 LEU A C 1
ATOM 5209 O O . LEU A 1 334 ? 25.604 44.037 80.253 1.00 26.55 334 LEU A O 1
ATOM 5225 N N . LYS A 1 335 ? 25.492 44.907 78.190 1.00 23.91 335 LYS A N 1
ATOM 5226 C CA . LYS A 1 335 ? 25.547 46.284 78.649 1.00 25.37 335 LYS A CA 1
ATOM 5227 C C . LYS A 1 335 ? 24.180 46.751 79.146 1.00 25.68 335 LYS A C 1
ATOM 5228 O O . LYS A 1 335 ? 23.159 46.068 79.009 1.00 24.11 335 LYS A O 1
ATOM 5247 N N . GLY A 1 336 ? 24.174 47.938 79.742 1.00 26.77 336 GLY A N 1
ATOM 5248 C CA . GLY A 1 336 ? 22.982 48.490 80.344 1.00 27.78 336 GLY A CA 1
ATOM 5249 C C . GLY A 1 336 ? 22.125 49.339 79.434 1.00 28.34 336 GLY A C 1
ATOM 5250 O O . GLY A 1 336 ? 21.178 49.976 79.910 1.00 28.19 336 GLY A O 1
ATOM 5254 N N . GLY A 1 337 ? 22.410 49.366 78.143 1.00 31.07 337 GLY A N 1
ATOM 5255 C CA . GLY A 1 337 ? 21.634 50.158 77.223 1.00 32.92 337 GLY A CA 1
ATOM 5256 C C . GLY A 1 337 ? 21.893 51.640 77.392 1.00 36.33 337 GLY A C 1
ATOM 5257 O O . GLY A 1 337 ? 22.908 52.061 77.956 1.00 37.13 337 GLY A O 1
ATOM 5261 N N . PRO A 1 338 ? 20.968 52.467 76.901 1.00 42.38 338 PRO A N 1
ATOM 5262 C CA . PRO A 1 338 ? 21.195 53.921 76.970 1.00 44.70 338 PRO A CA 1
ATOM 5263 C C . PRO A 1 338 ? 21.203 54.472 78.386 1.00 46.01 338 PRO A C 1
ATOM 5264 O O . PRO A 1 338 ? 22.026 55.341 78.695 1.00 46.96 338 PRO A O 1
ATOM 5275 N N . THR A 1 339 ? 20.306 54.003 79.257 1.00 46.84 339 THR A N 1
ATOM 5276 C CA . THR A 1 339 ? 20.211 54.518 80.615 1.00 49.05 339 THR A CA 1
ATOM 5277 C C . THR A 1 339 ? 20.385 53.466 81.700 1.00 50.42 339 THR A C 1
ATOM 5278 O O . THR A 1 339 ? 20.768 53.822 82.821 1.00 52.67 339 THR A O 1
ATOM 5289 N N . GLY A 1 340 ? 20.135 52.196 81.407 1.00 44.50 340 GLY A N 1
ATOM 5290 C CA . GLY A 1 340 ? 20.093 51.173 82.424 1.00 42.78 340 GLY A CA 1
ATOM 5291 C C . GLY A 1 340 ? 21.466 50.687 82.849 1.00 41.21 340 GLY A C 1
ATOM 5292 O O . GLY A 1 340 ? 22.505 51.266 82.537 1.00 41.03 340 GLY A O 1
ATOM 5296 N N . GLN A 1 341 ? 21.448 49.586 83.590 1.00 39.63 341 GLN A N 1
ATOM 5297 C CA . GLN A 1 341 ? 22.632 48.934 84.137 1.00 39.65 341 GLN A CA 1
ATOM 5298 C C . GLN A 1 341 ? 22.730 47.541 83.537 1.00 36.23 341 GLN A C 1
ATOM 5299 O O . GLN A 1 341 ? 21.714 46.864 83.355 1.00 35.36 341 GLN A O 1
ATOM 5313 N N . GLY A 1 342 ? 23.951 47.122 83.207 1.00 32.90 342 GLY A N 1
ATOM 5314 C CA . GLY A 1 342 ? 24.163 45.842 82.567 1.00 30.52 342 GLY A CA 1
ATOM 5315 C C . GLY A 1 342 ? 24.289 44.699 83.558 1.00 29.21 342 GLY A C 1
ATOM 5316 O O . GLY A 1 342 ? 24.252 44.879 84.773 1.00 30.44 342 GLY A O 1
ATOM 5320 N N . LEU A 1 343 ? 24.429 43.490 83.008 1.00 30.18 343 LEU A N 1
ATOM 5321 C CA . LEU A 1 343 ? 24.656 42.298 83.815 1.00 28.31 343 LEU A CA 1
ATOM 5322 C C . LEU A 1 343 ? 26.116 42.131 84.210 1.00 28.42 343 LEU A C 1
ATOM 5323 O O . LEU A 1 343 ? 26.418 41.314 85.088 1.00 29.36 343 LEU A O 1
ATOM 5339 N N . LEU A 1 344 ? 27.020 42.857 83.562 1.00 25.78 344 LEU A N 1
ATOM 5340 C CA . LEU A 1 344 ? 28.424 42.942 83.935 1.00 25.88 344 LEU A CA 1
ATOM 5341 C C . LEU A 1 344 ? 28.792 44.412 83.778 1.00 25.92 344 LEU A C 1
ATOM 5342 O O . LEU A 1 344 ? 28.350 45.057 82.815 1.00 25.95 344 LEU A O 1
ATOM 5358 N N . PRO A 1 345 ? 29.580 44.972 84.692 1.00 26.71 345 PRO A N 1
ATOM 5359 C CA . PRO A 1 345 ? 30.030 46.357 84.509 1.00 28.18 345 PRO A CA 1
ATOM 5360 C C . PRO A 1 345 ? 30.746 46.530 83.181 1.00 28.83 345 PRO A C 1
ATOM 5361 O O . PRO A 1 345 ? 31.370 45.601 82.663 1.00 28.64 345 PRO A O 1
ATOM 5372 N N . ASP A 1 346 ? 30.641 47.742 82.625 1.00 31.08 346 ASP A N 1
ATOM 5373 C CA . ASP A 1 346 ? 31.336 48.043 81.379 1.00 30.60 346 ASP A CA 1
ATOM 5374 C C . ASP A 1 346 ? 32.785 47.582 81.456 1.00 29.36 346 ASP A C 1
ATOM 5375 O O . ASP A 1 346 ? 33.276 46.870 80.571 1.00 28.55 346 ASP A O 1
ATOM 5384 N N . ALA A 1 347 ? 33.474 47.965 82.531 1.00 27.97 347 ALA A N 1
ATOM 5385 C CA . ALA A 1 347 ? 34.888 47.649 82.679 1.00 27.90 347 ALA A CA 1
ATOM 5386 C C . ALA A 1 347 ? 35.126 46.147 82.714 1.00 26.73 347 ALA A C 1
ATOM 5387 O O . ALA A 1 347 ? 36.150 45.671 82.211 1.00 26.59 347 ALA A O 1
ATOM 5394 N N . THR A 1 348 ? 34.199 45.387 83.300 1.00 28.81 348 THR A N 1
ATOM 5395 C CA . THR A 1 348 ? 34.347 43.939 83.336 1.00 28.22 348 THR A CA 1
ATOM 5396 C C . THR A 1 348 ? 34.166 43.332 81.948 1.00 28.28 348 THR A C 1
ATOM 5397 O O . THR A 1 348 ? 34.854 42.366 81.596 1.00 28.53 348 THR A O 1
ATOM 5408 N N . ILE A 1 349 ? 33.248 43.878 81.147 1.00 27.09 349 ILE A N 1
ATOM 5409 C CA . ILE A 1 349 ? 33.082 43.374 79.788 1.00 27.16 349 ILE A CA 1
ATOM 5410 C C . ILE A 1 349 ? 34.336 43.639 78.965 1.00 27.77 349 ILE A C 1
ATOM 5411 O O . ILE A 1 349 ? 34.809 42.765 78.229 1.00 27.59 349 ILE A O 1
ATOM 5427 N N . GLU A 1 350 ? 34.880 44.848 79.070 1.00 28.06 350 GLU A N 1
ATOM 5428 C CA . GLU A 1 350 ? 36.053 45.218 78.291 1.00 29.51 350 GLU A CA 1
ATOM 5429 C C . GLU A 1 350 ? 37.251 44.362 78.665 1.00 29.09 350 GLU A C 1
ATOM 5430 O O . GLU A 1 350 ? 38.009 43.927 77.790 1.00 29.34 350 GLU A O 1
ATOM 5442 N N . ALA A 1 351 ? 37.439 44.103 79.961 1.00 27.01 351 ALA A N 1
ATOM 5443 C CA . ALA A 1 351 ? 38.534 43.238 80.386 1.00 25.45 351 ALA A CA 1
ATOM 5444 C C . ALA A 1 351 ? 38.342 41.813 79.870 1.00 24.33 351 ALA A C 1
ATOM 5445 O O . ALA A 1 351 ? 39.314 41.140 79.519 1.00 24.38 351 ALA A O 1
ATOM 5452 N N . MET A 1 352 ? 37.095 41.330 79.822 1.00 27.26 352 MET A N 1
ATOM 5453 C CA . MET A 1 352 ? 36.838 40.015 79.241 1.00 27.45 352 MET A CA 1
ATOM 5454 C C . MET A 1 352 ? 37.184 40.006 77.754 1.00 27.99 352 MET A C 1
ATOM 5455 O O . MET A 1 352 ? 37.809 39.058 77.254 1.00 28.42 352 MET A O 1
ATOM 5469 N N . ILE A 1 353 ? 36.793 41.058 77.028 1.00 23.54 353 ILE A N 1
ATOM 5470 C CA . ILE A 1 353 ? 37.154 41.157 75.621 1.00 22.88 353 ILE A CA 1
ATOM 5471 C C . ILE A 1 353 ? 38.666 41.082 75.458 1.00 23.58 353 ILE A C 1
ATOM 5472 O O . ILE A 1 353 ? 39.176 40.370 74.587 1.00 23.45 353 ILE A O 1
ATOM 5488 N N . SER A 1 354 ? 39.409 41.805 76.299 1.00 25.37 354 SER A N 1
ATOM 5489 C CA . SER A 1 354 ? 40.865 41.765 76.211 1.00 27.16 354 SER A CA 1
ATOM 5490 C C . SER A 1 354 ? 41.379 40.339 76.369 1.00 26.74 354 SER A C 1
ATOM 5491 O O . SER A 1 354 ? 42.239 39.890 75.604 1.00 27.24 354 SER A O 1
ATOM 5499 N N . ARG A 1 355 ? 40.875 39.615 77.369 1.00 28.26 355 ARG A N 1
ATOM 5500 C CA . ARG A 1 355 ? 41.305 38.234 77.564 1.00 29.03 355 ARG A CA 1
ATOM 5501 C C . ARG A 1 355 ? 40.981 37.395 76.337 1.00 29.38 355 ARG A C 1
ATOM 5502 O O . ARG A 1 355 ? 41.834 36.655 75.826 1.00 30.55 355 ARG A O 1
ATOM 5523 N N . LEU A 1 356 ? 39.746 37.506 75.838 1.00 25.28 356 LEU A N 1
ATOM 5524 C CA . LEU A 1 356 ? 39.360 36.745 74.657 1.00 24.49 356 LEU A CA 1
ATOM 5525 C C . LEU A 1 356 ? 40.268 37.074 73.476 1.00 25.48 356 LEU A C 1
ATOM 5526 O O . LEU A 1 356 ? 40.587 36.194 72.668 1.00 24.59 356 LEU A O 1
ATOM 5542 N N . LEU A 1 357 ? 40.701 38.335 73.365 1.00 26.34 357 LEU A N 1
ATOM 5543 C CA . LEU A 1 357 ? 41.633 38.701 72.308 1.00 28.65 357 LEU A CA 1
ATOM 5544 C C . LEU A 1 357 ? 43.002 38.076 72.541 1.00 30.56 357 LEU A C 1
ATOM 5545 O O . LEU A 1 357 ? 43.669 37.662 71.586 1.00 30.37 357 LEU A O 1
ATOM 5561 N N . GLU A 1 358 ? 43.444 38.013 73.802 1.00 35.13 358 GLU A N 1
ATOM 5562 C CA . GLU A 1 358 ? 44.684 37.309 74.114 1.00 37.05 358 GLU A CA 1
ATOM 5563 C C . GLU A 1 358 ? 44.596 35.839 73.723 1.00 33.27 358 GLU A C 1
ATOM 5564 O O . GLU A 1 358 ? 45.613 35.219 73.403 1.00 32.77 358 GLU A O 1
ATOM 5576 N N . ARG A 1 359 ? 43.393 35.262 73.758 1.00 30.30 359 ARG A N 1
ATOM 5577 C CA . ARG A 1 359 ? 43.170 33.867 73.398 1.00 28.07 359 ARG A CA 1
ATOM 5578 C C . ARG A 1 359 ? 42.901 33.681 71.905 1.00 26.56 359 ARG A C 1
ATOM 5579 O O . ARG A 1 359 ? 42.409 32.621 71.498 1.00 25.91 359 ARG A O 1
ATOM 5600 N N . GLY A 1 360 ? 43.218 34.678 71.082 1.00 27.78 360 GLY A N 1
ATOM 5601 C CA . GLY A 1 360 ? 43.033 34.576 69.651 1.00 27.92 360 GLY A CA 1
ATOM 5602 C C . GLY A 1 360 ? 41.705 35.086 69.143 1.00 27.64 360 GLY A C 1
ATOM 5603 O O . GLY A 1 360 ? 41.469 35.046 67.930 1.00 27.91 360 GLY A O 1
ATOM 5607 N N . GLY A 1 361 ? 40.835 35.568 70.025 1.00 27.11 361 GLY A N 1
ATOM 5608 C CA . GLY A 1 361 ? 39.571 36.113 69.584 1.00 27.05 361 GLY A CA 1
ATOM 5609 C C . GLY A 1 361 ? 39.761 37.365 68.752 1.00 28.06 361 GLY A C 1
ATOM 5610 O O . GLY A 1 361 ? 40.803 38.030 68.782 1.00 28.36 361 GLY A O 1
ATOM 5614 N N . ARG A 1 362 ? 38.728 37.688 67.982 1.00 29.56 362 ARG A N 1
ATOM 5615 C CA . ARG A 1 362 ? 38.742 38.861 67.118 1.00 31.18 362 ARG A CA 1
ATOM 5616 C C . ARG A 1 362 ? 37.444 39.617 67.326 1.00 28.71 362 ARG A C 1
ATOM 5617 O O . ARG A 1 362 ? 36.358 39.063 67.115 1.00 27.86 362 ARG A O 1
ATOM 5638 N N . VAL A 1 363 ? 37.563 40.863 67.752 1.00 24.84 363 VAL A N 1
ATOM 5639 C CA . VAL A 1 363 ? 36.392 41.640 68.127 1.00 25.57 363 VAL A CA 1
ATOM 5640 C C . VAL A 1 363 ? 35.681 42.124 66.873 1.00 26.70 363 VAL A C 1
ATOM 5641 O O . VAL A 1 363 ? 36.303 42.421 65.847 1.00 26.47 363 VAL A O 1
ATOM 5654 N N . LYS A 1 364 ? 34.359 42.213 66.974 1.00 26.70 364 LYS A N 1
ATOM 5655 C CA . LYS A 1 364 ? 33.490 42.712 65.916 1.00 27.67 364 LYS A CA 1
ATOM 5656 C C . LYS A 1 364 ? 32.685 43.868 66.489 1.00 29.18 364 LYS A C 1
ATOM 5657 O O . LYS A 1 364 ? 31.918 43.676 67.436 1.00 28.27 364 LYS A O 1
ATOM 5676 N N . ASN A 1 365 ? 32.867 45.058 65.925 1.00 35.60 365 ASN A N 1
ATOM 5677 C CA . ASN A 1 365 ? 32.261 46.266 66.462 1.00 38.57 365 ASN A CA 1
ATOM 5678 C C . ASN A 1 365 ? 31.078 46.713 65.602 1.00 40.58 365 ASN A C 1
ATOM 5679 O O . ASN A 1 365 ? 30.812 46.172 64.527 1.00 40.78 365 ASN A O 1
ATOM 5690 N N . LEU A 1 366 ? 30.349 47.704 66.114 1.00 44.53 366 LEU A N 1
ATOM 5691 C CA . LEU A 1 366 ? 29.303 48.393 65.370 1.00 46.26 366 LEU A CA 1
ATOM 5692 C C . LEU A 1 366 ? 29.731 49.833 65.119 1.00 48.56 366 LEU A C 1
ATOM 5693 O O . LEU A 1 366 ? 30.283 50.488 66.010 1.00 48.12 366 LEU A O 1
ATOM 5709 N N . TYR A 1 367 ? 29.460 50.328 63.913 1.00 61.12 367 TYR A N 1
ATOM 5710 C CA . TYR A 1 367 ? 29.816 51.687 63.535 1.00 65.29 367 TYR A CA 1
ATOM 5711 C C . TYR A 1 367 ? 28.591 52.416 63.007 1.00 66.16 367 TYR A C 1
ATOM 5712 O O . TYR A 1 367 ? 27.798 51.850 62.244 1.00 66.41 367 TYR A O 1
ATOM 5730 N N . GLY A 1 368 ? 28.451 53.677 63.405 1.00 58.98 368 GLY A N 1
ATOM 5731 C CA . GLY A 1 368 ? 27.389 54.509 62.889 1.00 59.79 368 GLY A CA 1
ATOM 5732 C C . GLY A 1 368 ? 27.647 54.927 61.455 1.00 60.65 368 GLY A C 1
ATOM 5733 O O . GLY A 1 368 ? 28.697 54.659 60.868 1.00 60.61 368 GLY A O 1
ATOM 5737 N N . ALA A 1 369 ? 26.648 55.599 60.876 1.00 58.21 369 ALA A N 1
ATOM 5738 C CA . ALA A 1 369 ? 26.784 56.084 59.508 1.00 58.94 369 ALA A CA 1
ATOM 5739 C C . ALA A 1 369 ? 27.966 57.034 59.373 1.00 59.34 369 ALA A C 1
ATOM 5740 O O . ALA A 1 369 ? 28.637 57.046 58.334 1.00 58.74 369 ALA A O 1
ATOM 5747 N N . ASP A 1 370 ? 28.249 57.819 60.415 1.00 72.80 370 ASP A N 1
ATOM 5748 C CA . ASP A 1 370 ? 29.363 58.759 60.418 1.00 74.35 370 ASP A CA 1
ATOM 5749 C C . ASP A 1 370 ? 30.717 58.083 60.622 1.00 73.35 370 ASP A C 1
ATOM 5750 O O . ASP A 1 370 ? 31.724 58.786 60.774 1.00 74.59 370 ASP A O 1
ATOM 5759 N N . GLY A 1 371 ? 30.766 56.751 60.624 1.00 56.60 371 GLY A N 1
ATOM 5760 C CA . GLY A 1 371 ? 32.008 56.024 60.765 1.00 55.47 371 GLY A CA 1
ATOM 5761 C C . GLY A 1 371 ? 32.493 55.836 62.184 1.00 54.69 371 GLY A C 1
ATOM 5762 O O . GLY A 1 371 ? 33.316 54.945 62.429 1.00 53.69 371 GLY A O 1
ATOM 5766 N N . THR A 1 372 ? 32.015 56.644 63.127 1.00 68.33 372 THR A N 1
ATOM 5767 C CA . THR A 1 372 ? 32.433 56.523 64.517 1.00 68.06 372 THR A CA 1
ATOM 5768 C C . THR A 1 372 ? 31.857 55.243 65.118 1.00 66.68 372 THR A C 1
ATOM 5769 O O . THR A 1 372 ? 30.635 55.051 65.136 1.00 66.44 372 THR A O 1
ATOM 5780 N N . LYS A 1 373 ? 32.729 54.366 65.610 1.00 61.88 373 LYS A N 1
ATOM 5781 C CA . LYS A 1 373 ? 32.266 53.111 66.187 1.00 60.03 373 LYS A CA 1
ATOM 5782 C C . LYS A 1 373 ? 31.372 53.387 67.387 1.00 58.59 373 LYS A C 1
ATOM 5783 O O . LYS A 1 373 ? 31.663 54.252 68.219 1.00 59.56 373 LYS A O 1
ATOM 5802 N N . VAL A 1 374 ? 30.277 52.640 67.472 1.00 49.41 374 VAL A N 1
ATOM 5803 C CA . VAL A 1 374 ? 29.337 52.791 68.576 1.00 48.02 374 VAL A CA 1
ATOM 5804 C C . VAL A 1 374 ? 29.738 51.933 69.766 1.00 45.40 374 VAL A C 1
ATOM 5805 O O . VAL A 1 374 ? 29.704 52.392 70.910 1.00 45.86 374 VAL A O 1
ATOM 5818 N N . SER A 1 375 ? 30.125 50.685 69.522 1.00 41.19 375 SER A N 1
ATOM 5819 C CA . SER A 1 375 ? 30.479 49.787 70.608 1.00 38.71 375 SER A CA 1
ATOM 5820 C C . SER A 1 375 ? 31.011 48.489 70.024 1.00 35.48 375 SER A C 1
ATOM 5821 O O . SER A 1 375 ? 30.831 48.196 68.838 1.00 34.74 375 SER A O 1
ATOM 5829 N N . TYR A 1 376 ? 31.695 47.727 70.870 1.00 32.34 376 TYR A N 1
ATOM 5830 C CA . TYR A 1 376 ? 31.923 46.324 70.567 1.00 30.17 376 TYR A CA 1
ATOM 5831 C C . TYR A 1 376 ? 30.571 45.622 70.454 1.00 28.82 376 TYR A C 1
ATOM 5832 O O . TYR A 1 376 ? 29.578 46.032 71.066 1.00 28.68 376 TYR A O 1
ATOM 5850 N N . TYR A 1 377 ? 30.526 44.576 69.632 1.00 26.09 377 TYR A N 1
ATOM 5851 C CA . TYR A 1 377 ? 29.292 43.839 69.387 1.00 24.40 377 TYR A CA 1
ATOM 5852 C C . TYR A 1 377 ? 29.436 42.373 69.766 1.00 22.72 377 TYR A C 1
ATOM 5853 O O . TYR A 1 377 ? 28.689 41.884 70.623 1.00 20.84 377 TYR A O 1
ATOM 5871 N N . GLN A 1 378 ? 30.369 41.653 69.148 1.00 21.91 378 GLN A N 1
ATOM 5872 C CA . GLN A 1 378 ? 30.619 40.251 69.452 1.00 21.17 378 GLN A CA 1
ATOM 5873 C C . GLN A 1 378 ? 32.125 40.043 69.433 1.00 21.11 378 GLN A C 1
ATOM 5874 O O . GLN A 1 378 ? 32.890 40.918 69.006 1.00 21.48 378 GLN A O 1
ATOM 5888 N N . VAL A 1 379 ? 32.556 38.894 69.937 1.00 22.08 379 VAL A N 1
ATOM 5889 C CA . VAL A 1 379 ? 33.951 38.470 69.838 1.00 23.16 379 VAL A CA 1
ATOM 5890 C C . VAL A 1 379 ? 33.966 37.136 69.101 1.00 22.60 379 VAL A C 1
ATOM 5891 O O . VAL A 1 379 ? 33.384 36.150 69.579 1.00 21.54 379 VAL A O 1
ATOM 5904 N N . ASN A 1 380 ? 34.620 37.117 67.940 1.00 21.98 380 ASN A N 1
ATOM 5905 C CA . ASN A 1 380 ? 34.706 35.919 67.114 1.00 21.92 380 ASN A CA 1
ATOM 5906 C C . ASN A 1 380 ? 35.779 34.995 67.679 1.00 22.64 380 ASN A C 1
ATOM 5907 O O . ASN A 1 380 ? 36.960 35.361 67.725 1.00 23.20 380 ASN A O 1
ATOM 5918 N N . ALA A 1 381 ? 35.367 33.797 68.090 1.00 23.66 381 ALA A N 1
ATOM 5919 C CA . ALA A 1 381 ? 36.260 32.803 68.661 1.00 25.13 381 ALA A CA 1
ATOM 5920 C C . ALA A 1 381 ? 35.460 31.538 68.953 1.00 25.16 381 ALA A C 1
ATOM 5921 O O . ALA A 1 381 ? 34.245 31.607 69.163 1.00 25.43 381 ALA A O 1
ATOM 5928 N N . THR A 1 382 ? 36.116 30.382 68.977 1.00 21.60 382 THR A N 1
ATOM 5929 C CA . THR A 1 382 ? 35.452 29.171 69.435 1.00 20.23 382 THR A CA 1
ATOM 5930 C C . THR A 1 382 ? 35.358 29.204 70.956 1.00 20.36 382 THR A C 1
ATOM 5931 O O . THR A 1 382 ? 36.188 29.811 71.639 1.00 20.15 382 THR A O 1
ATOM 5942 N N . PHE A 1 383 ? 34.309 28.5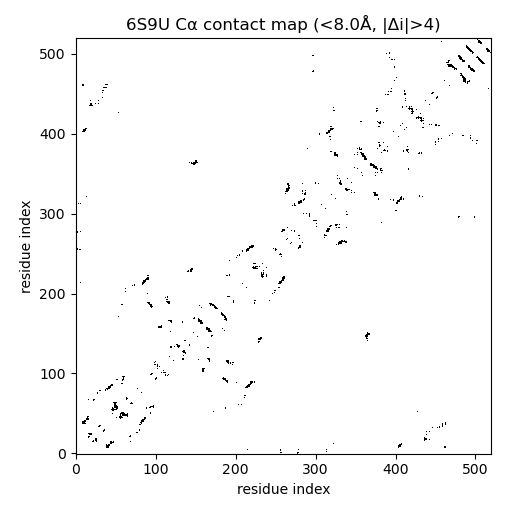73 71.495 1.00 21.57 383 PHE A N 1
ATOM 5943 C CA . PHE A 1 383 ? 34.162 28.606 72.942 1.00 22.25 383 PHE A CA 1
ATOM 5944 C C . PHE A 1 383 ? 35.304 27.866 73.622 1.00 22.60 383 PHE A C 1
ATOM 5945 O O . PHE A 1 383 ? 35.752 28.276 74.696 1.00 22.90 383 PHE A O 1
ATOM 5962 N N . PHE A 1 384 ? 35.814 26.799 73.000 1.00 22.41 384 PHE A N 1
ATOM 5963 C CA . PHE A 1 384 ? 36.964 26.098 73.565 1.00 23.09 384 PHE A CA 1
ATOM 5964 C C . PHE A 1 384 ? 38.148 27.042 73.724 1.00 23.37 384 PHE A C 1
ATOM 5965 O O . PHE A 1 384 ? 38.811 27.044 74.763 1.00 23.69 384 PHE A O 1
ATOM 5982 N N . SER A 1 385 ? 38.419 27.863 72.709 1.00 24.46 385 SER A N 1
ATOM 5983 C CA . SER A 1 385 ? 39.516 28.820 72.803 1.00 25.12 385 SER A CA 1
ATOM 5984 C C . SER A 1 385 ? 39.174 29.956 73.761 1.00 24.32 385 SER A C 1
ATOM 5985 O O . SER A 1 385 ? 40.048 30.457 74.474 1.00 24.18 385 SER A O 1
ATOM 5993 N N . ALA A 1 386 ? 37.911 30.385 73.781 1.00 23.51 386 ALA A N 1
ATOM 5994 C CA . ALA A 1 386 ? 37.522 31.453 74.691 1.00 23.64 386 ALA A CA 1
ATOM 5995 C C . ALA A 1 386 ? 37.787 31.069 76.134 1.00 24.01 386 ALA A C 1
ATOM 5996 O O . ALA A 1 386 ? 38.056 31.940 76.969 1.00 24.08 386 ALA A O 1
ATOM 6003 N N . LEU A 1 387 ? 37.711 29.771 76.445 1.00 25.19 387 LEU A N 1
ATOM 6004 C CA . LEU A 1 387 ? 37.983 29.268 77.781 1.00 26.44 387 LEU A CA 1
ATOM 6005 C C . LEU A 1 387 ? 39.430 28.810 77.960 1.00 29.20 387 LEU A C 1
ATOM 6006 O O . LEU A 1 387 ? 39.722 28.054 78.899 1.00 31.24 387 LEU A O 1
ATOM 6022 N N . GLY A 1 388 ? 40.328 29.217 77.074 1.00 26.05 388 GLY A N 1
ATOM 6023 C CA . GLY A 1 388 ? 41.729 28.863 77.223 1.00 25.52 388 GLY A CA 1
ATOM 6024 C C . GLY A 1 388 ? 42.091 27.469 76.767 1.00 25.44 388 GLY A C 1
ATOM 6025 O O . GLY A 1 388 ? 43.138 26.953 77.167 1.00 25.73 388 GLY A O 1
ATOM 6029 N N . GLU A 1 389 ? 41.263 26.840 75.931 1.00 30.14 389 GLU A N 1
ATOM 6030 C CA . GLU A 1 389 ? 41.558 25.509 75.402 1.00 31.59 389 GLU A CA 1
ATOM 6031 C C . GLU A 1 389 ? 41.777 24.514 76.537 1.00 30.33 389 GLU A C 1
ATOM 6032 O O . GLU A 1 389 ? 42.691 23.689 76.509 1.00 29.91 389 GLU A O 1
ATOM 6044 N N . SER A 1 390 ? 40.908 24.584 77.536 1.00 27.91 390 SER A N 1
ATOM 6045 C CA . SER A 1 390 ? 40.913 23.677 78.673 1.00 27.90 390 SER A CA 1
ATOM 6046 C C . SER A 1 390 ? 39.696 22.764 78.586 1.00 27.35 390 SER A C 1
ATOM 6047 O O . SER A 1 390 ? 38.553 23.242 78.564 1.00 25.75 390 SER A O 1
ATOM 6055 N N . ASP A 1 391 ? 39.942 21.452 78.548 1.00 26.58 391 ASP A N 1
ATOM 6056 C CA . ASP A 1 391 ? 38.844 20.495 78.558 1.00 26.50 391 ASP A CA 1
ATOM 6057 C C . ASP A 1 391 ? 38.011 20.633 79.833 1.00 25.68 391 ASP A C 1
ATOM 6058 O O . ASP A 1 391 ? 36.785 20.513 79.797 1.00 24.87 391 ASP A O 1
ATOM 6067 N N . ALA A 1 392 ? 38.660 20.884 80.975 1.00 25.20 392 ALA A N 1
ATOM 6068 C CA . ALA A 1 392 ? 37.919 20.976 82.230 1.00 24.48 392 ALA A CA 1
ATOM 6069 C C . ALA A 1 392 ? 36.998 22.193 82.239 1.00 24.12 392 ALA A C 1
ATOM 6070 O O . ALA A 1 392 ? 35.860 22.113 82.720 1.00 23.30 392 ALA A O 1
ATOM 6077 N N . ARG A 1 393 ? 37.454 23.322 81.693 1.00 25.38 393 ARG A N 1
ATOM 6078 C CA . ARG A 1 393 ? 36.594 24.503 81.644 1.00 25.62 393 ARG A CA 1
ATOM 6079 C C . ARG A 1 393 ? 35.426 24.292 80.689 1.00 23.54 393 ARG A C 1
ATOM 6080 O O . ARG A 1 393 ? 34.294 24.687 80.991 1.00 22.68 393 ARG A O 1
ATOM 6101 N N . LEU A 1 394 ? 35.667 23.632 79.550 1.00 24.46 394 LEU A N 1
ATOM 6102 C CA . LEU A 1 394 ? 34.580 23.360 78.614 1.00 23.39 394 LEU A CA 1
ATOM 6103 C C . LEU A 1 394 ? 33.583 22.358 79.197 1.00 23.29 394 LEU A C 1
ATOM 6104 O O . LEU A 1 394 ? 32.364 22.516 79.029 1.00 22.47 394 LEU A O 1
ATOM 6120 N N . ARG A 1 395 ? 34.075 21.319 79.877 1.00 23.94 395 ARG A N 1
ATOM 6121 C CA . ARG A 1 395 ? 33.160 20.406 80.562 1.00 25.27 395 ARG A CA 1
ATOM 6122 C C . ARG A 1 395 ? 32.309 21.151 81.586 1.00 23.83 395 ARG A C 1
ATOM 6123 O O . ARG A 1 395 ? 31.095 20.923 81.690 1.00 23.35 395 ARG A O 1
ATOM 6144 N N . LEU A 1 396 ? 32.930 22.050 82.348 1.00 23.03 396 LEU A N 1
ATOM 6145 C CA . LEU A 1 396 ? 32.210 22.800 83.370 1.00 22.37 396 LEU A CA 1
ATOM 6146 C C . LEU A 1 396 ? 31.181 23.734 82.745 1.00 22.53 396 LEU A C 1
ATOM 6147 O O . LEU A 1 396 ? 30.037 23.801 83.210 1.00 21.48 396 LEU A O 1
ATOM 6163 N N . ALA A 1 397 ? 31.557 24.448 81.681 1.00 21.41 397 ALA A N 1
ATOM 6164 C CA . ALA A 1 397 ? 30.614 25.339 81.018 1.00 20.86 397 ALA A CA 1
ATOM 6165 C C . ALA A 1 397 ? 29.420 24.565 80.463 1.00 20.93 397 ALA A C 1
ATOM 6166 O O . ALA A 1 397 ? 28.275 25.020 80.567 1.00 20.62 397 ALA A O 1
ATOM 6173 N N . ARG A 1 398 ? 29.668 23.396 79.862 1.00 21.58 398 ARG A N 1
ATOM 6174 C CA . ARG A 1 398 ? 28.573 22.574 79.360 1.00 21.86 398 ARG A CA 1
ATOM 6175 C C . ARG A 1 398 ? 27.657 22.139 80.499 1.00 22.26 398 ARG A C 1
ATOM 6176 O O . ARG A 1 398 ? 26.428 22.268 80.408 1.00 22.30 398 ARG A O 1
ATOM 6197 N N . ALA A 1 399 ? 28.243 21.614 81.577 1.00 19.29 399 ALA A N 1
ATOM 6198 C CA . ALA A 1 399 ? 27.451 21.163 82.711 1.00 19.70 399 ALA A CA 1
ATOM 6199 C C . ALA A 1 399 ? 26.572 22.285 83.243 1.00 19.06 399 ALA A C 1
ATOM 6200 O O . ALA A 1 399 ? 25.377 22.084 83.487 1.00 19.13 399 ALA A O 1
ATOM 6207 N N . ILE A 1 400 ? 27.143 23.479 83.418 1.00 23.36 400 ILE A N 1
ATOM 6208 C CA . ILE A 1 400 ? 26.353 24.618 83.886 1.00 24.09 400 ILE A CA 1
ATOM 6209 C C . ILE A 1 400 ? 25.261 24.952 82.877 1.00 24.12 400 ILE A C 1
ATOM 6210 O O . ILE A 1 400 ? 24.099 25.187 83.241 1.00 24.37 400 ILE A O 1
ATOM 6226 N N . GLN A 1 401 ? 25.618 24.996 81.590 1.00 22.41 401 GLN A N 1
ATOM 6227 C CA . GLN A 1 401 ? 24.621 25.301 80.570 1.00 21.14 401 GLN A CA 1
ATOM 6228 C C . GLN A 1 401 ? 23.432 24.352 80.670 1.00 21.68 401 GLN A C 1
ATOM 6229 O O . GLN A 1 401 ? 22.274 24.778 80.572 1.00 22.39 401 GLN A O 1
ATOM 6243 N N . LEU A 1 402 ? 23.705 23.057 80.863 1.00 22.13 402 LEU A N 1
ATOM 6244 C CA . LEU A 1 402 ? 22.643 22.059 80.852 1.00 22.27 402 LEU A CA 1
ATOM 6245 C C . LEU A 1 402 ? 21.757 22.124 82.091 1.00 21.98 402 LEU A C 1
ATOM 6246 O O . LEU A 1 402 ? 20.626 21.625 82.049 1.00 22.93 402 LEU A O 1
ATOM 6262 N N . PHE A 1 403 ? 22.230 22.728 83.179 1.00 21.08 403 PHE A N 1
ATOM 6263 C CA . PHE A 1 403 ? 21.450 22.814 84.407 1.00 20.87 403 PHE A CA 1
ATOM 6264 C C . PHE A 1 403 ? 20.816 24.175 84.633 1.00 22.34 403 PHE A C 1
ATOM 6265 O O . PHE A 1 403 ? 20.025 24.323 85.573 1.00 22.84 403 PHE A O 1
ATOM 6282 N N . VAL A 1 404 ? 21.121 25.160 83.797 1.00 22.59 404 VAL A N 1
ATOM 6283 C CA . VAL A 1 404 ? 20.443 26.454 83.844 1.00 24.52 404 VAL A CA 1
ATOM 6284 C C . VAL A 1 404 ? 19.095 26.288 83.155 1.00 23.76 404 VAL A C 1
ATOM 6285 O O . VAL A 1 404 ? 18.985 25.505 82.204 1.00 23.38 404 VAL A O 1
ATOM 6298 N N . PRO A 1 405 ? 18.041 26.961 83.605 1.00 24.92 405 PRO A N 1
ATOM 6299 C CA . PRO A 1 405 ? 16.768 26.863 82.881 1.00 24.92 405 PRO A CA 1
ATOM 6300 C C . PRO A 1 405 ? 16.918 27.297 81.429 1.00 24.35 405 PRO A C 1
ATOM 6301 O O . PRO A 1 405 ? 17.633 28.254 81.111 1.00 23.41 405 PRO A O 1
ATOM 6312 N N . GLY A 1 406 ? 16.240 26.574 80.549 1.00 26.00 406 GLY A N 1
ATOM 6313 C CA . GLY A 1 406 ? 16.218 26.893 79.142 1.00 25.72 406 GLY A CA 1
ATOM 6314 C C . GLY A 1 406 ? 16.552 25.701 78.265 1.00 25.12 406 GLY A C 1
ATOM 6315 O O . GLY A 1 406 ? 17.104 24.699 78.737 1.00 24.54 406 GLY A O 1
ATOM 6319 N N . THR A 1 407 ? 16.212 25.803 76.986 1.00 23.19 407 THR A N 1
ATOM 6320 C CA . THR A 1 407 ? 16.522 24.769 76.018 1.00 22.65 407 THR A CA 1
ATOM 6321 C C . THR A 1 407 ? 17.978 24.905 75.607 1.00 22.05 407 THR A C 1
ATOM 6322 O O . THR A 1 407 ? 18.354 25.943 75.061 1.00 22.28 407 THR A O 1
ATOM 6333 N N . PRO A 1 408 ? 18.831 23.897 75.876 1.00 19.79 408 PRO A N 1
ATOM 6334 C CA . PRO A 1 408 ? 20.263 24.058 75.590 1.00 19.73 408 PRO A CA 1
ATOM 6335 C C . PRO A 1 408 ? 20.630 23.737 74.159 1.00 19.37 408 PRO A C 1
ATOM 6336 O O . PRO A 1 408 ? 20.419 22.612 73.690 1.00 19.14 408 PRO A O 1
ATOM 6347 N N . GLN A 1 409 ? 21.181 24.722 73.461 1.00 22.04 409 GLN A N 1
ATOM 6348 C CA . GLN A 1 409 ? 21.631 24.566 72.084 1.00 21.79 409 GLN A CA 1
ATOM 6349 C C . GLN A 1 409 ? 23.120 24.226 72.086 1.00 20.96 409 GLN A C 1
ATOM 6350 O O . GLN A 1 409 ? 23.914 24.906 72.741 1.00 21.10 409 GLN A O 1
ATOM 6364 N N . VAL A 1 410 ? 23.483 23.160 71.383 1.00 19.77 410 VAL A N 1
ATOM 6365 C CA . VAL A 1 410 ? 24.853 22.650 71.366 1.00 20.23 410 VAL A CA 1
ATOM 6366 C C . VAL A 1 410 ? 25.452 22.882 69.984 1.00 20.03 410 VAL A C 1
ATOM 6367 O O . VAL A 1 410 ? 24.977 22.320 68.988 1.00 20.16 410 VAL A O 1
ATOM 6380 N N . TRP A 1 411 ? 26.500 23.697 69.928 1.00 20.61 411 TRP A N 1
ATOM 6381 C CA . TRP A 1 411 ? 27.230 23.965 68.695 1.00 20.52 411 TRP A CA 1
ATOM 6382 C C . TRP A 1 411 ? 28.123 22.767 68.385 1.00 20.89 411 TRP A C 1
ATOM 6383 O O . TRP A 1 411 ? 28.917 22.336 69.231 1.00 20.74 411 TRP A O 1
ATOM 6404 N N . TYR A 1 412 ? 27.978 22.224 67.170 1.00 20.81 412 TYR A N 1
ATOM 6405 C CA . TYR A 1 412 ? 28.711 21.018 66.798 1.00 20.97 412 TYR A CA 1
ATOM 6406 C C . TYR A 1 412 ? 30.202 21.165 67.090 1.00 20.97 412 TYR A C 1
ATOM 6407 O O . TYR A 1 412 ? 30.852 20.212 67.533 1.00 21.17 412 TYR A O 1
ATOM 6425 N N . LEU A 1 413 ? 30.763 22.355 66.858 1.00 20.27 413 LEU A N 1
ATOM 6426 C CA . LEU A 1 413 ? 32.207 22.547 66.978 1.00 20.77 413 LEU A CA 1
ATOM 6427 C C . LEU A 1 413 ? 32.664 22.598 68.428 1.00 19.66 413 LEU A C 1
ATOM 6428 O O . LEU A 1 413 ? 33.796 22.203 68.726 1.00 19.70 413 LEU A O 1
ATOM 6444 N N . ASP A 1 414 ? 31.809 23.080 69.329 1.00 21.85 414 ASP A N 1
ATOM 6445 C CA . ASP A 1 414 ? 32.104 22.993 70.756 1.00 22.32 414 ASP A CA 1
ATOM 6446 C C . ASP A 1 414 ? 32.048 21.544 71.230 1.00 23.51 414 ASP A C 1
ATOM 6447 O O . ASP A 1 414 ? 32.870 21.119 72.053 1.00 24.80 414 ASP A O 1
ATOM 6456 N N . LEU A 1 415 ? 31.074 20.773 70.729 1.00 21.61 415 LEU A N 1
ATOM 6457 C CA . LEU A 1 415 ? 30.974 19.363 71.089 1.00 21.09 415 LEU A CA 1
ATOM 6458 C C . LEU A 1 415 ? 32.278 18.642 70.799 1.00 20.79 415 LEU A C 1
ATOM 6459 O O . LEU A 1 415 ? 32.702 17.772 71.565 1.00 20.73 415 LEU A O 1
ATOM 6475 N N . PHE A 1 416 ? 32.936 18.994 69.688 1.00 21.72 416 PHE A N 1
ATOM 6476 C CA . PHE A 1 416 ? 34.215 18.398 69.330 1.00 22.39 416 PHE A CA 1
ATOM 6477 C C . PHE A 1 416 ? 35.395 19.277 69.733 1.00 22.08 416 PHE A C 1
ATOM 6478 O O . PHE A 1 416 ? 36.506 19.060 69.262 1.00 22.10 416 PHE A O 1
ATOM 6495 N N . ALA A 1 417 ? 35.164 20.250 70.615 1.00 25.49 417 ALA A N 1
ATOM 6496 C CA . ALA A 1 417 ? 36.215 21.059 71.225 1.00 25.78 417 ALA A CA 1
ATOM 6497 C C . ALA A 1 417 ? 37.148 21.668 70.180 1.00 25.23 417 ALA A C 1
ATOM 6498 O O . ALA A 1 417 ? 38.370 21.652 70.313 1.00 25.60 417 ALA A O 1
ATOM 6505 N N . GLY A 1 418 ? 36.553 22.247 69.143 1.00 24.01 418 GLY A N 1
ATOM 6506 C CA . GLY A 1 418 ? 37.345 22.887 68.105 1.00 24.07 418 GLY A CA 1
ATOM 6507 C C . GLY A 1 418 ? 37.949 24.193 68.597 1.00 24.42 418 GLY A C 1
ATOM 6508 O O . GLY A 1 418 ? 37.254 25.016 69.217 1.00 24.21 418 GLY A O 1
ATOM 6512 N N . ALA A 1 419 ? 39.233 24.397 68.320 1.00 21.93 419 ALA A N 1
ATOM 6513 C CA . ALA A 1 419 ? 39.898 25.645 68.653 1.00 21.93 419 ALA A CA 1
ATOM 6514 C C . ALA A 1 419 ? 39.779 26.628 67.491 1.00 22.00 419 ALA A C 1
ATOM 6515 O O . ALA A 1 419 ? 39.354 26.276 66.384 1.00 22.14 419 ALA A O 1
ATOM 6522 N N . ASN A 1 420 ? 40.186 27.870 67.751 1.00 23.17 420 ASN A N 1
ATOM 6523 C CA . ASN A 1 420 ? 40.141 28.913 66.734 1.00 23.56 420 ASN A CA 1
ATOM 6524 C C . ASN A 1 420 ? 40.733 28.437 65.413 1.00 24.61 420 ASN A C 1
ATOM 6525 O O . ASN A 1 420 ? 41.866 27.956 65.363 1.00 25.18 420 ASN A O 1
ATOM 6536 N N . ASP A 1 421 ? 39.960 28.602 64.341 1.00 23.38 421 ASP A N 1
ATOM 6537 C CA . ASP A 1 421 ? 40.407 28.275 62.987 1.00 24.75 421 ASP A CA 1
ATOM 6538 C C . ASP A 1 421 ? 41.014 29.541 62.386 1.00 25.89 421 ASP A C 1
ATOM 6539 O O . ASP A 1 421 ? 40.405 30.249 61.582 1.00 25.83 421 ASP A O 1
ATOM 6548 N N . VAL A 1 422 ? 42.245 29.837 62.808 1.00 30.34 422 VAL A N 1
ATOM 6549 C CA . VAL A 1 422 ? 42.898 31.073 62.389 1.00 32.12 422 VAL A CA 1
ATOM 6550 C C . VAL A 1 422 ? 43.081 31.095 60.880 1.00 34.41 422 VAL A C 1
ATOM 6551 O O . VAL A 1 422 ? 42.860 32.125 60.228 1.00 34.78 422 VAL A O 1
ATOM 6564 N N . GLU A 1 423 ? 43.484 29.961 60.302 1.00 38.51 423 GLU A N 1
ATOM 6565 C CA . GLU A 1 423 ? 43.681 29.884 58.859 1.00 40.33 423 GLU A CA 1
ATOM 6566 C C . GLU A 1 423 ? 42.415 30.280 58.107 1.00 38.08 423 GLU A C 1
ATOM 6567 O O . GLU A 1 423 ? 42.459 31.099 57.178 1.00 37.22 423 GLU A O 1
ATOM 6579 N N . ALA A 1 424 ? 41.272 29.713 58.497 1.00 31.22 424 ALA A N 1
ATOM 6580 C CA . ALA A 1 424 ? 40.028 30.037 57.810 1.00 31.60 424 ALA A CA 1
ATOM 6581 C C . ALA A 1 424 ? 39.666 31.507 57.991 1.00 31.68 424 ALA A C 1
ATOM 6582 O O . ALA A 1 424 ? 39.135 32.141 57.073 1.00 31.31 424 ALA A O 1
ATOM 6589 N N . ALA A 1 425 ? 39.962 32.071 59.167 1.00 36.86 425 ALA A N 1
ATOM 6590 C CA . ALA A 1 425 ? 39.567 33.442 59.464 1.00 37.81 425 ALA A CA 1
ATOM 6591 C C . ALA A 1 425 ? 40.324 34.451 58.614 1.00 39.68 425 ALA A C 1
ATOM 6592 O O . ALA A 1 425 ? 39.818 35.551 58.368 1.00 40.36 425 ALA A O 1
ATOM 6599 N N . ASP A 1 426 ? 41.528 34.104 58.169 1.00 37.82 426 ASP A N 1
ATOM 6600 C CA . ASP A 1 426 ? 42.356 35.009 57.385 1.00 39.50 426 ASP A CA 1
ATOM 6601 C C . ASP A 1 426 ? 42.376 34.669 55.899 1.00 40.77 426 ASP A C 1
ATOM 6602 O O . ASP A 1 426 ? 43.048 35.365 55.133 1.00 41.58 426 ASP A O 1
ATOM 6611 N N . ARG A 1 427 ? 41.657 33.634 55.467 1.00 45.27 427 ARG A N 1
ATOM 6612 C CA . ARG A 1 427 ? 41.752 33.203 54.077 1.00 48.23 427 ARG A CA 1
ATOM 6613 C C . ARG A 1 427 ? 41.089 34.222 53.156 1.00 49.01 427 ARG A C 1
ATOM 6614 O O . ARG A 1 427 ? 39.949 34.637 53.388 1.00 48.23 427 ARG A O 1
ATOM 6635 N N . ALA A 1 428 ? 41.806 34.622 52.105 1.00 48.22 428 ALA A N 1
ATOM 6636 C CA . ALA A 1 428 ? 41.250 35.532 51.114 1.00 49.04 428 ALA A CA 1
ATOM 6637 C C . ALA A 1 428 ? 40.096 34.856 50.386 1.00 49.49 428 ALA A C 1
ATOM 6638 O O . ALA A 1 428 ? 40.231 33.731 49.896 1.00 50.14 428 ALA A O 1
ATOM 6645 N N . GLY A 1 429 ? 38.962 35.544 50.313 1.00 49.99 429 GLY A N 1
ATOM 6646 C CA . GLY A 1 429 ? 37.787 35.007 49.675 1.00 50.42 429 GLY A CA 1
ATOM 6647 C C . GLY A 1 429 ? 36.831 34.285 50.595 1.00 49.50 429 GLY A C 1
ATOM 6648 O O . GLY A 1 429 ? 35.739 33.904 50.150 1.00 49.33 429 GLY A O 1
ATOM 6652 N N . ALA A 1 430 ? 37.198 34.077 51.855 1.00 55.23 430 ALA A N 1
ATOM 6653 C CA . ALA A 1 430 ? 36.302 33.466 52.819 1.00 54.88 430 ALA A CA 1
ATOM 6654 C C . ALA A 1 430 ? 35.407 34.537 53.443 1.00 54.32 430 ALA A C 1
ATOM 6655 O O . ALA A 1 430 ? 35.510 35.727 53.141 1.00 54.46 430 ALA A O 1
ATOM 6662 N N . ASP A 1 431 ? 34.511 34.105 54.335 1.00 56.58 431 ASP A N 1
ATOM 6663 C CA . ASP A 1 431 ? 33.537 34.999 54.940 1.00 56.98 431 ASP A CA 1
ATOM 6664 C C . ASP A 1 431 ? 34.107 35.805 56.103 1.00 55.91 431 ASP A C 1
ATOM 6665 O O . ASP A 1 431 ? 33.332 36.379 56.880 1.00 56.72 431 ASP A O 1
ATOM 6674 N N . GLY A 1 432 ? 35.425 35.856 56.253 1.00 40.47 432 GLY A N 1
ATOM 6675 C CA . GLY A 1 432 ? 36.023 36.700 57.266 1.00 38.06 432 GLY A CA 1
ATOM 6676 C C . GLY A 1 432 ? 36.190 36.041 58.618 1.00 35.65 432 GLY A C 1
ATOM 6677 O O . GLY A 1 432 ? 36.417 34.832 58.710 1.00 35.38 432 GLY A O 1
ATOM 6681 N N . HIS A 1 433 ? 36.058 36.833 59.682 1.00 34.48 433 HIS A N 1
ATOM 6682 C CA . HIS A 1 433 ? 36.467 36.367 61.000 1.00 32.34 433 HIS A CA 1
ATOM 6683 C C . HIS A 1 433 ? 35.516 35.336 61.586 1.00 28.17 433 HIS A C 1
ATOM 6684 O O . HIS A 1 433 ? 35.934 34.539 62.433 1.00 27.89 433 HIS A O 1
ATOM 6698 N N . LYS A 1 434 ? 34.246 35.323 61.168 1.00 27.73 434 LYS A N 1
ATOM 6699 C CA . LYS A 1 434 ? 33.335 34.308 61.693 1.00 26.57 434 LYS A CA 1
ATOM 6700 C C . LYS A 1 434 ? 33.777 32.898 61.312 1.00 25.82 434 LYS A C 1
ATOM 6701 O O . LYS A 1 434 ? 33.397 31.941 61.993 1.00 24.55 434 LYS A O 1
ATOM 6720 N N . GLU A 1 435 ? 34.588 32.757 60.257 1.00 26.19 435 GLU A N 1
ATOM 6721 C CA . GLU A 1 435 ? 35.145 31.464 59.884 1.00 28.13 435 GLU A CA 1
ATOM 6722 C C . GLU A 1 435 ? 35.990 30.850 60.996 1.00 26.45 435 GLU A C 1
ATOM 6723 O O . GLU A 1 435 ? 36.238 29.640 60.980 1.00 26.34 435 GLU A O 1
ATOM 6735 N N . ILE A 1 436 ? 36.454 31.660 61.949 1.00 26.15 436 ILE A N 1
ATOM 6736 C CA . ILE A 1 436 ? 37.260 31.144 63.051 1.00 24.97 436 ILE A CA 1
ATOM 6737 C C . ILE A 1 436 ? 36.503 30.087 63.831 1.00 22.80 436 ILE A C 1
ATOM 6738 O O . ILE A 1 436 ? 37.114 29.270 64.520 1.00 22.37 436 ILE A O 1
ATOM 6754 N N . ASN A 1 437 ? 35.180 30.058 63.710 1.00 21.21 437 ASN A N 1
ATOM 6755 C CA . ASN A 1 437 ? 34.316 29.250 64.562 1.00 20.40 437 ASN A CA 1
ATOM 6756 C C . ASN A 1 437 ? 33.307 28.472 63.719 1.00 20.11 437 ASN A C 1
ATOM 6757 O O . ASN A 1 437 ? 32.222 28.139 64.191 1.00 19.59 437 ASN A O 1
ATOM 6768 N N . ARG A 1 438 ? 33.659 28.170 62.472 1.00 20.77 438 ARG A N 1
ATOM 6769 C CA . ARG A 1 438 ? 32.763 27.466 61.559 1.00 20.98 438 ARG A CA 1
ATOM 6770 C C . ARG A 1 438 ? 33.463 26.315 60.844 1.00 21.67 438 ARG A C 1
ATOM 6771 O O . ARG A 1 438 ? 33.058 25.927 59.743 1.00 22.31 438 ARG A O 1
ATOM 6792 N N . THR A 1 439 ? 34.488 25.740 61.463 1.00 21.85 439 THR A N 1
ATOM 6793 C CA . THR A 1 439 ? 35.252 24.678 60.816 1.00 23.48 439 THR A CA 1
ATOM 6794 C C . THR A 1 439 ? 34.356 23.509 60.422 1.00 23.14 439 THR A C 1
ATOM 6795 O O . THR A 1 439 ? 33.572 23.011 61.235 1.00 22.65 439 THR A O 1
ATOM 6806 N N . ASN A 1 440 ? 34.485 23.060 59.179 1.00 23.69 440 ASN A N 1
ATOM 6807 C CA . ASN A 1 440 ? 33.791 21.858 58.744 1.00 24.06 440 ASN A CA 1
ATOM 6808 C C . ASN A 1 440 ? 34.578 20.624 59.166 1.00 24.60 440 ASN A C 1
ATOM 6809 O O . ASN A 1 440 ? 35.806 20.578 59.032 1.00 25.33 440 ASN A O 1
ATOM 6820 N N . LEU A 1 441 ? 33.865 19.628 59.681 1.00 24.44 441 LEU A N 1
ATOM 6821 C CA . LEU A 1 441 ? 34.471 18.397 60.163 1.00 25.00 441 LEU A CA 1
ATOM 6822 C C . LEU A 1 441 ? 34.210 17.258 59.186 1.00 26.21 441 LEU A C 1
ATOM 6823 O O . LEU A 1 441 ? 33.124 17.153 58.610 1.00 26.94 441 LEU A O 1
ATOM 6839 N N . SER A 1 442 ? 35.208 16.402 59.010 1.00 27.08 442 SER A N 1
ATOM 6840 C CA . SER A 1 442 ? 35.063 15.203 58.205 1.00 28.26 442 SER A CA 1
ATOM 6841 C C . SER A 1 442 ? 34.510 14.069 59.067 1.00 28.24 442 SER A C 1
ATOM 6842 O O . SER A 1 442 ? 34.396 14.183 60.291 1.00 27.39 442 SER A O 1
ATOM 6850 N N . ALA A 1 443 ? 34.149 12.964 58.411 1.00 30.22 443 ALA A N 1
ATOM 6851 C CA . ALA A 1 443 ? 33.761 11.769 59.151 1.00 30.63 443 ALA A CA 1
ATOM 6852 C C . ALA A 1 443 ? 34.921 11.278 60.007 1.00 30.72 443 ALA A C 1
ATOM 6853 O O . ALA A 1 443 ? 34.723 10.804 61.130 1.00 30.16 443 ALA A O 1
ATOM 6860 N N . ALA A 1 444 ? 36.147 11.400 59.495 1.00 35.28 444 ALA A N 1
ATOM 6861 C CA . ALA A 1 444 ? 37.325 11.037 60.277 1.00 36.32 444 ALA A CA 1
ATOM 6862 C C . ALA A 1 444 ? 37.430 11.893 61.533 1.00 36.20 444 ALA A C 1
ATOM 6863 O O . ALA A 1 444 ? 37.625 11.367 62.635 1.00 36.26 444 ALA A O 1
ATOM 6870 N N . ASP A 1 445 ? 37.294 13.221 61.388 1.00 33.29 445 ASP A N 1
ATOM 6871 C CA . ASP A 1 445 ? 37.280 14.097 62.555 1.00 32.65 445 ASP A CA 1
ATOM 6872 C C . ASP A 1 445 ? 36.269 13.604 63.581 1.00 32.63 445 ASP A C 1
ATOM 6873 O O . ASP A 1 445 ? 36.548 13.577 64.786 1.00 31.62 445 ASP A O 1
ATOM 6882 N N . VAL A 1 446 ? 35.077 13.222 63.113 1.00 32.74 446 VAL A N 1
ATOM 6883 C CA . VAL A 1 446 ? 34.017 12.777 64.010 1.00 33.78 446 VAL A CA 1
ATOM 6884 C C . VAL A 1 446 ? 34.440 11.512 64.741 1.00 35.18 446 VAL A C 1
ATOM 6885 O O . VAL A 1 446 ? 34.272 11.389 65.960 1.00 33.69 446 VAL A O 1
ATOM 6898 N N . GLU A 1 447 ? 34.971 10.546 64.000 1.00 51.58 447 GLU A N 1
ATOM 6899 C CA . GLU A 1 447 ? 35.400 9.289 64.599 1.00 55.07 447 GLU A CA 1
ATOM 6900 C C . GLU A 1 447 ? 36.456 9.527 65.669 1.00 55.03 447 GLU A C 1
ATOM 6901 O O . GLU A 1 447 ? 36.291 9.121 66.824 1.00 56.05 447 GLU A O 1
ATOM 6913 N N . ALA A 1 448 ? 37.557 10.185 65.295 1.00 44.06 448 ALA A N 1
ATOM 6914 C CA . ALA A 1 448 ? 38.624 10.463 66.250 1.00 42.72 448 ALA A CA 1
ATOM 6915 C C . ALA A 1 448 ? 38.105 11.191 67.479 1.00 41.83 448 ALA A C 1
ATOM 6916 O O . ALA A 1 448 ? 38.611 10.975 68.588 1.00 42.74 448 ALA A O 1
ATOM 6923 N N . GLY A 1 449 ? 37.097 12.049 67.310 1.00 36.42 449 GLY A N 1
ATOM 6924 C CA . GLY A 1 449 ? 36.544 12.760 68.444 1.00 34.58 449 GLY A CA 1
ATOM 6925 C C . GLY A 1 449 ? 35.762 11.871 69.386 1.00 34.49 449 GLY A C 1
ATOM 6926 O O . GLY A 1 449 ? 35.732 12.121 70.596 1.00 34.42 449 GLY A O 1
ATOM 6930 N N . LEU A 1 450 ? 35.127 10.826 68.858 1.00 37.82 450 LEU A N 1
ATOM 6931 C CA . LEU A 1 450 ? 34.354 9.924 69.703 1.00 38.14 450 LEU A CA 1
ATOM 6932 C C . LEU A 1 450 ? 35.237 9.019 70.550 1.00 39.36 450 LEU A C 1
ATOM 6933 O O . LEU A 1 450 ? 34.707 8.170 71.277 1.00 40.65 450 LEU A O 1
ATOM 6949 N N . ALA A 1 451 ? 36.554 9.166 70.459 1.00 36.65 451 ALA A N 1
ATOM 6950 C CA . ALA A 1 451 ? 37.479 8.532 71.384 1.00 37.47 451 ALA A CA 1
ATOM 6951 C C . ALA A 1 451 ? 38.046 9.517 72.399 1.00 36.55 451 ALA A C 1
ATOM 6952 O O . ALA A 1 451 ? 38.874 9.127 73.225 1.00 36.99 451 ALA A O 1
ATOM 6959 N N . ARG A 1 452 ? 37.621 10.788 72.354 1.00 36.48 452 ARG A N 1
ATOM 6960 C CA . ARG A 1 452 ? 38.184 11.806 73.230 1.00 36.46 452 ARG A CA 1
ATOM 6961 C C . ARG A 1 452 ? 37.290 12.017 74.441 1.00 34.20 452 ARG A C 1
ATOM 6962 O O . ARG A 1 452 ? 36.070 12.147 74.284 1.00 32.60 452 ARG A O 1
ATOM 6983 N N . PRO A 1 453 ? 37.851 12.056 75.653 1.00 32.34 453 PRO A N 1
ATOM 6984 C CA . PRO A 1 453 ? 37.008 12.340 76.826 1.00 31.03 453 PRO A CA 1
ATOM 6985 C C . PRO A 1 453 ? 36.234 13.640 76.721 1.00 29.06 453 PRO A C 1
ATOM 6986 O O . PRO A 1 453 ? 35.081 13.702 77.159 1.00 27.85 453 PRO A O 1
ATOM 6997 N N . ILE A 1 454 ? 36.824 14.692 76.147 1.00 27.83 454 ILE A N 1
ATOM 6998 C CA . ILE A 1 454 ? 36.117 15.970 76.099 1.00 26.48 454 ILE A CA 1
ATOM 6999 C C . ILE A 1 454 ? 34.866 15.865 75.241 1.00 25.90 454 ILE A C 1
ATOM 7000 O O . ILE A 1 454 ? 33.891 16.590 75.465 1.00 26.18 454 ILE A O 1
ATOM 7016 N N . VAL A 1 455 ? 34.856 14.965 74.259 1.00 26.07 455 VAL A N 1
ATOM 7017 C CA . VAL A 1 455 ? 33.656 14.779 73.448 1.00 25.71 455 VAL A CA 1
ATOM 7018 C C . VAL A 1 455 ? 32.693 13.819 74.138 1.00 25.61 455 VAL A C 1
ATOM 7019 O O . VAL A 1 455 ? 31.492 14.089 74.251 1.00 25.68 455 VAL A O 1
ATOM 7032 N N . LEU A 1 456 ? 33.210 12.681 74.607 1.00 25.23 456 LEU A N 1
ATOM 7033 C CA . LEU A 1 456 ? 32.368 11.670 75.235 1.00 24.92 456 LEU A CA 1
ATOM 7034 C C . LEU A 1 456 ? 31.735 12.184 76.524 1.00 23.87 456 LEU A C 1
ATOM 7035 O O . LEU A 1 456 ? 30.561 11.910 76.798 1.00 23.16 456 LEU A O 1
ATOM 7051 N N . ASP A 1 457 ? 32.492 12.931 77.329 1.00 23.88 457 ASP A N 1
ATOM 7052 C CA . ASP A 1 457 ? 31.942 13.430 78.588 1.00 23.70 457 ASP A CA 1
ATOM 7053 C C . ASP A 1 457 ? 30.792 14.404 78.333 1.00 23.21 457 ASP A C 1
ATOM 7054 O O . ASP A 1 457 ? 29.774 14.381 79.038 1.00 23.05 457 ASP A O 1
ATOM 7063 N N . GLN A 1 458 ? 30.936 15.271 77.325 1.00 23.39 458 GLN A N 1
ATOM 7064 C CA . GLN A 1 458 ? 29.844 16.165 76.964 1.00 22.56 458 GLN A CA 1
ATOM 7065 C C . GLN A 1 458 ? 28.622 15.374 76.515 1.00 22.67 458 GLN A C 1
ATOM 7066 O O . GLN A 1 458 ? 27.486 15.709 76.874 1.00 21.83 458 GLN A O 1
ATOM 7080 N N . LEU A 1 459 ? 28.837 14.321 75.722 1.00 23.39 459 LEU A N 1
ATOM 7081 C CA . LEU A 1 459 ? 27.723 13.517 75.240 1.00 24.93 459 LEU A CA 1
ATOM 7082 C C . LEU A 1 459 ? 27.021 12.803 76.387 1.00 24.54 459 LEU A C 1
ATOM 7083 O O . LEU A 1 459 ? 25.791 12.682 76.384 1.00 24.49 459 LEU A O 1
ATOM 7099 N N . GLU A 1 460 ? 27.784 12.315 77.369 1.00 24.47 460 GLU A N 1
ATOM 7100 C CA . GLU A 1 460 ? 27.158 11.661 78.510 1.00 25.67 460 GLU A CA 1
ATOM 7101 C C . GLU A 1 460 ? 26.261 12.632 79.259 1.00 23.43 460 GLU A C 1
ATOM 7102 O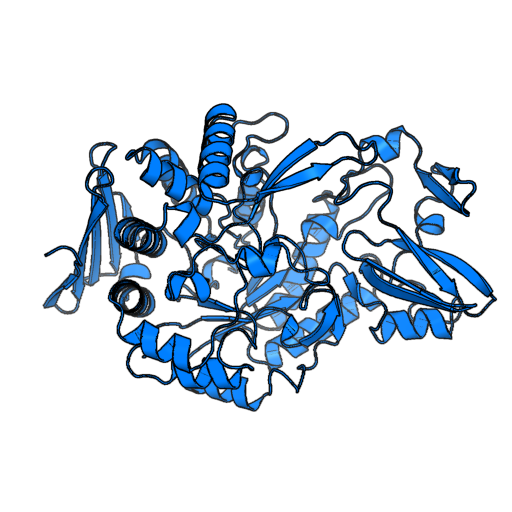 O . GLU A 1 460 ? 25.147 12.279 79.660 1.00 23.32 460 GLU A O 1
ATOM 7114 N N . MET A 1 461 ? 26.726 13.866 79.451 1.00 21.80 461 MET A N 1
ATOM 7115 C CA . MET A 1 461 ? 25.895 14.871 80.102 1.00 21.79 461 MET A CA 1
ATOM 7116 C C . MET A 1 461 ? 24.710 15.247 79.222 1.00 22.35 461 MET A C 1
ATOM 7117 O O . MET A 1 461 ? 23.600 15.447 79.723 1.00 23.34 461 MET A O 1
ATOM 7131 N N . ILE A 1 462 ? 24.929 15.345 77.912 1.00 22.99 462 ILE A N 1
ATOM 7132 C CA . ILE A 1 462 ? 23.860 15.731 76.997 1.00 22.79 462 ILE A CA 1
ATOM 7133 C C . ILE A 1 462 ? 22.752 14.686 77.008 1.00 23.01 462 ILE A C 1
ATOM 7134 O O . ILE A 1 462 ? 21.568 15.018 77.129 1.00 22.09 462 ILE A O 1
ATOM 7150 N N . ARG A 1 463 ? 23.123 13.406 76.903 1.00 25.71 463 ARG A N 1
ATOM 7151 C CA . ARG A 1 463 ? 22.117 12.348 76.894 1.00 28.00 463 ARG A CA 1
ATOM 7152 C C . ARG A 1 463 ? 21.282 12.368 78.173 1.00 28.21 463 ARG A C 1
ATOM 7153 O O . ARG A 1 463 ? 20.070 12.120 78.137 1.00 28.62 463 ARG A O 1
ATOM 7174 N N . LEU A 1 464 ? 21.908 12.661 79.312 1.00 26.85 464 LEU A N 1
ATOM 7175 C CA . LEU A 1 464 ? 21.162 12.757 80.566 1.00 27.13 464 LEU A CA 1
ATOM 7176 C C . LEU A 1 464 ? 20.210 13.945 80.541 1.00 25.61 464 LEU A C 1
ATOM 7177 O O . LEU A 1 464 ? 19.041 13.826 80.921 1.00 25.16 464 LEU A O 1
ATOM 7193 N N . ARG A 1 465 ? 20.699 15.109 80.094 1.00 24.32 465 ARG A N 1
ATOM 7194 C CA . ARG A 1 465 ? 19.856 16.297 80.042 1.00 22.57 465 ARG A CA 1
ATOM 7195 C C . ARG A 1 465 ? 18.681 16.116 79.090 1.00 22.59 465 ARG A C 1
ATOM 7196 O O . ARG A 1 465 ? 17.602 16.663 79.330 1.00 22.33 465 ARG A O 1
ATOM 7217 N N . ASN A 1 466 ? 18.870 15.363 78.009 1.00 25.15 466 ASN A N 1
ATOM 7218 C CA . ASN A 1 466 ? 17.816 15.193 77.020 1.00 25.28 466 ASN A CA 1
ATOM 7219 C C . ASN A 1 466 ? 16.761 14.189 77.451 1.00 26.81 466 ASN A C 1
ATOM 7220 O O . ASN A 1 466 ? 15.634 14.253 76.955 1.00 28.19 466 ASN A O 1
ATOM 7231 N N . ALA A 1 467 ? 17.088 13.284 78.375 1.00 24.93 467 ALA A N 1
ATOM 7232 C CA . ALA A 1 467 ? 16.208 12.166 78.708 1.00 25.56 467 ALA A CA 1
ATOM 7233 C C . ALA A 1 467 ? 15.611 12.218 80.109 1.00 25.79 467 ALA A C 1
ATOM 7234 O O . ALA A 1 467 ? 14.468 11.785 80.286 1.00 26.67 467 ALA A O 1
ATOM 7241 N N . SER A 1 468 ? 16.322 12.745 81.100 1.00 24.72 468 SER A N 1
ATOM 7242 C CA . SER A 1 468 ? 15.828 12.670 82.476 1.00 24.47 468 SER A CA 1
ATOM 7243 C C . SER A 1 468 ? 14.593 13.544 82.670 1.00 23.31 468 SER A C 1
ATOM 7244 O O . SER A 1 468 ? 14.624 14.735 82.342 1.00 22.56 468 SER A O 1
ATOM 7252 N N . PRO A 1 469 ? 13.504 13.011 83.232 1.00 26.33 469 PRO A N 1
ATOM 7253 C CA . PRO A 1 469 ? 12.343 13.866 83.512 1.00 26.61 469 PRO A CA 1
ATOM 7254 C C . PRO A 1 469 ? 12.599 14.907 84.585 1.00 26.37 469 PRO A C 1
ATOM 7255 O O . PRO A 1 469 ? 11.732 15.766 84.797 1.00 27.04 469 PRO A O 1
ATOM 7266 N N . ALA A 1 470 ? 13.758 14.867 85.260 1.00 23.53 470 ALA A N 1
ATOM 7267 C CA . ALA A 1 470 ? 14.035 15.850 86.299 1.00 23.38 470 ALA A CA 1
ATOM 7268 C C . ALA A 1 470 ? 13.991 17.264 85.745 1.00 22.46 470 ALA A C 1
ATOM 7269 O O . ALA A 1 470 ? 13.517 18.196 86.416 1.00 22.53 470 ALA A O 1
ATOM 7276 N N . PHE A 1 471 ? 14.489 17.447 84.526 1.00 21.83 471 PHE A N 1
ATOM 7277 C CA . PHE A 1 471 ? 14.571 18.770 83.932 1.00 22.09 471 PHE A CA 1
ATOM 7278 C C . PHE A 1 471 ? 13.224 19.282 83.451 1.00 22.59 471 PHE A C 1
ATOM 7279 O O . PHE A 1 471 ? 13.133 20.455 83.063 1.00 21.65 471 PHE A O 1
ATOM 7296 N N . ASP A 1 472 ? 12.189 18.451 83.492 1.00 24.92 472 ASP A N 1
ATOM 7297 C CA . ASP A 1 472 ? 10.823 18.895 83.262 1.00 26.80 472 ASP A CA 1
ATOM 7298 C C . ASP A 1 472 ? 10.150 19.405 84.536 1.00 27.73 472 ASP A C 1
ATOM 7299 O O . ASP A 1 472 ? 8.987 19.815 84.485 1.00 28.03 472 ASP A O 1
ATOM 7308 N N . GLY A 1 473 ? 10.848 19.388 85.668 1.00 26.91 473 GLY A N 1
ATOM 7309 C CA . GLY A 1 473 ? 10.262 19.753 86.938 1.00 27.23 473 GLY A CA 1
ATOM 7310 C C . GLY A 1 473 ? 10.721 21.087 87.488 1.00 26.22 473 GLY A C 1
ATOM 7311 O O . GLY A 1 473 ? 10.851 22.069 86.747 1.00 25.17 473 GLY A O 1
ATOM 7315 N N . ARG A 1 474 ? 10.964 21.128 88.794 1.00 26.75 474 ARG A N 1
ATOM 7316 C CA . ARG A 1 474 ? 11.272 22.365 89.495 1.00 27.65 474 ARG A CA 1
ATOM 7317 C C . ARG A 1 474 ? 12.778 22.564 89.592 1.00 26.38 474 ARG A C 1
ATOM 7318 O O . ARG A 1 474 ? 13.523 21.629 89.890 1.00 26.42 474 ARG A O 1
ATOM 7339 N N . PHE A 1 475 ? 13.214 23.786 89.324 1.00 26.26 475 PHE A N 1
ATOM 7340 C CA . PHE A 1 475 ? 14.621 24.163 89.401 1.00 25.05 475 PHE A CA 1
ATOM 7341 C C . PHE A 1 475 ? 14.886 24.904 90.704 1.00 25.16 475 PHE A C 1
ATOM 7342 O O . PHE A 1 475 ? 14.033 25.665 91.181 1.00 25.67 475 PHE A O 1
ATOM 7359 N N . GLU A 1 476 ? 16.065 24.685 91.269 1.00 25.26 476 GLU A N 1
ATOM 7360 C CA . GLU A 1 476 ? 16.437 25.319 92.519 1.00 27.77 476 GLU A CA 1
ATOM 7361 C C . GLU A 1 476 ? 17.933 25.577 92.510 1.00 27.00 476 GLU A C 1
ATOM 7362 O O . GLU A 1 476 ? 18.705 24.739 92.050 1.00 26.11 476 GLU A O 1
ATOM 7374 N N . VAL A 1 477 ? 18.325 26.750 92.987 1.00 27.29 477 VAL A N 1
ATOM 7375 C CA . VAL A 1 477 ? 19.722 27.040 93.294 1.00 27.29 477 VAL A CA 1
ATOM 7376 C C . VAL A 1 477 ? 19.947 26.707 94.764 1.00 28.37 477 VAL A C 1
ATOM 7377 O O . VAL A 1 477 ? 19.339 27.319 95.647 1.00 30.01 477 VAL A O 1
ATOM 7390 N N . VAL A 1 478 ? 20.803 25.731 95.033 1.00 29.13 478 VAL A N 1
ATOM 7391 C CA . VAL A 1 478 ? 21.117 25.366 96.414 1.00 30.15 478 VAL A CA 1
ATOM 7392 C C . VAL A 1 478 ? 22.160 26.353 96.929 1.00 30.72 478 VAL A C 1
ATOM 7393 O O . VAL A 1 478 ? 23.219 26.498 96.311 1.00 30.56 478 VAL A O 1
ATOM 7406 N N . PRO A 1 479 ? 21.914 27.044 98.042 1.00 31.77 479 PRO A N 1
ATOM 7407 C CA . PRO A 1 479 ? 22.861 28.080 98.483 1.00 31.86 479 PRO A CA 1
ATOM 7408 C C . PRO A 1 479 ? 24.243 27.518 98.777 1.00 31.68 479 PRO A C 1
ATOM 7409 O O . PRO A 1 479 ? 24.391 26.522 99.488 1.00 31.56 479 PRO A O 1
ATOM 7420 N N . THR A 1 480 ? 25.260 28.196 98.241 1.00 30.32 480 THR A N 1
ATOM 7421 C CA . THR A 1 480 ? 26.662 27.882 98.481 1.00 29.30 480 THR A CA 1
ATOM 7422 C C . THR A 1 480 ? 27.415 29.199 98.622 1.00 30.23 480 THR A C 1
ATOM 7423 O O . THR A 1 480 ? 26.842 30.281 98.466 1.00 29.51 480 THR A O 1
ATOM 7434 N N . ASP A 1 481 ? 28.710 29.122 98.912 1.00 34.09 481 ASP A N 1
ATOM 7435 C CA . ASP A 1 481 ? 29.537 30.318 98.811 1.00 36.55 481 ASP A CA 1
ATOM 7436 C C . ASP A 1 481 ? 29.743 30.675 97.341 1.00 33.69 481 ASP A C 1
ATOM 7437 O O . ASP A 1 481 ? 29.487 29.875 96.439 1.00 31.74 481 ASP A O 1
ATOM 7446 N N . ASP A 1 482 ? 30.206 31.903 97.108 1.00 34.91 482 ASP A N 1
ATOM 7447 C CA . ASP A 1 482 ? 30.206 32.443 95.755 1.00 35.19 482 ASP A CA 1
ATOM 7448 C C . ASP A 1 482 ? 31.185 31.746 94.817 1.00 31.32 482 ASP A C 1
ATOM 7449 O O . ASP A 1 482 ? 31.138 32.013 93.615 1.00 29.71 482 ASP A O 1
ATOM 7458 N N . THR A 1 483 ? 32.055 30.867 95.312 1.00 27.03 483 THR A N 1
ATOM 7459 C CA . THR A 1 483 ? 32.965 30.143 94.430 1.00 27.17 483 THR A CA 1
ATOM 7460 C C . THR A 1 483 ? 32.416 28.789 93.992 1.00 28.53 483 THR A C 1
ATOM 7461 O O . THR A 1 483 ? 33.115 28.043 93.297 1.00 28.52 483 THR A O 1
ATOM 7472 N N . ARG A 1 484 ? 31.185 28.455 94.368 1.00 32.58 484 ARG A N 1
ATOM 7473 C CA . ARG A 1 484 ? 30.574 27.195 93.977 1.00 33.55 484 ARG A CA 1
ATOM 7474 C C . ARG A 1 484 ? 29.230 27.465 93.319 1.00 31.70 484 ARG A C 1
ATOM 7475 O O . ARG A 1 484 ? 28.685 28.571 93.385 1.00 32.11 484 ARG A O 1
ATOM 7496 N N . LEU A 1 485 ? 28.694 26.431 92.680 1.00 28.52 485 LEU A N 1
ATOM 7497 C CA . LEU A 1 485 ? 27.405 26.531 92.010 1.00 28.42 485 LEU A CA 1
ATOM 7498 C C . LEU A 1 485 ? 26.724 25.179 92.122 1.00 27.20 485 LEU A C 1
ATOM 7499 O O . LEU A 1 485 ? 27.243 24.176 91.622 1.00 26.66 485 LEU A O 1
ATOM 7515 N N . GLN A 1 486 ? 25.572 25.152 92.786 1.00 27.78 486 GLN A N 1
ATOM 7516 C CA . GLN A 1 486 ? 24.849 23.911 93.035 1.00 28.67 486 GLN A CA 1
ATOM 7517 C C . GLN A 1 486 ? 23.428 24.078 92.513 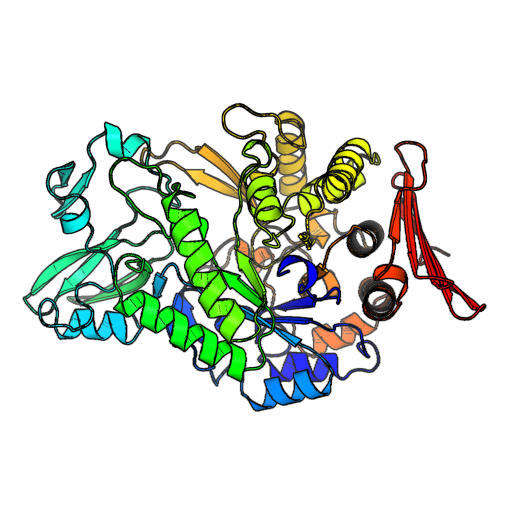1.00 26.65 486 GLN A C 1
ATOM 7518 O O . GLN A 1 486 ? 22.626 24.802 93.111 1.00 27.10 486 GLN A O 1
ATOM 7532 N N . LEU A 1 487 ? 23.130 23.415 91.396 1.00 23.07 487 LEU A N 1
ATOM 7533 C CA . LEU A 1 487 ? 21.865 23.566 90.688 1.00 21.94 487 LEU A CA 1
ATOM 7534 C C . LEU A 1 487 ? 21.129 22.236 90.695 1.00 22.80 487 LEU A C 1
ATOM 7535 O O . LEU A 1 487 ? 21.720 21.193 90.394 1.00 22.64 487 LEU A O 1
ATOM 7551 N N . ARG A 1 488 ? 19.837 22.281 91.025 1.00 23.13 488 ARG A N 1
ATOM 7552 C CA . ARG A 1 488 ? 19.060 21.083 91.307 1.00 23.29 488 ARG A CA 1
ATOM 7553 C C . ARG A 1 488 ? 17.747 21.111 90.541 1.00 22.72 488 ARG A C 1
ATOM 7554 O O . ARG A 1 488 ? 17.047 22.130 90.535 1.00 22.34 488 ARG A O 1
ATOM 7575 N N . TRP A 1 489 ? 17.426 19.996 89.890 1.00 23.30 489 TRP A N 1
ATOM 7576 C CA . TRP A 1 489 ? 16.151 19.802 89.221 1.00 23.23 489 TRP A CA 1
ATOM 7577 C C . TRP A 1 489 ? 15.443 18.607 89.839 1.00 24.37 489 TRP A C 1
ATOM 7578 O O . TRP A 1 489 ? 16.061 17.566 90.081 1.00 24.55 489 TRP A O 1
ATOM 7599 N N . GLN A 1 490 ? 14.142 18.756 90.114 1.00 26.18 490 GLN A N 1
ATOM 7600 C CA . GLN A 1 490 ? 13.370 17.649 90.661 1.00 26.57 490 GLN A CA 1
ATOM 7601 C C . GLN A 1 490 ? 12.006 17.572 89.993 1.00 27.31 490 GLN A C 1
ATOM 7602 O O . GLN A 1 490 ? 11.293 18.576 89.908 1.00 27.31 490 GLN A O 1
ATOM 7616 N N . ASN A 1 491 ? 11.642 16.368 89.551 1.00 26.27 491 ASN A N 1
ATOM 7617 C CA . ASN A 1 491 ? 10.334 16.093 88.963 1.00 26.58 491 ASN A CA 1
ATOM 7618 C C . ASN A 1 491 ? 9.790 14.861 89.677 1.00 27.15 491 ASN A C 1
ATOM 7619 O O . ASN A 1 491 ? 10.110 13.731 89.307 1.00 27.96 491 ASN A O 1
ATOM 7630 N N . GLY A 1 492 ? 8.986 15.071 90.712 1.00 28.01 492 GLY A N 1
ATOM 7631 C CA . GLY A 1 492 ? 8.552 13.960 91.532 1.00 29.23 492 GLY A CA 1
ATOM 7632 C C . GLY A 1 492 ? 9.713 13.337 92.279 1.00 30.14 492 GLY A C 1
ATOM 7633 O O . GLY A 1 492 ? 10.359 14.005 93.089 1.00 29.90 492 GLY A O 1
ATOM 7637 N N . SER A 1 493 ? 9.998 12.068 92.008 1.00 29.98 493 SER A N 1
ATOM 7638 C CA . SER A 1 493 ? 11.091 11.374 92.671 1.00 30.93 493 SER A CA 1
ATOM 7639 C C . SER A 1 493 ? 12.372 11.349 91.852 1.00 29.47 493 SER A C 1
ATOM 7640 O O . SER A 1 493 ? 13.349 10.735 92.286 1.00 30.34 493 SER A O 1
ATOM 7648 N N . THR A 1 494 ? 12.397 11.991 90.686 1.00 28.53 494 THR A N 1
ATOM 7649 C CA . THR A 1 494 ? 13.590 12.047 89.851 1.00 27.19 494 THR A CA 1
ATOM 7650 C C . THR A 1 494 ? 14.323 13.356 90.118 1.00 25.83 494 THR A C 1
ATOM 7651 O O . THR A 1 494 ? 13.736 14.440 90.012 1.00 25.46 494 THR A O 1
ATOM 7662 N N . VAL A 1 495 ? 15.608 13.256 90.446 1.00 26.94 495 VAL A N 1
ATOM 7663 C CA . VAL A 1 495 ? 16.395 14.410 90.857 1.00 26.10 495 VAL A CA 1
ATOM 7664 C C . VAL A 1 495 ? 17.709 14.421 90.089 1.00 25.11 495 VAL A C 1
ATOM 7665 O O . VAL A 1 495 ? 18.377 13.386 89.977 1.00 25.53 495 VAL A O 1
ATOM 7678 N N . ALA A 1 496 ? 18.077 15.591 89.579 1.00 23.29 496 ALA A N 1
ATOM 7679 C CA . ALA A 1 496 ? 19.371 15.829 88.959 1.00 23.19 496 ALA A CA 1
ATOM 7680 C C . ALA A 1 496 ? 20.024 16.986 89.701 1.00 23.53 496 ALA A C 1
ATOM 7681 O O . ALA A 1 496 ? 19.429 18.064 89.818 1.00 23.20 496 ALA A O 1
ATOM 7688 N N . LEU A 1 497 ? 21.223 16.754 90.220 1.00 25.95 497 LEU A N 1
ATOM 7689 C CA . LEU A 1 497 ? 21.945 17.740 91.012 1.00 26.47 497 LEU A CA 1
ATOM 7690 C C . LEU A 1 497 ? 23.318 17.962 90.397 1.00 26.10 497 LEU A C 1
ATOM 7691 O O . LEU A 1 497 ? 24.098 17.011 90.256 1.00 26.58 497 LEU A O 1
ATOM 7707 N N . LEU A 1 498 ? 23.605 19.207 90.029 1.00 22.76 498 LEU A N 1
ATOM 7708 C CA . LEU A 1 498 ? 24.945 19.622 89.634 1.00 22.78 498 LEU A CA 1
ATOM 7709 C C . LEU A 1 498 ? 25.601 20.280 90.843 1.00 23.27 498 LEU A C 1
ATOM 7710 O O . LEU A 1 498 ? 25.069 21.252 91.389 1.00 23.75 498 LEU A O 1
ATOM 7726 N N . ASP A 1 499 ? 26.738 19.747 91.264 1.00 23.88 499 ASP A N 1
ATOM 7727 C CA . ASP A 1 499 ? 27.521 20.303 92.367 1.00 26.01 499 ASP A CA 1
ATOM 7728 C C . ASP A 1 499 ? 28.867 20.715 91.778 1.00 25.63 499 ASP A C 1
ATOM 7729 O O . ASP A 1 499 ? 29.745 19.870 91.588 1.00 25.75 499 ASP A O 1
ATOM 7738 N N . ALA A 1 500 ? 29.028 22.010 91.493 1.00 26.17 500 ALA A N 1
ATOM 7739 C CA . ALA A 1 500 ? 30.186 22.506 90.768 1.00 25.95 500 ALA A CA 1
ATOM 7740 C C . ALA A 1 500 ? 31.015 23.449 91.632 1.00 27.09 500 ALA A C 1
ATOM 7741 O O . ALA A 1 500 ? 30.487 24.199 92.459 1.00 27.53 500 ALA A O 1
ATOM 7748 N N . ASP A 1 501 ? 32.327 23.398 91.422 1.00 27.15 501 ASP A N 1
ATOM 7749 C CA . ASP A 1 501 ? 33.302 24.216 92.137 1.00 27.26 501 ASP A CA 1
ATOM 7750 C C . ASP A 1 501 ? 34.073 25.029 91.104 1.00 26.12 501 ASP A C 1
ATOM 7751 O O . ASP A 1 501 ? 34.876 24.473 90.344 1.00 26.56 501 ASP A O 1
ATOM 7760 N N . LEU A 1 502 ? 33.824 26.339 91.068 1.00 22.78 502 LEU A N 1
ATOM 7761 C CA . LEU A 1 502 ? 34.424 27.177 90.036 1.00 21.89 502 LEU A CA 1
ATOM 7762 C C . LEU A 1 502 ? 35.913 27.405 90.282 1.00 21.98 502 LEU A C 1
ATOM 7763 O O . LEU A 1 502 ? 36.659 27.666 89.336 1.00 21.88 502 LEU A O 1
ATOM 7779 N N . ALA A 1 503 ? 36.356 27.311 91.534 1.00 24.97 503 ALA A N 1
ATOM 7780 C CA . ALA A 1 503 ? 37.767 27.520 91.847 1.00 26.54 503 ALA A CA 1
ATOM 7781 C C . ALA A 1 503 ? 38.620 26.361 91.341 1.00 27.14 503 ALA A C 1
ATOM 7782 O O . ALA A 1 503 ? 39.663 26.571 90.714 1.00 27.40 503 ALA A O 1
ATOM 7789 N N . THR A 1 504 ? 38.202 25.128 91.622 1.00 24.18 504 THR A N 1
ATOM 7790 C CA . THR A 1 504 ? 38.929 23.941 91.203 1.00 24.87 504 THR A CA 1
ATOM 7791 C C . THR A 1 504 ? 38.511 23.443 89.825 1.00 24.45 504 THR A C 1
ATOM 7792 O O . THR A 1 504 ? 39.185 22.576 89.263 1.00 23.47 504 THR A O 1
ATOM 7803 N N . GLU A 1 505 ? 37.416 23.971 89.277 1.00 28.60 505 GLU A N 1
ATOM 7804 C CA . GLU A 1 505 ? 36.823 23.547 88.014 1.00 30.31 505 GLU A CA 1
ATOM 7805 C C . GLU A 1 505 ? 36.263 22.133 88.072 1.00 31.31 505 GLU A C 1
ATOM 7806 O O . GLU A 1 505 ? 35.949 21.552 87.026 1.00 32.57 505 GLU A O 1
ATOM 7818 N N . ARG A 1 506 ? 36.105 21.567 89.257 1.00 31.50 506 ARG A N 1
ATOM 7819 C CA . ARG A 1 506 ? 35.554 20.232 89.407 1.00 31.56 506 ARG A CA 1
ATOM 7820 C C . ARG A 1 506 ? 34.043 20.285 89.631 1.00 29.15 506 ARG A C 1
ATOM 7821 O O . ARG A 1 506 ? 33.487 21.291 90.076 1.00 27.73 506 ARG A O 1
ATOM 7842 N N . PHE A 1 507 ? 33.382 19.179 89.303 1.00 28.18 507 PHE A N 1
ATOM 7843 C CA . PHE A 1 507 ? 31.946 19.068 89.506 1.00 27.01 507 PHE A CA 1
ATOM 7844 C C . PHE A 1 507 ? 31.547 17.605 89.400 1.00 26.66 507 PHE A C 1
ATOM 7845 O O . PHE A 1 507 ? 32.258 16.786 88.805 1.00 26.68 507 PHE A O 1
ATOM 7862 N N . THR A 1 508 ? 30.400 17.289 89.991 1.00 25.25 508 THR A N 1
ATOM 7863 C CA . THR A 1 508 ? 29.769 15.989 89.830 1.00 26.34 508 THR A CA 1
ATOM 7864 C C . THR A 1 508 ? 28.293 16.209 89.525 1.00 25.16 508 THR A C 1
ATOM 7865 O O . THR A 1 508 ? 27.715 17.239 89.897 1.00 24.05 508 THR A O 1
ATOM 7876 N N . ILE A 1 509 ? 27.689 15.241 88.847 1.00 27.87 509 ILE A N 1
ATOM 7877 C CA . ILE A 1 509 ? 26.253 15.250 88.586 1.00 28.17 509 ILE A CA 1
ATOM 7878 C C . ILE A 1 509 ? 25.660 14.004 89.228 1.00 29.32 509 ILE A C 1
ATOM 7879 O O . ILE A 1 509 ? 26.063 12.881 88.903 1.00 30.05 509 ILE A O 1
ATOM 7895 N N . THR A 1 510 ? 24.719 14.206 90.146 1.00 29.02 510 THR A N 1
ATOM 7896 C CA . THR A 1 510 ? 23.990 13.121 90.779 1.00 30.56 510 THR A CA 1
ATOM 7897 C C . THR A 1 510 ? 22.600 13.021 90.164 1.00 31.14 510 THR A C 1
ATOM 7898 O O . THR A 1 510 ? 21.875 14.022 90.083 1.00 31.41 510 THR A O 1
ATOM 7909 N N . HIS A 1 511 ? 22.226 11.818 89.747 1.00 29.61 511 HIS A N 1
ATOM 7910 C CA . HIS A 1 511 ? 20.934 11.574 89.123 1.00 30.03 511 HIS A CA 1
ATOM 7911 C C . HIS A 1 511 ? 20.230 10.469 89.893 1.00 31.79 511 HIS A C 1
ATOM 7912 O O . HIS A 1 511 ? 20.723 9.338 89.955 1.00 32.66 511 HIS A O 1
ATOM 7926 N N . GLU A 1 512 ? 19.100 10.802 90.503 1.00 33.72 512 GLU A N 1
ATOM 7927 C CA . GLU A 1 512 ? 18.267 9.833 91.203 1.00 36.52 512 GLU A CA 1
ATOM 7928 C C . GLU A 1 512 ? 17.043 9.568 90.339 1.00 35.48 512 GLU A C 1
ATOM 7929 O O . GLU A 1 512 ? 16.278 10.493 90.046 1.00 33.96 512 GLU A O 1
ATOM 7941 N N . HIS A 1 513 ? 16.870 8.321 89.917 1.00 35.42 513 HIS A N 1
ATOM 7942 C CA . HIS A 1 513 ? 15.725 7.966 89.091 1.00 36.45 513 HIS A CA 1
ATOM 7943 C C . HIS A 1 513 ? 15.318 6.532 89.387 1.00 38.92 513 HIS A C 1
ATOM 7944 O O . HIS A 1 513 ? 16.155 5.626 89.349 1.00 38.93 513 HIS A O 1
ATOM 7958 N N . ASP A 1 514 ? 14.033 6.338 89.683 1.00 48.76 514 ASP A N 1
ATOM 7959 C CA . ASP A 1 514 ? 13.499 5.020 90.019 1.00 52.73 514 ASP A CA 1
ATOM 7960 C C . ASP A 1 514 ? 14.277 4.378 91.163 1.00 52.79 514 ASP A C 1
ATOM 7961 O O . ASP A 1 514 ? 14.574 3.182 91.149 1.00 53.64 514 ASP A O 1
ATOM 7970 N N . GLY A 1 515 ? 14.603 5.179 92.176 1.00 45.16 515 GLY A N 1
ATOM 7971 C CA . GLY A 1 515 ? 15.309 4.683 93.339 1.00 45.81 515 GLY A CA 1
ATOM 7972 C C . GLY A 1 515 ? 16.761 4.331 93.119 1.00 45.80 515 GLY A C 1
ATOM 7973 O O . GLY A 1 515 ? 17.454 4.001 94.088 1.00 46.37 515 GLY A O 1
ATOM 7977 N N . HIS A 1 516 ? 17.245 4.380 91.889 1.00 50.57 516 HIS A N 1
ATOM 7978 C CA . HIS A 1 516 ? 18.647 4.144 91.569 1.00 50.88 516 HIS A CA 1
ATOM 7979 C C . HIS A 1 516 ? 19.374 5.481 91.501 1.00 47.34 516 HIS A C 1
ATOM 7980 O O . HIS A 1 516 ? 18.846 6.458 90.965 1.00 45.38 516 HIS A O 1
ATOM 7994 N N . THR A 1 517 ? 20.575 5.521 92.071 1.00 43.23 517 THR A N 1
ATOM 7995 C CA . THR A 1 517 ? 21.406 6.711 92.089 1.00 41.08 517 THR A CA 1
ATOM 7996 C C . THR A 1 517 ? 22.670 6.449 91.285 1.00 40.59 517 THR A C 1
ATOM 7997 O O . THR A 1 517 ? 23.380 5.476 91.543 1.00 41.89 517 THR A O 1
ATOM 8008 N N . GLU A 1 518 ? 22.936 7.306 90.303 1.00 44.09 518 GLU A N 1
ATOM 8009 C CA . GLU A 1 518 ? 24.158 7.235 89.516 1.00 45.07 518 GLU A CA 1
ATOM 8010 C C . GLU A 1 518 ? 24.866 8.581 89.591 1.00 44.27 518 GLU A C 1
ATOM 8011 O O . GLU A 1 518 ? 24.224 9.636 89.635 1.00 43.70 518 GLU A O 1
ATOM 8023 N N . ILE A 1 519 ? 26.199 8.538 89.600 1.00 40.49 519 ILE A N 1
ATOM 8024 C CA . ILE A 1 519 ? 27.023 9.732 89.730 1.00 38.32 519 ILE A CA 1
ATOM 8025 C C . ILE A 1 519 ? 27.858 9.902 88.469 1.00 36.72 519 ILE A C 1
ATOM 8026 O O . ILE A 1 519 ? 28.537 8.964 88.031 1.00 38.09 519 ILE A O 1
ATOM 8042 N N . LEU A 1 520 ? 27.806 11.099 87.895 1.00 31.35 520 LEU A N 1
ATOM 8043 C CA . LEU A 1 520 ? 28.632 11.470 86.757 1.00 31.15 520 LEU A CA 1
ATOM 8044 C C . LEU A 1 520 ? 29.734 12.403 87.240 1.00 32.06 520 LEU A C 1
ATOM 8045 O O . LEU A 1 520 ? 29.475 13.330 88.013 1.00 32.10 520 LEU A O 1
ATOM 8061 N N . GLY A 1 521 ? 30.954 12.148 86.793 1.00 34.61 521 GLY A N 1
ATOM 8062 C CA . GLY A 1 521 ? 32.094 12.959 87.169 1.00 35.29 521 GLY A CA 1
ATOM 8063 C C . GLY A 1 521 ? 33.253 12.600 86.271 1.00 37.02 521 GLY A C 1
ATOM 8064 O O . GLY A 1 521 ? 33.361 11.451 85.834 1.00 37.77 521 GLY A O 1
ATOM 8068 N N . TYR A 1 522 ? 34.125 13.562 85.978 1.00 37.79 522 TYR A N 1
ATOM 8069 C CA . TYR A 1 522 ? 35.148 13.367 84.958 1.00 40.13 522 TYR A CA 1
ATOM 8070 C C . TYR A 1 522 ? 36.533 13.762 85.447 1.00 44.29 522 TYR A C 1
ATOM 8071 O O . TYR A 1 522 ? 37.432 13.976 84.629 1.00 45.27 522 TYR A O 1
ATOM 8089 N N . ASP A 1 523 ? 36.729 13.835 86.758 1.00 59.03 523 ASP A N 1
ATOM 8090 C CA . ASP A 1 523 ? 38.038 14.085 87.352 1.00 62.01 523 ASP A CA 1
ATOM 8091 C C . ASP A 1 523 ? 38.587 12.875 88.091 1.00 63.18 523 ASP A C 1
ATOM 8092 O O . ASP A 1 523 ? 39.799 12.637 88.065 1.00 63.88 523 ASP A O 1
ATOM 8101 N N . LEU A 1 524 ? 37.719 12.096 88.731 1.00 54.06 524 LEU A N 1
ATOM 8102 C CA . LEU A 1 524 ? 38.120 10.892 89.459 1.00 54.24 524 LEU A CA 1
ATOM 8103 C C . LEU A 1 524 ? 37.698 9.637 88.692 1.00 54.87 524 LEU A C 1
ATOM 8104 O O . LEU A 1 524 ? 38.364 8.604 88.753 1.00 56.34 524 LEU A O 1
#

Nearest PDB structures (foldseek):
  6s9u-assembly1_A  TM=1.002E+00  e=0.000E+00  Ilumatobacter coccineus YM16-304
  6s9v-assembly1_A  TM=9.417E-01  e=7.669E-50  Thermoanaerobacterium thermosaccharolyticum DSM 571
  6s9v-assembly2_B  TM=9.170E-01  e=4.320E-49  Thermoanaerobacterium thermosaccharolyticum DSM 571
  7xdr-assembly2_K  TM=9.437E-01  e=9.718E-47  Marinobacter adhaerens
  7xdq-assembly1_A  TM=9.467E-01  e=7.718E-47  Marinobacter adhaerens

Secondary structure (DSSP, 8-state):
-HHHHS--S-EEEE-TTTBTTSHHHHHHHHTSGGGTT--SEEEE-GGGEEE-SGGGTSEEEEEE-TTT--HHHHHHHHHTT-EEEEEE-TTEEETTSHHHHHHHHHGGGSTTTTTB-BHHHHTTTSEEEPTTS-EEE-HHHHHH---SSSS-SEEEEE-TTS-EEEEE--S-EEEEEETTEEEEEEEEEB-TT-HHHHHHHHHHHHHHHHTTEEEEEETTGGGS---TTS-SSS-TTHHHHHHHHHHHHHHHTT-EEEE-----GGG-HHHHHHHTT--EE--SHHHHHHHHHHHT--HHHHHHHHHHHHTT--EEEES--SS-EESGGGS-TTTS--SS-HHHHHHHHHHHHHTT-EEEEEE-TTS-EEEEEEEE--HHHHTTS-HHHHHHHHHHHHHSSSEEEEEHHHHTTPPP-HHHHH-TTS-GGGGGG---B-HHHHHHHTTSHHHHHHHHHHHHHHH-GGGGSEEEEEP--TTEEEEEEEETTEEEEEEEETTTTEEEEEEEETTEEEEEES--

Sequence (520 aa):
GMKASLPNRVMLNAYPDSIDGDLAGTVRMLQRPEFTDAFGLFYVLPSIFNSDLDRGFSIIDYDLNSDLASAEDLAALDELGIMLKFDMVLNHLSVGSPQFQDLLKHGDDSAFRDFFIDWNEFWEGEGELHADGHVVPSPEHLDRLFMRKPGLPILQVRFPDGSDRFYWNTFYQRVETIDGERSYLGQMDLNAESPRVWTFYRETFEKLARYGAKIVRLDAFAYLHKAVGDTNFFNTPGTWDHLDRLRTISEENGLVLLPEIHGEYGTKIHEELSDRDYPVYDFFFPGLVIDAIDSASSNTHLLRWIDEIIERDIATVNMLGCHDGIPVIDLKGGPTGQGLLPDATIEAMISRLLERGGRVKNLYGADGTKVSYYQVNATFFSALGESDARLRLARAIQLFVPGTPQVWYLDLFAGANDVEAADRAGADGHKEINRTNLSAADVEAGLARPIVLDQLEMIRLRNASPAFDGRFEVVPTDDTRLQLRWQNGSTVALLDADLATERFTITHEHDGHTEILGYDL

Radius of gyration: 23.18 Å; Cα contacts (8 Å, |Δi|>4): 1136; chains: 1; bounding box: 47×62×68 Å

Organism: Ilumatobacter coccineus (strain NBRC 103263 / KCTC 29153 / YM16-304) (NCBI:txid1313172)

B-factor: mean 32.97, std 11.31, range [14.41, 93.11]

Solvent-accessible surface area: 19846 Å² total; per-residue (Å²): 79,9,36,93,53,20,19,35,61,0,0,2,0,0,1,0,28,0,2,49,49,48,0,36,2,0,8,117,7,6,101,81,104,42,6,77,94,1,7,4,0,0,1,0,0,0,9,0,0,44,31,50,13,30,43,1,15,0,0,49,37,4,64,28,32,102,118,34,4,44,71,143,16,13,65,28,0,106,151,60,52,9,69,5,0,0,0,1,1,1,0,2,1,0,5,24,0,77,14,0,83,40,0,31,145,84,1,81,133,9,52,49,64,88,4,6,16,14,0,43,89,51,1,138,73,63,24,143,122,84,106,99,29,21,10,44,2,30,102,116,22,40,119,120,10,68,8,54,43,100,38,26,5,27,3,50,0,130,2,75,97,52,39,68,38,14,2,6,0,11,33,82,69,112,65,97,102,128,145,70,125,89,64,29,47,0,1,0,0,1,23,9,139,4,103,126,0,8,73,34,1,87,99,3,0,80,73,0,31,220,42,40,10,63,0,0,6,0,13,9,1,1,16,3,35,24,31,53,26,40,41,8,41,17,4,77,95,10,2,17,88,18,0,63,120,0,43,73,8,0,95,105,38,44,7,2,0,0,2,16,19,17,10,40,2,16,48,73,21,16,16,82,3,2,95,105,37,0,0,7,15,0,9,9,0,0,0,0,0,0,10,1,2,36,61,29,26,5,76,58,1,39,85,2,0,61,28,3,85,136,92,104,9,22,0,0,0,3,4,6,13,9,22,4,5,5,0,11,1,0,37,7,22,128,138,41,129,12,2,2,74,78,72,39,0,86,50,0,15,60,63,1,72,148,62,32,7,51,51,60,30,8,85,10,26,112,42,85,122,100,8,22,11,4,0,6,4,0,1,19,1,0,1,43,96,31,49,29,53,0,28,0,0,0,0,0,0,2,2,0,13,14,1,0,2,0,1,1,3,0,0,16,7,14,42,24,31,72,134,8,5,91,126,103,87,34,55,29,82,45,28,0,5,10,40,77,19,50,46,68,69,7,105,69,4,11,81,98,89,1,0,61,21,0,0,68,2,0,71,22,3,14,70,5,46,0,4,83,30,196,24,80,38,34,121,52,82,71,48,75,2,36,0,66,20,67,56,60,90,7,9,0,39,0,43,0,22,3,65,80,38,112,10,60,1,30,15,73,67,120,85,121,77,74,123,9,39,40,72,190

InterPro domains:
  IPR017853 Glycoside hydrolase superfamily [SSF51445] (12-467)
  IPR045857 Oligo-1,6-glucosidase, domain 2 [G3DSA:3.90.400.10] (96-199)

Foldseek 3Di:
DLLVLPDQFAEEEAEQQQEAQAVVRVLVLCPDPLNQLLTLEYEYEQCQADADPPNRLQHQDRDGPVRHDDLVSLVSCVVSNHFYEYEDSLFFHKCNHPLNVQCQVQPPPGPSVQFFAFQCVQCPVQADADPVGGGDGDPLQQVQAFAQDAAAQWDWDAHPVGDITIFGARDDKDWDDDDPDIDMMGTTTTQPVDVVSVVSLLVSLVVCLVSRHAEYEHEQLQQNDDHGNHHSGNDPPVSVVSVVSSVVSQVVSNHRYEYAHLAAVQVCPQLVCVVVVHAYADLPLQVLLLLCLVVLFCVLVVVVLVCCVVSVHAYEYEHDHLAFRFLNNQQNPPPGGGSDHPVSSVVLLVLQVVLVWDWDFGAGNVRHTDGTTGIAWASCSSNVVDLLSLLLSLLVQLQRHYRYYYYPCSLLSHGFPVCQQPDPPHPHRSSRHRRRHYSVSSVVSCVDCSNSLSSVSSSCSRPFCQSVADKDWDDDHRSWTWIWGGDPQWIWIWTAGSVVSWIKIWIADPNDIDIRGDPD